Protein AF-A0A7S3AC86-F1 (afdb_monomer_lite)

Radius of gyration: 24.29 Å; chains: 1; bounding box: 64×63×65 Å

Organism: NCBI:txid101924

InterPro domains:
  IPR003696 Carbamoyltransferase [PF02543] (64-129)
  IPR003696 Carbamoyltransferase [PF02543] (169-431)
  IPR031730 Carbamoyltransferase, C-terminal [PF16861] (495-532)
  IPR038152 Carbamoyltransferase, C-terminal domain superfamily [G3DSA:3.90.870.20] (452-557)
  IPR051338 NodU/CmcH Carbamoyltransferase [PTHR34847] (273-531)

Secondary structure (DSSP, 8-state):
----PPPP-HHHHHHHHHHHHHHHHHHTTTT-----EEEEE--------------PPPPPS-EEEEEE-SSSS-EEEEEETTTTEEEEEEEHHHHH--TT--S--HHHHHHHHHHHT--GGGEEEEEEE-SSS-HHHHHHHHHHHHHTTSS-GGGG--SSTTTSEEEEE-HHHHHHHHHTTTSSSSEEEEEEE-S---BHHHHHS-S-SSSEE-GGGS-EEEEEEEESSSPPTT--EEEEEEEEEEETTEEEEEEEEEEE--S-TTSTT-SGGGSSSHHHHHHHHHHHHHS-GGGHHHHHHHGGGGGSTTTTS---S-TT--SEES-TTTT--EE-HHHHHT-S-TT--SSTTHHHHHHHHHHHHHHHHHHHHHHHHHHHHHHH---EEEEESGGGG-HHHHHHHHHHS--SEEE--S--SGGGHHHHHHHHHHHTT--------TT------SB-SPPP-HHHHHHHHT-TTTGGG------SSHHHHHHHHHHHHHTT--EEEEESSPBSSSS--SSEEEE--TT-HHHHHHHHHHHHHTS---TT---PPP--GGGHHHHH-S-------

Foldseek 3Di:
DDPPDPDFDVLLLVVLLVQQVLQPPPPVVPPDRFDEAEDADFDFPDPDPPPPPDVDDQADLAKEKFWAAQFFQTKIWIARLLQLDTQFIATPCSRVVDHRDHHACQVVVVQQCVLSVHALNSYAEYEYEYQVDDDVVVLVCVVVCCVVPVDPPVSVNRRNPPPHHYAYEWQVLLLQLLDQQFPPDQWFKEKAAALWTHKVCVVVPDPPDRRYYYPVPAAADPQAEEPPPDDDPPWIKTWGMWMWTGGHNHTYTRYTYIWTPPADPVDVPPRSLVTLGLLSVLLLLVCQAAVGSVVSLVLLLLQVCCPDPLLPQDAPDDLPDAQWDDAVVVNPIDGPVVVSVPDPRRNPPVDSSCSNNSNSSSNRSVVVSLVRVLVVLLVVCVVVVGQEYEYAYPVLVNVVSVVCCLVRSRHPYYDYDQARYSSSSRSSRRSCVSPPPDPNVPPPPPPDRPNPDQQRARFDHPVSNVVSCPPPSSVVPDDDDDDPRPVVVVVVVVVCQVVFHWYQAADHGAGRHPDGDRHGDTDHHPPDVVVLVVVQVCQCSVVVHHSRRDDDDDDPQVCCCVPPPDRDRPDDD

pLDDT: mean 78.46, std 22.59, range [23.05, 98.81]

Sequence (573 aa):
GVCKHSIPDRTVLVDLYTFVQRIDHEWDMFGFVPSFAFVLGANVRRRKVVCGFSAEEPPGKNIVLGLNEYSHDASVAVADASTGRLLFAASKERITRRKHDAGETGELVAHALESLGLEAEDVKLVVTNNHHFRVLPFEKRLPFAVGIGAYPPSVLQDPIRGKVEKMEISHHLAHAWSVLPLCPFDEGLIVVMDGMGEHIREFTSRKRTGEYVCDYQLPKLDDFMEFPAEKEPFVGYREAESVYLFDKMNLSRVYKRWTAENSPPELYNHGFENMESLGALYSRVSSHIFGDWNTCGKVMGLAPYADGEIADLDSSFDENRELFTGQLITGDIQIDFEALDQLSAVNDWSNEENRGFYIHLAHKVQQEVEDEVLSFLKELRVRTGAKNLCFAGGVALNSTINGAIIREAGFEKVYIPPYPGDDGISVGCAMYGAFRGSEVALSSSSGNSATSSPYLGKLYNELDIQYALEDPEIAPYIVVEEAENEDVILEKAVRALEDGRILGWYQGPSEHGPRALGNRSLLADPRDPANVTRRQRVSIHVAHCQRTRAHARGCPSRNSRGWYGEASDCSES

Structure (mmCIF, N/CA/C/O backbone):
data_AF-A0A7S3AC86-F1
#
_entry.id   AF-A0A7S3AC86-F1
#
loop_
_atom_site.group_PDB
_atom_site.id
_atom_site.type_symbol
_atom_site.label_atom_id
_atom_site.label_alt_id
_atom_site.label_comp_id
_atom_site.label_asym_id
_atom_site.label_entity_id
_atom_site.label_seq_id
_atom_site.pdbx_PDB_ins_code
_atom_site.Cartn_x
_atom_site.Cartn_y
_atom_site.Cartn_z
_atom_site.occupancy
_atom_site.B_iso_or_equiv
_atom_site.auth_seq_id
_atom_site.auth_comp_id
_atom_site.auth_asym_id
_atom_site.auth_atom_id
_atom_site.pdbx_PDB_model_num
ATOM 1 N N . GLY A 1 1 ? -23.937 20.112 -36.343 1.00 31.12 1 GLY A N 1
ATOM 2 C CA . GLY A 1 1 ? -23.385 18.769 -36.120 1.00 31.12 1 GLY A CA 1
ATOM 3 C C . GLY A 1 1 ? -21.954 18.778 -36.582 1.00 31.12 1 GLY A C 1
ATOM 4 O O . GLY A 1 1 ? -21.726 18.733 -37.778 1.00 31.12 1 GLY A O 1
ATOM 5 N N . VAL A 1 2 ? -21.019 18.947 -35.654 1.00 23.05 2 VAL A N 1
ATOM 6 C CA . VAL A 1 2 ? -19.583 18.821 -35.912 1.00 23.05 2 VAL A CA 1
ATOM 7 C C . VAL A 1 2 ? -19.134 17.700 -34.990 1.00 23.05 2 VAL A C 1
ATOM 9 O O . VAL A 1 2 ? -19.202 17.852 -33.772 1.00 23.05 2 VAL A O 1
ATOM 12 N N . CYS A 1 3 ? -18.791 16.551 -35.571 1.00 24.03 3 CYS A N 1
ATOM 13 C CA . CYS A 1 3 ? -18.114 15.474 -34.864 1.00 24.03 3 CYS A CA 1
ATOM 14 C C . CYS A 1 3 ? -16.833 16.052 -34.260 1.00 24.03 3 CYS A C 1
ATOM 16 O O . CYS A 1 3 ? -15.922 16.427 -34.997 1.00 24.03 3 CYS A O 1
ATOM 18 N N . LYS A 1 4 ? -16.770 16.134 -32.928 1.00 24.22 4 LYS A N 1
ATOM 19 C CA . LYS A 1 4 ? -15.496 16.227 -32.219 1.00 24.22 4 LYS A CA 1
ATOM 20 C C . LYS A 1 4 ? -14.737 14.945 -32.556 1.00 24.22 4 LYS A C 1
ATOM 22 O O . LYS A 1 4 ? -15.151 13.869 -32.143 1.00 24.22 4 LYS A O 1
ATOM 27 N N . HIS A 1 5 ? -13.702 15.057 -33.383 1.00 27.59 5 HIS A N 1
ATOM 28 C CA . HIS A 1 5 ? -12.690 14.017 -33.489 1.00 27.59 5 HIS A CA 1
ATOM 29 C C . HIS A 1 5 ? -12.118 13.805 -32.087 1.00 27.59 5 HIS A C 1
ATOM 31 O O . HIS A 1 5 ? -11.696 14.765 -31.439 1.00 27.59 5 HIS A O 1
ATOM 37 N N . SER A 1 6 ? -12.197 12.565 -31.614 1.00 29.48 6 SER A N 1
ATOM 38 C CA . SER A 1 6 ? -11.468 12.077 -30.452 1.00 29.48 6 SER A CA 1
ATOM 39 C C . SER A 1 6 ? -9.999 12.440 -30.635 1.00 29.48 6 SER A C 1
ATOM 41 O O . SER A 1 6 ? -9.376 12.064 -31.627 1.00 29.48 6 SER A O 1
ATOM 43 N N . ILE A 1 7 ? -9.472 13.238 -29.715 1.00 29.20 7 ILE A N 1
ATOM 44 C CA . ILE A 1 7 ? -8.033 13.458 -29.605 1.00 29.20 7 ILE A CA 1
ATOM 45 C C . ILE A 1 7 ? -7.432 12.082 -29.264 1.00 29.20 7 ILE A C 1
ATOM 47 O O . ILE A 1 7 ? -7.975 11.428 -28.372 1.00 29.20 7 ILE A O 1
ATOM 51 N N . PRO A 1 8 ? -6.397 11.604 -29.977 1.00 39.31 8 PRO A N 1
ATOM 52 C CA . PRO A 1 8 ? -5.778 10.316 -29.681 1.00 39.31 8 PRO A CA 1
ATOM 53 C C . PRO A 1 8 ? -5.269 10.293 -28.237 1.00 39.31 8 PRO A C 1
ATOM 55 O O . PRO A 1 8 ? -4.724 11.288 -27.747 1.00 39.31 8 PRO A O 1
ATOM 58 N N . ASP A 1 9 ? -5.482 9.170 -27.553 1.00 47.03 9 ASP A N 1
ATOM 59 C CA . ASP A 1 9 ? -5.087 9.017 -26.158 1.00 47.03 9 ASP A CA 1
ATOM 60 C C . ASP A 1 9 ? -3.558 8.923 -26.054 1.00 47.03 9 ASP A C 1
ATOM 62 O O . ASP A 1 9 ? -2.923 7.994 -26.559 1.00 47.03 9 ASP A O 1
ATOM 66 N N . ARG A 1 10 ? -2.962 9.921 -25.396 1.00 42.62 10 ARG A N 1
ATOM 67 C CA . ARG A 1 10 ? -1.511 10.074 -25.256 1.00 42.62 10 ARG A CA 1
ATOM 68 C C . ARG A 1 10 ? -0.878 8.968 -24.410 1.00 42.62 10 ARG A C 1
ATOM 70 O O . ARG A 1 10 ? 0.331 8.796 -24.492 1.00 42.62 10 ARG A O 1
ATOM 77 N N . THR A 1 11 ? -1.637 8.208 -23.619 1.00 42.12 11 THR A N 1
ATOM 78 C CA . THR A 1 11 ? -1.052 7.222 -22.694 1.00 42.12 11 THR A CA 1
ATOM 79 C C . THR A 1 11 ? -0.482 5.985 -23.403 1.00 42.12 11 THR A C 1
ATOM 81 O O . THR A 1 11 ? 0.620 5.562 -23.060 1.00 42.12 11 THR A O 1
ATOM 84 N N . VAL A 1 12 ? -1.150 5.442 -24.433 1.00 44.25 12 VAL A N 1
ATOM 85 C CA . VAL A 1 12 ? -0.626 4.281 -25.198 1.00 44.25 12 VAL A CA 1
ATOM 86 C C . VAL A 1 12 ? 0.582 4.673 -26.045 1.00 44.25 12 VAL A C 1
ATOM 88 O O . VAL A 1 12 ? 1.583 3.957 -26.073 1.00 44.25 12 VAL A O 1
ATOM 91 N N . LEU A 1 13 ? 0.497 5.849 -26.673 1.00 39.72 13 LEU A N 1
ATOM 92 C CA . LEU A 1 13 ? 1.569 6.473 -27.452 1.00 39.72 13 LEU A CA 1
ATOM 93 C C . LEU A 1 13 ? 2.828 6.657 -26.587 1.00 39.72 13 LEU A C 1
ATOM 95 O O . LEU A 1 13 ? 3.927 6.269 -26.965 1.00 39.72 13 LEU A O 1
ATOM 99 N N . VAL A 1 14 ? 2.677 7.164 -25.363 1.00 40.44 14 VAL A N 1
ATOM 100 C CA . VAL A 1 14 ? 3.813 7.450 -24.476 1.00 40.44 14 VAL A CA 1
ATOM 101 C C . VAL A 1 14 ? 4.417 6.186 -23.841 1.00 40.44 14 VAL A C 1
ATOM 103 O O . VAL A 1 14 ? 5.629 6.164 -23.617 1.00 40.44 14 VAL A O 1
ATOM 106 N N . ASP A 1 15 ? 3.646 5.120 -23.585 1.00 43.88 15 ASP A N 1
ATOM 107 C CA . ASP A 1 15 ? 4.181 3.846 -23.066 1.00 43.88 15 ASP A CA 1
ATOM 108 C C . ASP A 1 15 ? 5.095 3.142 -24.090 1.00 43.88 15 ASP A C 1
ATOM 110 O O . ASP A 1 15 ? 6.181 2.678 -23.731 1.00 43.88 15 ASP A O 1
ATOM 114 N N . LEU A 1 16 ? 4.705 3.122 -25.369 1.00 44.34 16 LEU A N 1
ATOM 115 C CA . LEU A 1 16 ? 5.535 2.616 -26.470 1.00 44.34 16 LEU A CA 1
ATOM 116 C C . LEU A 1 16 ? 6.729 3.549 -26.763 1.00 44.34 16 LEU A C 1
ATOM 118 O O . LEU A 1 16 ? 7.845 3.078 -26.977 1.00 44.34 16 LEU A O 1
ATOM 122 N N . TYR A 1 17 ? 6.539 4.869 -26.690 1.00 37.56 17 TYR A N 1
ATOM 123 C CA . TYR A 1 17 ? 7.576 5.863 -26.983 1.00 37.56 17 TYR A CA 1
ATOM 124 C C . TYR A 1 17 ? 8.661 5.955 -25.908 1.00 37.56 17 TYR A C 1
ATOM 126 O O . TYR A 1 17 ? 9.849 5.938 -26.223 1.00 37.56 17 TYR A O 1
ATOM 134 N N . THR A 1 18 ? 8.283 5.980 -24.624 1.00 44.16 18 THR A N 1
ATOM 135 C CA . THR A 1 18 ? 9.243 5.946 -23.502 1.00 44.16 18 THR A CA 1
ATOM 136 C C . THR A 1 18 ? 10.096 4.684 -23.566 1.00 44.16 18 THR A C 1
ATOM 138 O O . THR A 1 18 ? 11.278 4.701 -23.219 1.00 44.16 18 THR A O 1
ATOM 141 N N . PHE A 1 19 ? 9.490 3.582 -24.003 1.00 46.94 19 PHE A N 1
ATOM 142 C CA . PHE A 1 19 ? 10.175 2.321 -24.190 1.00 46.94 19 PHE A CA 1
ATOM 143 C C . PHE A 1 19 ? 11.209 2.400 -25.332 1.00 46.94 19 PHE A C 1
ATOM 145 O O . PHE A 1 19 ? 12.365 2.032 -25.132 1.00 46.94 19 PHE A O 1
ATOM 152 N N . VAL A 1 20 ? 10.827 2.946 -26.491 1.00 42.12 20 VAL A N 1
ATOM 153 C CA . VAL A 1 20 ? 11.695 3.090 -27.672 1.00 42.12 20 VAL A CA 1
ATOM 154 C C . VAL A 1 20 ? 12.816 4.121 -27.467 1.00 42.12 20 VAL A C 1
ATOM 156 O O . VAL A 1 20 ? 13.979 3.813 -27.722 1.00 42.12 20 VAL A O 1
ATOM 159 N N . GLN A 1 21 ? 12.531 5.314 -26.935 1.00 36.84 21 GLN A N 1
ATOM 160 C CA . GLN A 1 21 ? 13.560 6.345 -26.729 1.00 36.84 21 GLN A CA 1
ATOM 161 C C . GLN A 1 21 ? 14.609 5.973 -25.680 1.00 36.84 21 GLN A C 1
ATOM 163 O O . GLN A 1 21 ? 15.776 6.342 -25.818 1.00 36.84 21 GLN A O 1
ATOM 168 N N . ARG A 1 22 ? 14.231 5.212 -24.642 1.00 39.56 22 ARG A N 1
ATOM 169 C CA . ARG A 1 22 ? 15.204 4.685 -23.670 1.00 39.56 22 ARG A CA 1
ATOM 170 C C . ARG A 1 22 ? 16.156 3.655 -24.283 1.00 39.56 22 ARG A C 1
ATOM 172 O O . ARG A 1 22 ? 17.235 3.448 -23.739 1.00 39.56 22 ARG A O 1
ATOM 179 N N . ILE A 1 23 ? 15.782 3.027 -25.399 1.00 41.69 23 ILE A N 1
ATOM 180 C CA . ILE A 1 23 ? 16.655 2.123 -26.159 1.00 41.69 23 ILE A CA 1
ATOM 181 C C . ILE A 1 23 ? 17.568 2.906 -27.113 1.00 41.69 23 ILE A C 1
ATOM 183 O O . ILE A 1 23 ? 18.721 2.525 -27.283 1.00 41.69 23 ILE A O 1
ATOM 187 N N . ASP A 1 24 ? 17.104 4.004 -27.709 1.00 32.12 24 ASP A N 1
ATOM 188 C CA . ASP A 1 24 ? 17.868 4.704 -28.755 1.00 32.12 24 ASP A CA 1
ATOM 189 C C . ASP A 1 24 ? 18.995 5.592 -28.186 1.00 32.12 24 ASP A C 1
ATOM 191 O O . ASP A 1 24 ? 20.095 5.655 -28.730 1.00 32.12 24 ASP A O 1
ATOM 195 N N . HIS A 1 25 ? 18.783 6.233 -27.029 1.00 32.72 25 HIS A N 1
ATOM 196 C CA . HIS A 1 25 ? 19.718 7.258 -26.543 1.00 32.72 25 HIS A CA 1
ATOM 197 C C . HIS A 1 25 ? 20.982 6.736 -25.822 1.00 32.72 25 HIS A C 1
ATOM 199 O O . HIS A 1 25 ? 21.937 7.500 -25.669 1.00 32.72 25 HIS A O 1
ATOM 205 N N . GLU A 1 26 ? 21.023 5.469 -25.381 1.00 36.03 26 GLU A N 1
ATOM 206 C CA . GLU A 1 26 ? 22.130 4.932 -24.556 1.00 36.03 26 GLU A CA 1
ATOM 207 C C . GLU A 1 26 ? 22.958 3.804 -25.208 1.00 36.03 26 GLU A C 1
ATOM 209 O O . GLU A 1 26 ? 24.057 3.500 -24.738 1.00 36.03 26 GLU A O 1
ATOM 214 N N . TRP A 1 27 ? 22.491 3.194 -26.304 1.00 39.44 27 TRP A N 1
ATOM 215 C CA . TRP A 1 27 ? 23.114 1.981 -26.863 1.00 39.44 27 TRP A CA 1
ATOM 216 C C . TRP A 1 27 ? 24.087 2.245 -28.023 1.00 39.44 27 TRP A C 1
ATOM 218 O O . TRP A 1 27 ? 24.961 1.414 -28.293 1.00 39.44 27 TRP A O 1
ATOM 228 N N . ASP A 1 28 ? 24.025 3.433 -28.630 1.00 31.78 28 ASP A N 1
ATOM 229 C CA . ASP A 1 28 ? 24.924 3.850 -29.716 1.00 31.78 28 ASP A CA 1
ATOM 230 C C . ASP A 1 28 ? 26.379 4.083 -29.235 1.00 31.78 28 ASP A C 1
ATOM 232 O O . ASP A 1 28 ? 27.319 4.120 -30.027 1.00 31.78 28 ASP A O 1
ATOM 236 N N . MET A 1 29 ? 26.613 4.152 -27.915 1.00 30.92 29 MET A N 1
ATOM 237 C CA . MET A 1 29 ? 27.959 4.318 -27.344 1.00 30.92 29 MET A CA 1
ATOM 238 C C . MET A 1 29 ? 28.789 3.025 -27.223 1.00 30.92 29 MET A C 1
ATOM 240 O O . MET A 1 29 ? 29.997 3.122 -27.003 1.00 30.92 29 MET A O 1
ATOM 244 N N . PHE A 1 30 ? 28.207 1.822 -27.365 1.00 32.50 30 PHE A N 1
ATOM 245 C CA . PHE A 1 30 ? 28.919 0.569 -27.027 1.00 32.50 30 PHE A CA 1
ATOM 246 C C . PHE A 1 30 ? 28.795 -0.587 -28.038 1.00 32.50 30 PHE A C 1
ATOM 248 O O . PHE A 1 30 ? 29.264 -1.692 -27.761 1.00 32.50 30 PHE A O 1
ATOM 255 N N . GLY A 1 31 ? 28.236 -0.352 -29.231 1.00 29.42 31 GLY A N 1
ATOM 256 C CA . GLY A 1 31 ? 28.365 -1.275 -30.372 1.00 29.42 31 GLY A CA 1
ATOM 257 C C . GLY A 1 31 ? 27.679 -2.642 -30.222 1.00 29.42 31 GLY A C 1
ATOM 258 O O . GLY A 1 31 ? 28.084 -3.598 -30.883 1.00 29.42 31 GLY A O 1
ATOM 259 N N . PHE A 1 32 ? 26.653 -2.762 -29.372 1.00 35.06 32 PHE A N 1
ATOM 260 C CA . PHE A 1 32 ? 25.870 -3.991 -29.211 1.00 35.06 32 PHE A CA 1
ATOM 261 C C . PHE A 1 32 ? 24.372 -3.672 -29.173 1.00 35.06 32 PHE A C 1
ATOM 263 O O . PHE A 1 32 ? 23.922 -2.973 -28.272 1.00 35.06 32 PHE A O 1
ATOM 270 N N . VAL A 1 33 ? 23.599 -4.212 -30.120 1.00 34.56 33 VAL A N 1
ATOM 271 C CA . VAL A 1 33 ? 22.135 -4.061 -30.189 1.00 34.56 33 VAL A CA 1
ATOM 272 C C . VAL A 1 33 ? 21.493 -5.354 -29.667 1.00 34.56 33 VAL A C 1
ATOM 274 O O . VAL A 1 33 ? 21.560 -6.373 -30.359 1.00 34.56 33 VAL A O 1
ATOM 277 N N . PRO A 1 34 ? 20.892 -5.390 -28.461 1.00 39.44 34 PRO A N 1
ATOM 278 C CA . PRO A 1 34 ? 20.084 -6.533 -28.056 1.00 39.44 34 PRO A CA 1
ATOM 279 C C . PRO A 1 34 ? 18.851 -6.605 -28.960 1.00 39.44 34 PRO A C 1
ATOM 281 O O . PRO A 1 34 ? 18.153 -5.612 -29.149 1.00 39.44 34 PRO A O 1
ATOM 284 N N . SER A 1 35 ? 18.549 -7.779 -29.511 1.00 40.59 35 SER A N 1
ATOM 285 C CA . SER A 1 35 ? 17.294 -7.982 -30.235 1.00 40.59 35 SER A CA 1
ATOM 286 C C . SER A 1 35 ? 16.145 -8.099 -29.232 1.00 40.59 35 SER A C 1
ATOM 288 O O . SER A 1 35 ? 15.962 -9.148 -28.613 1.00 40.59 35 SER A O 1
ATOM 290 N N . PHE A 1 36 ? 15.384 -7.021 -29.060 1.00 39.69 36 PHE A N 1
ATOM 291 C CA . PHE A 1 36 ? 14.133 -7.037 -28.308 1.00 39.69 36 PHE A CA 1
ATOM 292 C C . PHE A 1 36 ? 12.993 -7.552 -29.189 1.00 39.69 36 PHE A C 1
ATOM 294 O O . PHE A 1 36 ? 12.934 -7.256 -30.381 1.00 39.69 36 PHE A O 1
ATOM 301 N N . ALA A 1 37 ? 12.093 -8.331 -28.597 1.00 49.47 37 ALA A N 1
ATOM 302 C CA . ALA A 1 37 ? 10.825 -8.698 -29.214 1.00 49.47 37 ALA A CA 1
ATOM 303 C C . ALA A 1 37 ? 9.686 -8.138 -28.356 1.00 49.47 37 ALA A C 1
ATOM 305 O O . ALA A 1 37 ? 9.739 -8.228 -27.126 1.00 49.47 37 ALA A O 1
ATOM 306 N N . PHE A 1 38 ? 8.672 -7.572 -29.009 1.00 49.50 38 PHE A N 1
ATOM 307 C CA . PHE A 1 38 ? 7.442 -7.110 -28.367 1.00 49.50 38 PHE A CA 1
ATOM 308 C C . PHE A 1 38 ? 6.303 -8.010 -28.777 1.00 49.50 38 PHE A C 1
ATOM 310 O O . PHE A 1 38 ? 6.120 -8.291 -29.959 1.00 49.50 38 PHE A O 1
ATOM 317 N N . VAL A 1 39 ? 5.529 -8.431 -27.787 1.00 56.00 39 VAL A N 1
ATOM 318 C CA . VAL A 1 39 ? 4.227 -9.028 -28.024 1.00 56.00 39 VAL A CA 1
ATOM 319 C C . VAL A 1 39 ? 3.182 -8.077 -27.470 1.00 56.00 39 VAL A C 1
ATOM 321 O O . VAL A 1 39 ? 3.136 -7.809 -26.267 1.00 56.00 39 VAL A O 1
ATOM 324 N N . LEU A 1 40 ? 2.355 -7.570 -28.381 1.00 54.88 40 LEU A N 1
ATOM 325 C CA . LEU A 1 40 ? 1.167 -6.792 -28.070 1.00 54.88 40 LEU A CA 1
ATOM 326 C C . LEU A 1 40 ? -0.037 -7.712 -28.251 1.00 54.88 40 LEU A C 1
ATOM 328 O O . LEU A 1 40 ? -0.422 -8.040 -29.372 1.00 54.88 40 LEU A O 1
ATOM 332 N N . GLY A 1 41 ? -0.597 -8.182 -27.141 1.00 44.00 41 GLY A N 1
ATOM 333 C CA . GLY A 1 41 ? -1.816 -8.977 -27.157 1.00 44.00 41 GLY A CA 1
ATOM 334 C C . GLY A 1 41 ? -3.036 -8.074 -27.308 1.00 44.00 41 GLY A C 1
ATOM 335 O O . GLY A 1 41 ? -3.513 -7.520 -26.318 1.00 44.00 41 GLY A O 1
ATOM 336 N N . ALA A 1 42 ? -3.562 -7.946 -28.526 1.00 39.19 42 ALA A N 1
ATOM 337 C CA . ALA A 1 42 ? -4.950 -7.536 -28.726 1.00 39.19 42 ALA A CA 1
ATOM 338 C C . ALA A 1 42 ? -5.891 -8.714 -28.415 1.00 39.19 42 ALA A C 1
ATOM 340 O O . ALA A 1 42 ? -5.470 -9.868 -28.454 1.00 39.19 42 ALA A O 1
ATOM 341 N N . ASN A 1 43 ? -7.152 -8.423 -28.081 1.00 41.31 43 ASN A N 1
ATOM 342 C CA . ASN A 1 43 ? -8.189 -9.390 -27.698 1.00 41.31 43 ASN A CA 1
ATOM 343 C C . ASN A 1 43 ? -8.352 -10.543 -28.713 1.00 41.31 43 ASN A C 1
ATOM 345 O O . ASN A 1 43 ? -9.264 -10.554 -29.540 1.00 41.31 43 ASN A O 1
ATOM 349 N N . VAL A 1 44 ? -7.541 -11.595 -28.592 1.00 33.34 44 VAL A N 1
ATOM 350 C CA . VAL A 1 44 ? -7.837 -12.871 -29.237 1.00 33.34 44 VAL A CA 1
ATOM 351 C C . VAL A 1 44 ? -9.056 -13.425 -28.515 1.00 33.34 44 VAL A C 1
ATOM 353 O O . VAL A 1 44 ? -9.033 -13.630 -27.301 1.00 33.34 44 VAL A O 1
ATOM 356 N N . ARG A 1 45 ? -10.162 -13.617 -29.247 1.00 31.34 45 ARG A N 1
ATOM 357 C CA . ARG A 1 45 ? -11.393 -14.240 -28.736 1.00 31.34 45 ARG A CA 1
ATOM 358 C C . ARG A 1 45 ? -11.033 -15.526 -27.991 1.00 31.34 45 ARG A C 1
ATOM 360 O O . ARG A 1 45 ? -10.829 -16.566 -28.618 1.00 31.34 45 ARG A O 1
ATOM 367 N N . ARG A 1 46 ? -10.977 -15.446 -26.658 1.00 32.06 46 ARG A N 1
ATOM 368 C CA . ARG A 1 46 ? -10.618 -16.562 -25.783 1.00 32.06 46 ARG A CA 1
ATOM 369 C C . ARG A 1 46 ? -11.497 -17.765 -26.125 1.00 32.06 46 ARG A C 1
ATOM 371 O O . ARG A 1 46 ? -12.711 -17.749 -25.908 1.00 32.06 46 ARG A O 1
ATOM 378 N N . ARG A 1 47 ? -10.892 -18.851 -26.616 1.00 25.36 47 ARG A N 1
ATOM 379 C CA . ARG A 1 47 ? -11.484 -20.182 -26.441 1.00 25.36 47 ARG A CA 1
ATOM 380 C C . ARG A 1 47 ? -11.524 -20.413 -24.939 1.00 25.36 47 ARG A C 1
ATOM 382 O O . ARG A 1 47 ? -10.461 -20.523 -24.354 1.00 25.36 47 ARG A O 1
ATOM 389 N N . LYS A 1 48 ? -12.732 -20.437 -24.357 1.00 24.50 48 LYS A N 1
ATOM 390 C CA . LYS A 1 48 ? -13.087 -20.864 -22.986 1.00 24.50 48 LYS A CA 1
ATOM 391 C C . LYS A 1 48 ? -11.948 -21.586 -22.237 1.00 24.50 48 LYS A C 1
ATOM 393 O O . LYS A 1 48 ? -11.972 -22.801 -22.067 1.00 24.50 48 LYS A O 1
ATOM 398 N N . VAL A 1 49 ? -10.988 -20.818 -21.739 1.00 23.84 49 VAL A N 1
ATOM 399 C CA . VAL A 1 49 ? -10.235 -21.143 -20.538 1.00 23.84 49 VAL A CA 1
ATOM 400 C C . VAL A 1 49 ? -10.972 -20.359 -19.473 1.00 23.84 49 VAL A C 1
ATOM 402 O O . VAL A 1 49 ? -11.141 -19.146 -19.590 1.00 23.84 49 VAL A O 1
ATOM 405 N N . VAL A 1 50 ? -11.556 -21.083 -18.527 1.00 24.84 50 VAL A N 1
ATOM 406 C CA . VAL A 1 50 ? -12.374 -20.531 -17.449 1.00 24.84 50 VAL A CA 1
ATOM 407 C C . VAL A 1 50 ? -11.447 -19.779 -16.489 1.00 24.84 50 VAL A C 1
ATOM 409 O O . VAL A 1 50 ? -11.079 -20.290 -15.445 1.00 24.84 50 VAL A O 1
ATOM 412 N N . CYS A 1 51 ? -11.043 -18.574 -16.880 1.00 26.17 51 CYS A N 1
ATOM 413 C CA . CYS A 1 51 ? -10.722 -17.473 -15.981 1.00 26.17 51 CYS A CA 1
ATOM 414 C C . CYS A 1 51 ? -11.891 -16.506 -16.171 1.00 26.17 51 CYS A C 1
ATOM 416 O O . CYS A 1 51 ? -12.075 -15.991 -17.276 1.00 26.17 51 CYS A O 1
ATOM 418 N N . GLY A 1 52 ? -12.748 -16.395 -15.156 1.00 24.23 52 GLY A N 1
ATOM 419 C CA . GLY A 1 52 ? -14.145 -15.948 -15.217 1.00 24.23 52 GLY A CA 1
ATOM 420 C C . GLY A 1 52 ? -14.425 -14.497 -15.615 1.00 24.23 52 GLY A C 1
ATOM 421 O O . GLY A 1 52 ? -15.278 -13.872 -15.003 1.00 24.23 52 GLY A O 1
ATOM 422 N N . PHE A 1 53 ? -13.804 -13.970 -16.666 1.00 31.88 53 PHE A N 1
ATOM 423 C CA . PHE A 1 53 ? -14.248 -12.737 -17.306 1.00 31.88 53 PHE A CA 1
ATOM 424 C C . PHE A 1 53 ? -15.374 -13.069 -18.291 1.00 31.88 53 PHE A C 1
ATOM 426 O O . PHE A 1 53 ? -15.168 -13.255 -19.492 1.00 31.88 53 PHE A O 1
ATOM 433 N N . SER A 1 54 ? -16.585 -13.212 -17.748 1.00 29.17 54 SER A N 1
ATOM 434 C CA . SER A 1 54 ? -17.806 -12.964 -18.519 1.00 29.17 54 SER A CA 1
ATOM 435 C C . SER A 1 54 ? -17.722 -11.542 -19.078 1.00 29.17 54 SER A C 1
ATOM 437 O O . SER A 1 54 ? -17.173 -10.671 -18.416 1.00 29.17 54 SER A O 1
ATOM 439 N N . ALA A 1 55 ? -18.266 -11.274 -20.266 1.00 33.72 55 ALA A N 1
ATOM 440 C CA . ALA A 1 55 ? -18.607 -9.896 -20.610 1.00 33.72 55 ALA A CA 1
ATOM 441 C C . ALA A 1 55 ? -19.615 -9.437 -19.546 1.00 33.72 55 ALA A C 1
ATOM 443 O O . ALA A 1 55 ? -20.725 -9.968 -19.480 1.00 33.72 55 ALA A O 1
ATOM 444 N N . GLU A 1 56 ? -19.161 -8.617 -18.608 1.00 49.25 56 GLU A N 1
ATOM 445 C CA . GLU A 1 56 ? -19.956 -8.216 -17.456 1.00 49.25 56 GLU A CA 1
ATOM 446 C C . GLU A 1 56 ? -21.053 -7.253 -17.893 1.00 49.25 56 GLU A C 1
ATOM 448 O O . GLU A 1 56 ? -20.901 -6.509 -18.866 1.00 49.25 56 GLU A O 1
ATOM 453 N N . GLU A 1 57 ? -22.187 -7.305 -17.194 1.00 48.06 57 GLU A N 1
ATOM 454 C CA . GLU A 1 57 ? -23.211 -6.276 -17.327 1.00 48.06 57 GLU A CA 1
ATOM 455 C C . GLU A 1 57 ? -22.567 -4.899 -17.095 1.00 48.06 57 GLU A C 1
ATOM 457 O O . GLU A 1 57 ? -21.651 -4.788 -16.273 1.00 48.06 57 GLU A O 1
ATOM 462 N N . PRO A 1 58 ? -22.996 -3.856 -17.828 1.00 54.28 58 PRO A N 1
ATOM 463 C CA . PRO A 1 58 ? -22.470 -2.514 -17.623 1.00 54.28 58 PRO A CA 1
ATOM 464 C C . PRO A 1 58 ? -22.579 -2.134 -16.138 1.00 54.28 58 PRO A C 1
ATOM 466 O O . PRO A 1 58 ? -23.555 -2.540 -15.497 1.00 54.28 58 PRO A O 1
ATOM 469 N N . PRO A 1 59 ? -21.614 -1.365 -15.598 1.00 59.22 59 PRO A N 1
ATOM 470 C CA . PRO A 1 59 ? -21.597 -0.997 -14.188 1.00 59.22 59 PRO A CA 1
ATOM 471 C C . PRO A 1 59 ? -22.968 -0.508 -13.718 1.00 59.22 59 PRO A C 1
ATOM 473 O O . PRO A 1 59 ? -23.624 0.284 -14.408 1.00 59.22 59 PRO A O 1
ATOM 476 N N . GLY A 1 60 ? -23.411 -0.953 -12.540 1.00 60.97 60 GLY A N 1
ATOM 477 C CA . GLY A 1 60 ? -24.580 -0.359 -11.906 1.00 60.97 60 GLY A CA 1
ATOM 478 C C . GLY A 1 60 ? -24.371 1.148 -11.715 1.00 60.97 60 GLY A C 1
ATOM 479 O O . GLY A 1 60 ? -23.262 1.607 -11.460 1.00 60.97 60 GLY A O 1
ATOM 480 N N . LYS A 1 61 ? -25.436 1.956 -11.791 1.00 67.19 61 LYS A N 1
ATOM 481 C CA . LYS A 1 61 ? -25.359 3.426 -11.601 1.00 67.19 61 LYS A CA 1
ATOM 482 C C . LYS A 1 61 ? -25.174 3.864 -10.136 1.00 67.19 61 LYS A C 1
ATOM 484 O O . LYS A 1 61 ? -25.608 4.952 -9.749 1.00 67.19 61 LYS A O 1
ATOM 489 N N . ASN A 1 62 ? -24.618 2.994 -9.297 1.00 84.25 62 ASN A N 1
ATOM 490 C CA . ASN A 1 62 ? -24.401 3.229 -7.873 1.00 84.25 62 ASN A CA 1
ATOM 491 C C . ASN A 1 62 ? -22.898 3.238 -7.573 1.00 84.25 62 ASN A C 1
ATOM 493 O O . ASN A 1 62 ? -22.385 2.396 -6.839 1.00 84.25 62 ASN A O 1
ATOM 497 N N . ILE A 1 63 ? -22.190 4.164 -8.218 1.00 93.44 63 ILE A N 1
ATOM 498 C CA . ILE A 1 63 ? -20.731 4.192 -8.223 1.00 93.44 63 ILE A CA 1
ATOM 499 C C . ILE A 1 63 ? -20.194 4.928 -6.997 1.00 93.44 63 ILE A C 1
ATOM 501 O O . ILE A 1 63 ? -20.646 6.026 -6.657 1.00 93.44 63 ILE A O 1
ATOM 505 N N . VAL A 1 64 ? -19.183 4.330 -6.374 1.00 95.75 64 VAL A N 1
ATOM 506 C CA . VAL A 1 64 ? -18.375 4.930 -5.315 1.00 95.75 64 VAL A CA 1
ATOM 507 C C . VAL A 1 64 ? -16.961 5.128 -5.836 1.00 95.75 64 VAL A C 1
ATOM 509 O O . VAL A 1 64 ? -16.331 4.187 -6.317 1.00 95.75 64 VAL A O 1
ATOM 512 N N . LEU A 1 65 ? -16.455 6.352 -5.710 1.00 97.00 65 LEU A N 1
ATOM 513 C CA . LEU A 1 65 ? -15.055 6.670 -5.963 1.00 97.00 65 LEU A CA 1
ATOM 514 C C . LEU A 1 65 ? -14.278 6.678 -4.652 1.00 97.00 65 LEU A C 1
ATOM 516 O O . LEU A 1 65 ? -14.671 7.347 -3.701 1.00 97.00 65 LEU A O 1
ATOM 520 N N . GLY A 1 66 ? -13.167 5.956 -4.620 1.00 97.44 66 GLY A N 1
ATOM 521 C CA . GLY A 1 66 ? -12.185 6.004 -3.550 1.00 97.44 66 GLY A CA 1
ATOM 522 C C . GLY A 1 66 ? -10.935 6.738 -4.007 1.00 97.44 66 GLY A C 1
ATOM 523 O O . GLY A 1 66 ? -10.454 6.486 -5.111 1.00 97.44 66 GLY A O 1
ATOM 524 N N . LEU A 1 67 ? -10.412 7.646 -3.185 1.00 96.38 67 LEU A N 1
ATOM 525 C CA . LEU A 1 67 ? -9.272 8.490 -3.545 1.00 96.38 67 LEU A CA 1
ATOM 526 C C . LEU A 1 67 ? -8.239 8.541 -2.414 1.00 96.38 67 LEU A C 1
ATOM 528 O O . LEU A 1 67 ? -8.595 8.770 -1.259 1.00 96.38 67 LEU A O 1
ATOM 532 N N . ASN A 1 68 ? -6.965 8.360 -2.763 1.00 94.94 68 ASN A N 1
ATOM 533 C CA . ASN A 1 68 ? -5.834 8.822 -1.957 1.00 94.94 68 ASN A CA 1
ATOM 534 C C . ASN A 1 68 ? -5.384 10.158 -2.563 1.00 94.94 68 ASN A C 1
ATOM 536 O O . ASN A 1 68 ? -4.809 10.175 -3.655 1.00 94.94 68 ASN A O 1
ATOM 540 N N . GLU A 1 69 ? -5.741 11.280 -1.936 1.00 87.94 69 GLU A N 1
ATOM 541 C CA . GLU A 1 69 ? -5.566 12.612 -2.530 1.00 87.94 69 GLU A CA 1
ATOM 542 C C . GLU A 1 69 ? -4.406 13.367 -1.891 1.00 87.94 69 GLU A C 1
ATOM 544 O O . GLU A 1 69 ? -4.224 13.316 -0.683 1.00 87.94 69 GLU A O 1
ATOM 549 N N . TYR A 1 70 ? -3.671 14.155 -2.680 1.00 80.94 70 TYR A N 1
ATOM 550 C CA . TYR A 1 70 ? -2.660 15.127 -2.234 1.00 80.94 70 TYR A CA 1
ATOM 551 C C . TYR A 1 70 ? -1.457 14.601 -1.430 1.00 80.94 70 TYR A C 1
ATOM 553 O O . TYR A 1 70 ? -0.517 15.367 -1.222 1.00 80.94 70 TYR A O 1
ATOM 561 N N . SER A 1 71 ? -1.455 13.336 -1.012 1.00 78.50 71 SER A N 1
ATOM 562 C CA . SER A 1 71 ? -0.290 12.631 -0.472 1.00 78.50 71 SER A CA 1
ATOM 563 C C . SER A 1 71 ? 0.581 12.076 -1.605 1.00 78.50 71 SER A C 1
ATOM 565 O O . SER A 1 71 ? 0.209 12.163 -2.779 1.00 78.50 71 SER A O 1
ATOM 567 N N . HIS A 1 72 ? 1.738 11.517 -1.251 1.00 83.69 72 HIS A N 1
ATOM 568 C CA . HIS A 1 72 ? 2.471 10.617 -2.136 1.00 83.69 72 HIS A CA 1
ATOM 569 C C . HIS A 1 72 ? 1.606 9.401 -2.506 1.00 83.69 72 HIS A C 1
ATOM 571 O O . HIS A 1 72 ? 0.619 9.100 -1.834 1.00 83.69 72 HIS A O 1
ATOM 577 N N . ASP A 1 73 ? 1.948 8.748 -3.617 1.00 89.12 73 ASP A N 1
ATOM 578 C CA . ASP A 1 73 ? 1.209 7.591 -4.140 1.00 89.12 73 ASP A CA 1
ATOM 579 C C . ASP A 1 73 ? -0.293 7.867 -4.349 1.00 89.12 73 ASP A C 1
ATOM 581 O O . ASP A 1 73 ? -1.163 7.037 -4.058 1.00 89.12 73 ASP A O 1
ATOM 585 N N . ALA A 1 74 ? -0.604 9.048 -4.901 1.00 93.56 74 ALA A N 1
ATOM 586 C CA . ALA A 1 74 ? -1.974 9.423 -5.223 1.00 93.56 74 ALA A CA 1
ATOM 587 C C . ALA A 1 74 ? -2.618 8.353 -6.119 1.00 93.56 74 ALA A C 1
ATOM 589 O O . ALA A 1 74 ? -2.028 7.908 -7.108 1.00 93.56 74 ALA A O 1
ATOM 590 N N . SER A 1 75 ? -3.831 7.925 -5.781 1.00 95.88 75 SER A N 1
ATOM 591 C CA . SER A 1 75 ? -4.487 6.783 -6.426 1.00 95.88 75 SER A CA 1
ATOM 592 C C . SER A 1 75 ? -6.009 6.944 -6.463 1.00 95.88 75 SER A C 1
ATOM 594 O O . SER A 1 75 ? -6.591 7.710 -5.690 1.00 95.88 75 SER A O 1
ATOM 596 N N . VAL A 1 76 ? -6.652 6.238 -7.397 1.00 96.75 76 VAL A N 1
ATOM 597 C CA . VAL A 1 76 ? -8.112 6.178 -7.553 1.00 96.75 76 VAL A CA 1
ATOM 598 C C . VAL A 1 76 ? -8.569 4.736 -7.623 1.00 96.75 76 VAL A C 1
ATOM 600 O O . VAL A 1 76 ? -7.913 3.902 -8.246 1.00 96.75 76 VAL A O 1
ATOM 603 N N . ALA A 1 77 ? -9.734 4.475 -7.046 1.00 97.12 77 ALA A N 1
ATOM 604 C CA . ALA A 1 77 ? -10.466 3.238 -7.214 1.00 97.12 77 ALA A CA 1
ATOM 605 C C . ALA A 1 77 ? -11.950 3.518 -7.456 1.00 97.12 77 ALA A C 1
ATOM 607 O O . ALA A 1 77 ? -12.499 4.514 -6.980 1.00 97.12 77 ALA A O 1
ATOM 608 N N . VAL A 1 78 ? -12.603 2.624 -8.189 1.00 96.44 78 VAL A N 1
ATOM 609 C CA . VAL A 1 78 ? -14.025 2.707 -8.526 1.00 96.44 78 VAL A CA 1
ATOM 610 C C . VAL A 1 78 ? -14.693 1.410 -8.104 1.00 96.44 78 VAL A C 1
ATOM 612 O O . VAL A 1 78 ? -14.276 0.339 -8.542 1.00 96.44 78 VAL A O 1
ATOM 615 N N . ALA A 1 79 ? -15.730 1.500 -7.278 1.00 94.12 79 ALA A N 1
ATOM 616 C CA . ALA A 1 79 ? -16.520 0.354 -6.845 1.00 94.12 79 ALA A CA 1
ATOM 617 C C . ALA A 1 79 ? -18.002 0.535 -7.192 1.00 94.12 79 ALA A C 1
ATOM 619 O O . ALA A 1 79 ? -18.535 1.646 -7.164 1.00 94.12 79 ALA A O 1
ATOM 620 N N . ASP A 1 80 ? -18.675 -0.573 -7.488 1.00 90.94 80 ASP A N 1
ATOM 621 C CA . ASP A 1 80 ? -20.128 -0.630 -7.625 1.00 90.94 80 ASP A CA 1
ATOM 622 C C . ASP A 1 80 ? -20.751 -1.005 -6.277 1.00 90.94 80 ASP A C 1
ATOM 624 O O . ASP A 1 80 ? -20.648 -2.146 -5.825 1.00 90.94 80 ASP A O 1
ATOM 628 N N . ALA A 1 81 ? -21.425 -0.054 -5.630 1.00 87.56 81 ALA A N 1
ATOM 629 C CA . ALA A 1 81 ? -22.058 -0.268 -4.332 1.00 87.56 81 ALA A CA 1
ATOM 630 C C . ALA A 1 81 ? -23.276 -1.205 -4.385 1.00 87.56 81 ALA A C 1
ATOM 632 O O . ALA A 1 81 ? -23.708 -1.704 -3.348 1.00 87.56 81 ALA A O 1
ATOM 633 N N . SER A 1 82 ? -23.853 -1.461 -5.564 1.00 84.12 82 SER A N 1
ATOM 634 C CA . SER A 1 82 ? -24.944 -2.431 -5.708 1.00 84.12 82 SER A CA 1
ATOM 635 C C . SER A 1 82 ? -24.450 -3.875 -5.658 1.00 84.12 82 SER A C 1
ATOM 637 O O . SER A 1 82 ? -25.187 -4.753 -5.213 1.00 84.12 82 SER A O 1
ATOM 639 N N . THR A 1 83 ? -23.218 -4.121 -6.104 1.00 83.81 83 THR A N 1
ATOM 640 C CA . THR A 1 83 ? -22.634 -5.468 -6.189 1.00 83.81 83 THR A CA 1
ATOM 641 C C . THR A 1 83 ? -21.479 -5.689 -5.213 1.00 83.81 83 THR A C 1
ATOM 643 O O . THR A 1 83 ? -21.078 -6.829 -4.995 1.00 83.81 83 THR A O 1
ATOM 646 N N . GLY A 1 84 ? -20.938 -4.619 -4.623 1.00 85.12 84 GLY A N 1
ATOM 647 C CA . GLY A 1 84 ? -19.733 -4.657 -3.796 1.00 85.12 84 GLY A CA 1
ATOM 648 C C . GLY A 1 84 ? -18.460 -4.937 -4.599 1.00 85.12 84 GLY A C 1
ATOM 649 O O . GLY A 1 84 ? -17.461 -5.351 -4.020 1.00 85.12 84 GLY A O 1
ATOM 650 N N . ARG A 1 85 ? -18.487 -4.771 -5.927 1.00 88.25 85 ARG A N 1
ATOM 651 C CA . ARG A 1 85 ? -17.374 -5.141 -6.810 1.00 88.25 85 ARG A CA 1
ATOM 652 C C . ARG A 1 85 ? -16.450 -3.960 -7.070 1.00 88.25 85 ARG A C 1
ATOM 654 O O . ARG A 1 85 ? -16.910 -2.864 -7.382 1.00 88.25 85 ARG A O 1
ATOM 661 N N . LEU A 1 86 ? -15.146 -4.217 -7.007 1.00 91.94 86 LEU A N 1
ATOM 662 C CA . LEU A 1 86 ? -14.108 -3.293 -7.452 1.00 91.94 86 LEU A CA 1
ATOM 663 C C . LEU A 1 86 ? -14.008 -3.352 -8.984 1.00 91.94 86 LEU A C 1
ATOM 665 O O . LEU A 1 86 ? -13.780 -4.421 -9.545 1.00 91.94 86 LEU A O 1
ATOM 669 N N . LEU A 1 87 ? -14.220 -2.217 -9.647 1.00 92.81 87 LEU A N 1
ATOM 670 C CA . LEU A 1 87 ? -14.290 -2.107 -11.108 1.00 92.81 87 LEU A CA 1
ATOM 671 C C . LEU A 1 87 ? -12.994 -1.585 -11.727 1.00 92.81 87 LEU A C 1
ATOM 673 O O . LEU A 1 87 ? -12.640 -1.970 -12.837 1.00 92.81 87 LEU A O 1
ATOM 677 N N . PHE A 1 88 ? -12.315 -0.678 -11.027 1.00 95.00 88 PHE A N 1
ATOM 678 C CA . PHE A 1 88 ? -11.102 -0.029 -11.509 1.00 95.00 88 PHE A CA 1
ATOM 679 C C . PHE A 1 88 ? -10.228 0.395 -10.335 1.00 95.00 88 PHE A C 1
ATOM 681 O O . PHE A 1 88 ? -10.751 0.793 -9.293 1.00 95.00 88 PHE A O 1
ATOM 688 N N . ALA A 1 89 ? -8.912 0.351 -10.514 1.00 95.75 89 ALA A N 1
ATOM 689 C CA . ALA A 1 89 ? -7.942 0.928 -9.595 1.00 95.75 89 ALA A CA 1
ATOM 690 C C . ALA A 1 89 ? -6.658 1.293 -10.346 1.00 95.75 89 ALA A C 1
ATOM 692 O O . ALA A 1 89 ? -6.182 0.519 -11.180 1.00 95.75 89 ALA A O 1
ATOM 693 N N . ALA A 1 90 ? -6.102 2.469 -10.058 1.00 93.81 90 ALA A N 1
ATOM 694 C CA . ALA A 1 90 ? -4.831 2.899 -10.626 1.00 93.81 90 ALA A CA 1
ATOM 695 C C . ALA A 1 90 ? -4.124 3.942 -9.753 1.00 93.81 90 ALA A C 1
ATOM 697 O O . ALA A 1 90 ? -4.745 4.863 -9.216 1.00 93.81 90 ALA A O 1
ATOM 698 N N . SER A 1 91 ? -2.796 3.848 -9.696 1.00 93.88 91 SER A N 1
ATOM 699 C CA . SER A 1 91 ? -1.926 4.893 -9.147 1.00 93.88 91 SER A CA 1
ATOM 700 C C . SER A 1 91 ? -1.639 5.976 -10.188 1.00 93.88 91 SER A C 1
ATOM 702 O O . SER A 1 91 ? -1.376 5.680 -11.358 1.00 93.88 91 SER A O 1
ATOM 704 N N . LYS A 1 92 ? -1.596 7.237 -9.754 1.00 93.00 92 LYS A N 1
ATOM 705 C CA . LYS A 1 92 ? -1.317 8.411 -10.592 1.00 93.00 92 LYS A CA 1
ATOM 706 C C . LYS A 1 92 ? 0.002 8.291 -11.346 1.00 93.00 92 LYS A C 1
ATOM 708 O O . LYS A 1 92 ? 0.057 8.634 -12.524 1.00 93.00 92 LYS A O 1
ATOM 713 N N . GLU A 1 93 ? 1.027 7.714 -10.719 1.00 91.81 93 GLU A N 1
ATOM 714 C CA . GLU A 1 93 ? 2.334 7.500 -11.350 1.00 91.81 93 GLU A CA 1
ATOM 715 C C . GLU A 1 93 ? 2.273 6.683 -12.649 1.00 91.81 93 GLU A C 1
ATOM 717 O O . GLU A 1 93 ? 3.100 6.870 -13.544 1.00 91.81 93 GLU A O 1
ATOM 722 N N . ARG A 1 94 ? 1.283 5.790 -12.794 1.00 89.25 94 ARG A N 1
ATOM 723 C CA . ARG A 1 94 ? 1.102 4.992 -14.013 1.00 89.25 94 ARG A CA 1
ATOM 724 C C . ARG A 1 94 ? 0.616 5.854 -15.175 1.00 89.25 94 ARG A C 1
ATOM 726 O O . ARG A 1 94 ? 0.949 5.548 -16.315 1.00 89.25 94 ARG A O 1
ATOM 733 N N . ILE A 1 95 ? -0.084 6.945 -14.881 1.00 88.19 95 ILE A N 1
ATOM 734 C CA . ILE A 1 95 ? -0.658 7.869 -15.861 1.00 88.19 95 ILE A CA 1
ATOM 735 C C . ILE A 1 95 ? 0.318 9.010 -16.151 1.00 88.19 95 ILE A C 1
ATOM 737 O O . ILE A 1 95 ? 0.649 9.268 -17.304 1.00 88.19 95 ILE A O 1
ATOM 741 N N . THR A 1 96 ? 0.835 9.665 -15.110 1.00 88.94 96 THR A N 1
ATOM 742 C CA . THR A 1 96 ? 1.700 10.848 -15.251 1.00 88.94 96 THR A CA 1
ATOM 743 C C . THR A 1 96 ? 3.164 10.505 -15.489 1.00 88.94 96 THR A C 1
ATOM 745 O O . THR A 1 96 ? 3.951 11.377 -15.861 1.00 88.94 96 THR A O 1
ATOM 748 N N . ARG A 1 97 ? 3.543 9.237 -15.271 1.00 86.19 97 ARG A N 1
ATOM 749 C CA . ARG A 1 97 ? 4.907 8.699 -15.425 1.00 86.19 97 ARG A CA 1
ATOM 750 C C . ARG A 1 97 ? 5.923 9.291 -14.447 1.00 86.19 97 ARG A C 1
ATOM 752 O O . ARG A 1 97 ? 7.129 9.086 -14.596 1.00 86.19 97 ARG A O 1
ATOM 759 N N . ARG A 1 98 ? 5.444 9.999 -13.426 1.00 88.44 98 ARG A N 1
ATOM 760 C CA . ARG A 1 98 ? 6.238 10.497 -12.304 1.00 88.44 98 ARG A CA 1
ATOM 761 C C . ARG A 1 98 ? 6.115 9.486 -11.177 1.00 88.44 98 ARG A C 1
ATOM 763 O O . ARG A 1 98 ? 5.011 9.234 -10.716 1.00 88.44 98 ARG A O 1
ATOM 770 N N . LYS A 1 99 ? 7.225 8.867 -10.775 1.00 86.69 99 LYS A N 1
ATOM 771 C CA . LYS A 1 99 ? 7.214 7.910 -9.661 1.00 86.69 99 LYS A CA 1
ATOM 772 C C . LYS A 1 99 ? 6.692 8.590 -8.401 1.00 86.69 99 LYS A C 1
ATOM 774 O O . LYS A 1 99 ? 7.107 9.715 -8.128 1.00 86.69 99 LYS A O 1
ATOM 779 N N . HIS A 1 100 ? 5.823 7.899 -7.671 1.00 85.50 100 HIS A N 1
ATOM 780 C CA . HIS A 1 100 ? 5.230 8.392 -6.427 1.00 85.50 100 HIS A CA 1
ATOM 781 C C . HIS A 1 100 ? 4.500 9.735 -6.577 1.00 85.50 100 HIS A C 1
ATOM 783 O O . HIS A 1 100 ? 4.513 10.563 -5.664 1.00 85.50 100 HIS A O 1
ATOM 789 N N . ASP A 1 101 ? 3.896 9.983 -7.750 1.00 89.31 101 ASP A N 1
ATOM 790 C CA . ASP A 1 101 ? 3.241 11.262 -8.026 1.00 89.31 101 ASP A CA 1
ATOM 791 C C . ASP A 1 101 ? 2.151 11.575 -6.997 1.00 89.31 101 ASP A C 1
ATOM 793 O O . ASP A 1 101 ? 1.341 10.723 -6.626 1.00 89.31 101 ASP A O 1
ATOM 797 N N . ALA A 1 102 ? 2.131 12.836 -6.584 1.00 85.69 102 ALA A N 1
ATOM 798 C CA . ALA A 1 102 ? 1.303 13.358 -5.513 1.00 85.69 102 ALA A CA 1
ATOM 799 C C . ALA A 1 102 ? 0.374 14.467 -6.030 1.00 85.69 102 ALA A C 1
ATOM 801 O O . ALA A 1 102 ? 0.289 14.757 -7.230 1.00 85.69 102 ALA A O 1
ATOM 802 N N . GLY A 1 103 ? -0.312 15.151 -5.117 1.00 82.38 103 GLY A N 1
ATOM 803 C CA . GLY A 1 103 ? -1.030 16.386 -5.432 1.00 82.38 103 GLY A CA 1
ATOM 804 C C . GLY A 1 103 ? -2.408 16.160 -6.061 1.00 82.38 103 GLY A C 1
ATOM 805 O O . GLY A 1 103 ? -3.205 15.377 -5.554 1.00 82.38 103 GLY A O 1
ATOM 806 N N . GLU A 1 104 ? -2.729 16.916 -7.119 1.00 83.38 104 GLU A N 1
ATOM 807 C CA . GLU A 1 104 ? -4.082 16.953 -7.698 1.00 83.38 104 GLU A CA 1
ATOM 808 C C . GLU A 1 104 ? -4.502 15.627 -8.350 1.00 83.38 104 GLU A C 1
ATOM 810 O O . GLU A 1 104 ? -3.708 14.980 -9.030 1.00 83.38 104 GLU A O 1
ATOM 815 N N . THR A 1 105 ? -5.766 15.245 -8.174 1.00 87.19 105 THR A N 1
ATOM 816 C CA . THR A 1 105 ? -6.325 13.963 -8.636 1.00 87.19 105 THR A CA 1
ATOM 817 C C . THR A 1 105 ? -7.315 14.114 -9.794 1.00 87.19 105 THR A C 1
ATOM 819 O O . THR A 1 105 ? -7.829 13.114 -10.276 1.00 87.19 105 THR A O 1
ATOM 822 N N . GLY A 1 106 ? -7.558 15.328 -10.302 1.00 89.56 106 GLY A N 1
ATOM 823 C CA . GLY A 1 106 ? -8.563 15.574 -11.348 1.00 89.56 106 GLY A CA 1
ATOM 824 C C . GLY A 1 106 ? -8.354 14.749 -12.625 1.00 89.56 106 GLY A C 1
ATOM 825 O O . GLY A 1 106 ? -9.287 14.096 -13.085 1.00 89.56 106 GLY A O 1
ATOM 826 N N . GLU A 1 107 ? -7.124 14.709 -13.153 1.00 88.38 107 GLU A N 1
ATOM 827 C CA . GLU A 1 107 ? -6.768 13.881 -14.322 1.00 88.38 107 GLU A CA 1
ATOM 828 C C . GLU A 1 107 ? -6.937 12.383 -14.044 1.00 88.38 107 GLU A C 1
ATOM 830 O O . GLU A 1 107 ? -7.372 11.625 -14.907 1.00 88.38 107 GLU A O 1
ATOM 835 N N . LEU A 1 108 ? -6.628 11.961 -12.817 1.00 91.56 108 LEU A N 1
ATOM 836 C CA . LEU A 1 108 ? -6.743 10.577 -12.379 1.00 91.56 108 LEU A CA 1
ATOM 837 C C . LEU A 1 108 ? -8.215 10.139 -12.300 1.00 91.56 108 LEU A C 1
ATOM 839 O O . LEU A 1 108 ? -8.561 9.059 -12.775 1.00 91.56 108 LEU A O 1
ATOM 843 N N . VAL A 1 109 ? -9.092 10.994 -11.760 1.00 94.19 109 VAL A N 1
ATOM 844 C CA . VAL A 1 109 ? -10.541 10.747 -11.735 1.00 94.19 109 VAL A CA 1
ATOM 845 C C . VAL A 1 109 ? -11.116 10.720 -13.147 1.00 94.19 109 VAL A C 1
ATOM 847 O O . VAL A 1 109 ? -11.866 9.802 -13.472 1.00 94.19 109 VAL A O 1
ATOM 850 N N . ALA A 1 110 ? -10.749 11.686 -13.995 1.00 93.19 110 ALA A N 1
ATOM 851 C CA . ALA A 1 110 ? -11.188 11.715 -15.389 1.00 93.19 110 ALA A CA 1
ATOM 852 C C . ALA A 1 110 ? -10.795 10.421 -16.118 1.00 93.19 110 ALA A C 1
ATOM 854 O O . ALA A 1 110 ? -11.649 9.770 -16.713 1.00 93.19 110 ALA A O 1
ATOM 855 N N . HIS A 1 111 ? -9.541 9.984 -15.969 1.00 92.81 111 HIS A N 1
ATOM 856 C CA . HIS A 1 111 ? -9.054 8.747 -16.571 1.00 92.81 111 HIS A CA 1
ATOM 857 C C . HIS A 1 111 ? -9.827 7.505 -16.100 1.00 92.81 111 HIS A C 1
ATOM 859 O O . HIS A 1 111 ? -10.135 6.633 -16.914 1.00 92.81 111 HIS A O 1
ATOM 865 N N . ALA A 1 112 ? -10.161 7.407 -14.809 1.00 94.50 112 ALA A N 1
ATOM 866 C CA . ALA A 1 112 ? -10.926 6.279 -14.274 1.00 94.50 112 ALA A CA 1
ATOM 867 C C . ALA A 1 112 ? -12.363 6.237 -14.820 1.00 94.50 112 ALA A C 1
ATOM 869 O O . ALA A 1 112 ? -12.834 5.179 -15.237 1.00 94.50 112 ALA A O 1
ATOM 870 N N . LEU A 1 113 ? -13.045 7.387 -14.853 1.00 93.44 113 LEU A N 1
ATOM 871 C CA . LEU A 1 113 ? -14.406 7.495 -15.383 1.00 93.44 113 LEU A CA 1
ATOM 872 C C . LEU A 1 113 ? -14.445 7.189 -16.887 1.00 93.44 113 LEU A C 1
ATOM 874 O O . LEU A 1 113 ? -15.231 6.347 -17.318 1.00 93.44 113 LEU A O 1
ATOM 878 N N . GLU A 1 114 ? -13.534 7.776 -17.668 1.00 92.50 114 GLU A N 1
ATOM 879 C CA . GLU A 1 114 ? -13.407 7.516 -19.107 1.00 92.50 114 GLU A CA 1
ATOM 880 C C . GLU A 1 114 ? -13.108 6.039 -19.402 1.00 92.50 114 GLU A C 1
ATOM 882 O O . GLU A 1 114 ? -13.698 5.462 -20.315 1.00 92.50 114 GLU A O 1
ATOM 887 N N . SER A 1 115 ? -12.244 5.399 -18.602 1.00 91.06 115 SER A N 1
ATOM 888 C CA . SER A 1 115 ? -11.895 3.976 -18.757 1.00 91.06 115 SER A CA 1
ATOM 889 C C . SER A 1 115 ? -13.084 3.036 -18.555 1.00 91.06 115 SER A C 1
ATOM 891 O O . SER A 1 115 ? -13.098 1.941 -19.114 1.00 91.06 115 SER A O 1
ATOM 893 N N . LEU A 1 116 ? -14.076 3.456 -17.768 1.00 91.69 116 LEU A N 1
ATOM 894 C CA . LEU A 1 116 ? -15.293 2.693 -17.493 1.00 91.69 116 LEU A CA 1
ATOM 895 C C . LEU A 1 116 ? -16.501 3.165 -18.318 1.00 91.69 116 LEU A C 1
ATOM 897 O O . LEU A 1 116 ? -17.575 2.576 -18.207 1.00 91.69 116 LEU A O 1
ATOM 901 N N . GLY A 1 117 ? -16.347 4.211 -19.139 1.00 91.06 117 GLY A N 1
ATOM 902 C CA . GLY A 1 117 ? -17.458 4.839 -19.857 1.00 91.06 117 GLY A CA 1
ATOM 903 C C . GLY A 1 117 ? -18.507 5.458 -18.925 1.00 91.06 117 GLY A C 1
ATOM 904 O O . GLY A 1 117 ? -19.696 5.423 -19.240 1.00 91.06 117 GLY A O 1
ATOM 905 N N . LEU A 1 118 ? -18.071 5.962 -17.768 1.00 91.62 118 LEU A N 1
ATOM 906 C CA . LEU A 1 118 ? -18.904 6.598 -16.749 1.00 91.62 118 LEU A CA 1
ATOM 907 C C . LEU A 1 118 ? -18.801 8.120 -16.833 1.00 91.62 118 LEU A C 1
ATOM 909 O O . LEU A 1 118 ? -17.769 8.667 -17.215 1.00 91.62 118 LEU A O 1
ATOM 913 N N . GLU A 1 119 ? -19.855 8.801 -16.396 1.00 91.06 119 GLU A N 1
ATOM 914 C CA . GLU A 1 119 ? -19.869 10.255 -16.238 1.00 91.06 119 GLU A CA 1
ATOM 915 C C . GLU A 1 119 ? -19.867 10.635 -14.748 1.00 91.06 119 GLU A C 1
ATOM 917 O O . GLU A 1 119 ? -20.137 9.817 -13.863 1.00 91.06 119 GLU A O 1
ATOM 922 N N . ALA A 1 120 ? -19.586 11.904 -14.441 1.00 90.31 120 ALA A N 1
ATOM 923 C CA . ALA A 1 120 ? -19.561 12.384 -13.055 1.00 90.31 120 ALA A CA 1
ATOM 924 C C . ALA A 1 120 ? -20.914 12.187 -12.336 1.00 90.31 120 ALA A C 1
ATOM 926 O O . ALA A 1 120 ? -20.945 11.990 -11.123 1.00 90.31 120 ALA A O 1
ATOM 927 N N . GLU A 1 121 ? -22.029 12.216 -13.071 1.00 89.94 121 GLU A N 1
ATOM 928 C CA . GLU A 1 121 ? -23.387 12.026 -12.549 1.00 89.94 121 GLU A CA 1
ATOM 929 C C . GLU A 1 121 ? -23.696 10.579 -12.120 1.00 89.94 121 GLU A C 1
ATOM 931 O O . GLU A 1 121 ? -24.651 10.355 -11.362 1.00 89.94 121 GLU A O 1
ATOM 936 N N . ASP A 1 122 ? -22.913 9.599 -12.583 1.00 90.88 122 ASP A N 1
ATOM 937 C CA . ASP A 1 122 ? -23.045 8.198 -12.167 1.00 90.88 122 ASP A CA 1
ATOM 938 C C . ASP A 1 122 ? -22.431 7.956 -10.775 1.00 90.88 122 ASP A C 1
ATOM 940 O O . ASP A 1 122 ? -22.796 6.996 -10.088 1.00 90.88 122 ASP A O 1
ATOM 944 N N . VAL A 1 123 ? -21.552 8.857 -10.318 1.00 94.00 123 VAL A N 1
ATOM 945 C CA . VAL A 1 123 ? -20.914 8.797 -8.999 1.00 94.00 123 VAL A CA 1
ATOM 946 C C . VAL A 1 123 ? -21.878 9.277 -7.914 1.00 94.00 123 VAL A C 1
ATOM 948 O O . VAL A 1 123 ? -22.367 10.407 -7.932 1.00 94.00 123 VAL A O 1
ATOM 951 N N . LYS A 1 124 ? -22.139 8.419 -6.925 1.00 92.19 124 LYS A N 1
ATOM 952 C CA . LYS A 1 124 ? -22.997 8.725 -5.768 1.00 92.19 124 LYS A CA 1
ATOM 953 C C . LYS A 1 124 ? -22.229 9.242 -4.574 1.00 92.19 124 LYS A C 1
ATOM 955 O O . LYS A 1 124 ? -22.744 10.076 -3.833 1.00 92.19 124 LYS A O 1
ATOM 960 N N . LEU A 1 125 ? -21.020 8.734 -4.393 1.00 94.06 125 LEU A N 1
ATOM 961 C CA . LEU A 1 125 ? -20.206 9.034 -3.237 1.00 94.06 125 LEU A CA 1
ATOM 962 C C . LEU A 1 125 ? -18.736 9.045 -3.617 1.00 94.06 125 LEU A C 1
ATOM 964 O O . LEU A 1 125 ? -18.262 8.185 -4.357 1.00 94.06 125 LEU A O 1
ATOM 968 N N . VAL A 1 126 ? -18.018 9.989 -3.029 1.00 95.62 126 VAL A N 1
ATOM 969 C CA . VAL A 1 126 ? -16.565 10.037 -3.038 1.00 95.62 126 VAL A CA 1
ATOM 970 C C . VAL A 1 126 ? -16.077 9.815 -1.609 1.00 95.62 126 VAL A C 1
ATOM 972 O O . VAL A 1 126 ? -16.439 10.555 -0.696 1.00 95.62 126 VAL A O 1
ATOM 975 N N . VAL A 1 127 ? -15.260 8.794 -1.399 1.00 96.38 127 VAL A N 1
ATOM 976 C CA . VAL A 1 127 ? -14.549 8.556 -0.144 1.00 96.38 127 VAL A CA 1
ATOM 977 C C . VAL A 1 127 ? -13.086 8.883 -0.384 1.00 96.38 127 VAL A C 1
ATOM 979 O O . VAL A 1 127 ? -12.489 8.418 -1.350 1.00 96.38 127 VAL A O 1
ATOM 982 N N . THR A 1 128 ? -12.506 9.713 0.464 1.00 95.25 128 THR A N 1
ATOM 983 C CA . THR A 1 128 ? -11.136 10.198 0.296 1.00 95.25 128 THR A CA 1
ATOM 984 C C . THR A 1 128 ? -10.320 9.980 1.566 1.00 95.25 128 THR A C 1
ATOM 986 O O . THR A 1 128 ? -10.861 9.885 2.671 1.00 95.25 128 THR A O 1
ATOM 989 N N . ASN A 1 129 ? -9.011 9.885 1.405 1.00 94.50 129 ASN A N 1
ATOM 990 C CA . ASN A 1 129 ? -8.052 9.892 2.491 1.00 94.50 129 ASN A CA 1
ATOM 991 C C . ASN A 1 129 ? -6.869 10.797 2.128 1.00 94.50 129 ASN A C 1
ATOM 993 O O . ASN A 1 129 ? -6.472 10.899 0.966 1.00 94.50 129 ASN A O 1
ATOM 997 N N . ASN A 1 130 ? -6.325 11.443 3.155 1.00 90.00 130 ASN A N 1
ATOM 998 C CA . ASN A 1 130 ? -5.007 12.055 3.166 1.00 90.00 130 ASN A CA 1
ATOM 999 C C . ASN A 1 130 ? -4.545 12.079 4.625 1.00 90.00 130 ASN A C 1
ATOM 1001 O O . ASN A 1 130 ? -5.209 12.680 5.465 1.00 90.00 130 ASN A O 1
ATOM 1005 N N . HIS A 1 131 ? -3.422 11.434 4.927 1.00 84.81 131 HIS A N 1
ATOM 1006 C CA . HIS A 1 131 ? -2.936 11.321 6.303 1.00 84.81 131 HIS A CA 1
ATOM 1007 C C . HIS A 1 131 ? -2.129 12.539 6.784 1.00 84.81 131 HIS A C 1
ATOM 1009 O O . HIS A 1 131 ? -1.810 12.651 7.968 1.00 84.81 131 HIS A O 1
ATOM 1015 N N . HIS A 1 132 ? -1.778 13.476 5.901 1.00 82.50 132 HIS A N 1
ATOM 1016 C CA . HIS A 1 132 ? -1.100 14.719 6.270 1.00 82.50 132 HIS A CA 1
ATOM 1017 C C . HIS A 1 132 ? -2.080 15.790 6.752 1.00 82.50 132 HIS A C 1
ATOM 1019 O O . HIS A 1 132 ? -1.755 16.546 7.671 1.00 82.50 132 HIS A O 1
ATOM 1025 N N . PHE A 1 133 ? -3.259 15.882 6.135 1.00 82.50 133 PHE A N 1
ATOM 1026 C CA . PHE A 1 133 ? -4.282 16.863 6.473 1.00 82.50 133 PHE A CA 1
ATOM 1027 C C . PHE A 1 133 ? -5.668 16.454 5.972 1.00 82.50 133 PHE A C 1
ATOM 1029 O O . PHE A 1 133 ? -5.831 15.745 4.986 1.00 82.50 133 PHE A O 1
ATOM 1036 N N . ARG A 1 134 ? -6.696 17.043 6.585 1.00 87.25 134 ARG A N 1
ATOM 1037 C CA . ARG A 1 134 ? -8.090 16.868 6.167 1.00 87.25 134 ARG A CA 1
ATOM 1038 C C . ARG A 1 134 ? -8.357 17.430 4.774 1.00 87.25 134 ARG A C 1
ATOM 1040 O O . ARG A 1 134 ? -8.193 18.632 4.534 1.00 87.25 134 ARG A O 1
ATOM 1047 N N . VAL A 1 135 ? -8.890 16.585 3.903 1.00 87.50 135 VAL A N 1
ATOM 1048 C CA . VAL A 1 135 ? -9.196 16.887 2.506 1.00 87.50 135 VAL A CA 1
ATOM 1049 C C . VAL A 1 135 ? -10.340 17.887 2.386 1.00 87.50 135 VAL A C 1
ATOM 1051 O O . VAL A 1 135 ? -10.183 18.925 1.746 1.00 87.50 135 VAL A O 1
ATOM 1054 N N . LEU A 1 136 ? -11.488 17.649 3.031 1.00 88.12 136 LEU A N 1
ATOM 1055 C CA . LEU A 1 136 ? -12.665 18.507 2.840 1.00 88.12 136 LEU A CA 1
ATOM 1056 C C . LEU A 1 136 ? -12.437 19.960 3.304 1.00 88.12 136 LEU A C 1
ATOM 1058 O O . LEU A 1 136 ? -12.834 20.892 2.595 1.00 88.12 136 LEU A O 1
ATOM 1062 N N . PRO A 1 137 ? -11.808 20.227 4.468 1.00 88.31 137 PRO A N 1
ATOM 1063 C CA . PRO A 1 137 ? -11.428 21.582 4.860 1.00 88.31 137 PRO A CA 1
ATOM 1064 C C . PRO A 1 137 ? -10.402 22.220 3.920 1.00 88.31 137 PRO A C 1
ATOM 1066 O O . PRO A 1 137 ? -10.462 23.434 3.709 1.00 88.31 137 PRO A O 1
ATOM 1069 N N . PHE A 1 138 ? -9.475 21.429 3.375 1.00 87.12 138 PHE A N 1
ATOM 1070 C CA . PHE A 1 138 ? -8.485 21.896 2.411 1.00 87.12 138 PHE A CA 1
ATOM 1071 C C . PHE A 1 138 ? -9.149 22.314 1.093 1.00 87.12 138 PHE A C 1
ATOM 1073 O O . PHE A 1 138 ? -8.981 23.456 0.660 1.00 87.12 138 PHE A O 1
ATOM 1080 N N . GLU A 1 139 ? -10.011 21.472 0.520 1.00 88.50 139 GLU A N 1
ATOM 1081 C CA . GLU A 1 139 ? -10.724 21.765 -0.727 1.00 88.50 139 GLU A CA 1
ATOM 1082 C C . GLU A 1 139 ? -11.609 23.014 -0.630 1.00 88.50 139 GLU A C 1
ATOM 1084 O O . GLU A 1 139 ? -11.652 23.819 -1.561 1.00 88.50 139 GLU A O 1
ATOM 1089 N N . LYS A 1 140 ? -12.249 23.254 0.524 1.00 89.06 140 LYS A N 1
ATOM 1090 C CA . LYS A 1 140 ? -13.023 24.488 0.775 1.00 89.06 140 LYS A CA 1
ATOM 1091 C C . LYS A 1 140 ? -12.167 25.758 0.671 1.00 89.06 140 LYS A C 1
ATOM 1093 O O . LYS A 1 140 ? -12.696 26.826 0.366 1.00 89.06 140 LYS A O 1
ATOM 1098 N N . ARG A 1 141 ? -10.859 25.664 0.934 1.00 90.06 141 ARG A N 1
ATOM 1099 C CA . ARG A 1 141 ? -9.905 26.785 0.872 1.00 90.06 141 ARG A CA 1
ATOM 1100 C C . ARG A 1 141 ? -9.208 26.900 -0.482 1.00 90.06 141 ARG A C 1
ATOM 1102 O O . ARG A 1 141 ? -8.674 27.972 -0.765 1.00 90.06 141 ARG A O 1
ATOM 1109 N N . LEU A 1 142 ? -9.240 25.861 -1.322 1.00 89.19 142 LEU A N 1
ATOM 1110 C CA . LEU A 1 142 ? -8.561 25.852 -2.622 1.00 89.19 142 LEU A CA 1
ATOM 1111 C C . LEU A 1 142 ? -8.924 27.046 -3.518 1.00 89.19 142 LEU A C 1
ATOM 1113 O O . LEU A 1 142 ? -7.994 27.651 -4.036 1.00 89.19 142 LEU A O 1
ATOM 1117 N N . PRO A 1 143 ? -10.195 27.479 -3.676 1.00 91.19 143 PRO A N 1
ATOM 1118 C CA . PRO A 1 143 ? -10.500 28.644 -4.512 1.00 91.19 143 PRO A CA 1
ATOM 1119 C C . PRO A 1 143 ? -9.802 29.925 -4.043 1.00 91.19 143 PRO A C 1
ATOM 1121 O O . PRO A 1 143 ? -9.305 30.699 -4.858 1.00 91.19 143 PRO A O 1
ATOM 1124 N N . PHE A 1 144 ? -9.720 30.132 -2.725 1.00 92.12 144 PHE A N 1
ATOM 1125 C CA . PHE A 1 144 ? -8.982 31.254 -2.151 1.00 92.12 144 PHE A CA 1
ATOM 1126 C C . PHE A 1 144 ? -7.474 31.087 -2.362 1.00 92.12 144 PHE A C 1
ATOM 1128 O O . PHE A 1 144 ? -6.818 32.021 -2.812 1.00 92.12 144 PHE A O 1
ATOM 1135 N N . ALA A 1 145 ? -6.939 29.895 -2.084 1.00 89.25 145 ALA A N 1
ATOM 1136 C CA . ALA A 1 145 ? -5.518 29.594 -2.222 1.00 89.25 145 ALA A CA 1
ATOM 1137 C C . ALA A 1 145 ? -5.035 29.736 -3.681 1.00 89.25 145 ALA A C 1
ATOM 1139 O O . ALA A 1 145 ? -3.976 30.305 -3.929 1.00 89.25 145 ALA A O 1
ATOM 1140 N N . VAL A 1 146 ? -5.846 29.317 -4.654 1.00 90.44 146 VAL A N 1
ATOM 1141 C CA . VAL A 1 146 ? -5.623 29.552 -6.089 1.00 90.44 146 VAL A CA 1
ATOM 1142 C C . VAL A 1 146 ? -5.729 31.040 -6.423 1.00 90.44 146 VAL A C 1
ATOM 1144 O O . VAL A 1 146 ? -4.885 31.566 -7.143 1.00 90.44 146 VAL A O 1
ATOM 1147 N N . GLY A 1 147 ? -6.716 31.750 -5.865 1.00 92.00 147 GLY A N 1
ATOM 1148 C CA . GLY A 1 147 ? -6.900 33.189 -6.082 1.00 92.00 147 GLY A CA 1
ATOM 1149 C C . GLY A 1 147 ? -5.717 34.054 -5.628 1.00 92.00 147 GLY A C 1
ATOM 1150 O O . GLY A 1 147 ? -5.477 35.103 -6.220 1.00 92.00 147 GLY A O 1
ATOM 1151 N N . ILE A 1 148 ? -4.956 33.605 -4.623 1.00 94.00 148 ILE A N 1
ATOM 1152 C CA . ILE A 1 148 ? -3.718 34.261 -4.158 1.00 94.00 148 ILE A CA 1
ATOM 1153 C C . ILE A 1 148 ? -2.437 33.665 -4.769 1.00 94.00 148 ILE A C 1
ATOM 1155 O O . ILE A 1 148 ? -1.342 34.073 -4.393 1.00 94.00 148 ILE A O 1
ATOM 1159 N N . GLY A 1 149 ? -2.557 32.703 -5.690 1.00 88.00 149 GLY A N 1
ATOM 1160 C CA . GLY A 1 149 ? -1.426 32.081 -6.385 1.00 88.00 149 GLY A CA 1
ATOM 1161 C C . GLY A 1 149 ? -0.658 31.018 -5.590 1.00 88.00 149 GLY A C 1
ATOM 1162 O O . GLY A 1 149 ? 0.440 30.653 -5.997 1.00 88.00 149 GLY A O 1
ATOM 1163 N N . ALA A 1 150 ? -1.204 30.510 -4.479 1.00 85.25 150 ALA A N 1
ATOM 1164 C CA . ALA A 1 1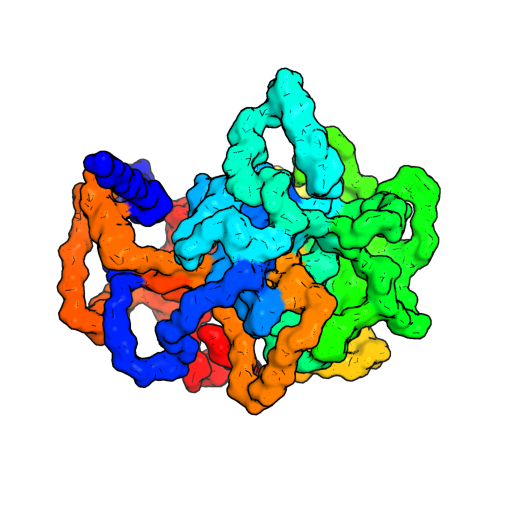50 ? -0.571 29.452 -3.684 1.00 85.25 150 ALA A CA 1
ATOM 1165 C C . ALA A 1 150 ? -0.681 28.058 -4.331 1.00 85.25 150 ALA A C 1
ATOM 1167 O O . ALA A 1 150 ? 0.158 27.201 -4.077 1.00 85.25 150 ALA A O 1
ATOM 1168 N N . TYR A 1 151 ? -1.700 27.836 -5.168 1.00 85.00 151 TYR A N 1
ATOM 1169 C CA . TYR A 1 151 ? -1.897 26.597 -5.929 1.00 85.00 151 TYR A CA 1
ATOM 1170 C C . TYR A 1 151 ? -2.233 26.905 -7.393 1.00 85.00 151 TYR A C 1
ATOM 1172 O O . TYR A 1 151 ? -2.839 27.948 -7.670 1.00 85.00 151 TYR A O 1
ATOM 1180 N N . PRO A 1 152 ? -1.875 26.016 -8.339 1.00 86.19 152 PRO A N 1
ATOM 1181 C CA . PRO A 1 152 ? -2.19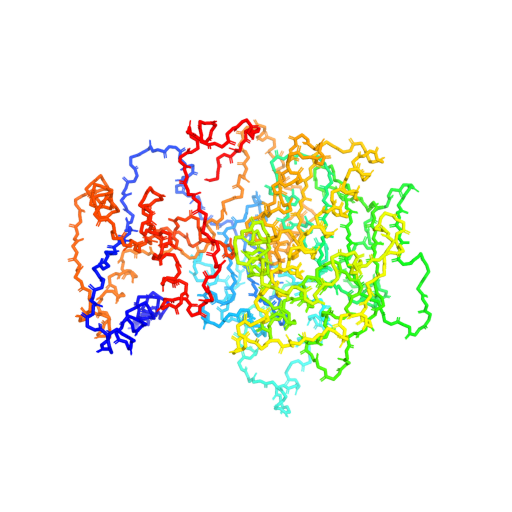7 26.221 -9.743 1.00 86.19 152 PRO A CA 1
ATOM 1182 C C . PRO A 1 152 ? -3.714 26.128 -9.983 1.00 86.19 152 PRO A C 1
ATOM 1184 O O . PRO A 1 152 ? -4.390 25.351 -9.312 1.00 86.19 152 PRO A O 1
ATOM 1187 N N . PRO A 1 153 ? -4.280 26.855 -10.966 1.00 87.00 153 PRO A N 1
ATOM 1188 C CA . PRO A 1 153 ? -5.707 26.761 -11.285 1.00 87.00 153 PRO A CA 1
ATOM 1189 C C . PRO A 1 153 ? -6.179 25.366 -11.725 1.00 87.00 153 PRO A C 1
ATOM 1191 O O . PRO A 1 153 ? -7.373 25.083 -11.627 1.00 87.00 153 PRO A O 1
ATOM 1194 N N . SER A 1 154 ? -5.267 24.503 -12.194 1.00 84.56 154 SER A N 1
ATOM 1195 C CA . SER A 1 154 ? -5.551 23.109 -12.570 1.00 84.56 154 SER A CA 1
ATOM 1196 C C . SER A 1 154 ? -6.171 22.312 -11.426 1.00 84.56 154 SER A C 1
ATOM 1198 O O . SER A 1 154 ? -7.067 21.512 -11.680 1.00 84.56 154 SER A O 1
ATOM 1200 N N . VAL A 1 155 ? -5.822 22.620 -10.165 1.00 83.19 155 VAL A N 1
ATOM 1201 C CA . VAL A 1 155 ? -6.355 21.873 -9.017 1.00 83.19 155 VAL A CA 1
ATOM 1202 C C . VAL A 1 155 ? -7.870 21.975 -8.944 1.00 83.19 155 VAL A C 1
ATOM 1204 O O . VAL A 1 155 ? -8.491 21.100 -8.354 1.00 83.19 155 VAL A O 1
ATOM 1207 N N . LEU A 1 156 ? -8.469 23.033 -9.512 1.00 84.38 156 LEU A N 1
ATOM 1208 C CA . LEU A 1 156 ? -9.914 23.280 -9.576 1.00 84.38 156 LEU A CA 1
ATOM 1209 C C . LEU A 1 156 ? -10.629 22.520 -10.702 1.00 84.38 156 LEU A C 1
ATOM 1211 O O . LEU A 1 156 ? -11.856 22.536 -10.727 1.00 84.38 156 LEU A O 1
ATOM 1215 N N . GLN A 1 157 ? -9.899 21.865 -11.606 1.00 82.81 157 GLN A N 1
ATOM 1216 C CA . GLN A 1 157 ? -10.442 21.156 -12.774 1.00 82.81 157 GLN A CA 1
ATOM 1217 C C . GLN A 1 157 ? -10.846 19.704 -12.475 1.00 82.81 157 GLN A C 1
ATOM 1219 O O . GLN A 1 157 ? -10.985 18.889 -13.381 1.00 82.81 157 GLN A O 1
ATOM 1224 N N . ASP A 1 158 ? -11.060 19.380 -11.205 1.00 87.00 158 ASP A N 1
ATOM 1225 C CA . ASP A 1 158 ? -11.577 18.086 -10.781 1.00 87.00 158 ASP A CA 1
ATOM 1226 C C .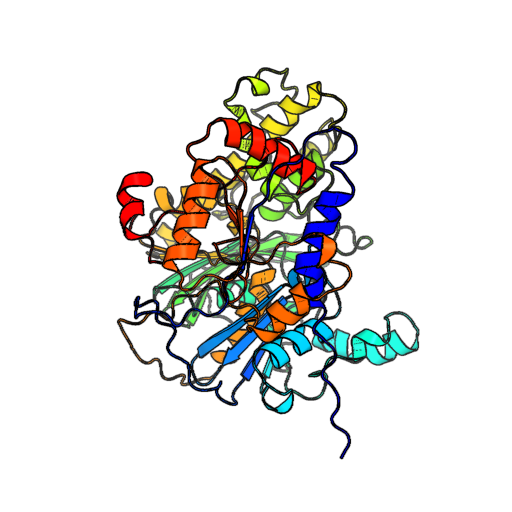 ASP A 1 158 ? -13.039 17.901 -11.267 1.00 87.00 158 ASP A C 1
ATOM 1228 O O . ASP A 1 158 ? -13.905 18.723 -10.932 1.00 87.00 158 ASP A O 1
ATOM 1232 N N . PRO A 1 159 ? -13.343 16.839 -12.046 1.00 87.31 159 PRO A N 1
ATOM 1233 C CA . PRO A 1 159 ? -14.663 16.632 -12.636 1.00 87.31 159 PRO A CA 1
ATOM 1234 C C . PRO A 1 159 ? -15.783 16.413 -11.608 1.00 87.31 159 PRO A C 1
ATOM 1236 O O . PRO A 1 159 ? -16.934 16.740 -11.918 1.00 87.31 159 PRO A O 1
ATOM 1239 N N . ILE A 1 160 ? -15.475 15.919 -10.405 1.00 89.19 160 ILE A N 1
ATOM 1240 C CA . ILE A 1 160 ? -16.455 15.573 -9.356 1.00 89.19 160 ILE A CA 1
ATOM 1241 C C . ILE A 1 160 ? -16.547 16.626 -8.244 1.00 89.19 160 ILE A C 1
ATOM 1243 O O . ILE A 1 160 ? -17.511 16.627 -7.466 1.00 89.19 160 ILE A O 1
ATOM 1247 N N . ARG A 1 161 ? -15.587 17.557 -8.158 1.00 86.62 161 ARG A N 1
ATOM 1248 C CA . ARG A 1 161 ? -15.520 18.508 -7.042 1.00 86.62 161 ARG A CA 1
ATOM 1249 C C . ARG A 1 161 ? -16.784 19.356 -6.918 1.00 86.62 161 ARG A C 1
ATOM 1251 O O . ARG A 1 161 ? -17.203 20.043 -7.847 1.00 86.62 161 ARG A O 1
ATOM 1258 N N . GLY A 1 162 ? -17.352 19.359 -5.711 1.00 81.75 162 GLY A N 1
ATOM 1259 C CA . GLY A 1 162 ? -18.531 20.156 -5.362 1.00 81.75 162 GLY A CA 1
ATOM 1260 C C . GLY A 1 162 ? -19.829 19.697 -6.032 1.00 81.75 162 GLY A C 1
ATOM 1261 O O . GLY A 1 162 ? -20.847 20.367 -5.869 1.00 81.75 162 GLY A O 1
ATOM 1262 N N . LYS A 1 163 ? -19.804 18.580 -6.772 1.00 85.62 163 LYS A N 1
ATOM 1263 C CA . LYS A 1 163 ? -20.968 18.014 -7.469 1.00 85.62 163 LYS A CA 1
ATOM 1264 C C . LYS A 1 163 ? -21.529 16.767 -6.786 1.00 85.62 163 LYS A C 1
ATOM 1266 O O . LYS A 1 163 ? -22.708 16.474 -6.955 1.00 85.62 163 LYS A O 1
ATOM 1271 N N . VAL A 1 164 ? -20.701 16.056 -6.021 1.00 90.00 164 VAL A N 1
ATOM 1272 C CA . VAL A 1 164 ? -21.017 14.754 -5.413 1.00 90.00 164 VAL A CA 1
ATOM 1273 C C . VAL A 1 164 ? -20.809 14.813 -3.895 1.00 90.00 164 VAL A C 1
ATOM 1275 O O . VAL A 1 164 ? -19.986 15.593 -3.410 1.00 90.00 164 VAL A O 1
ATOM 1278 N N . GLU A 1 165 ? -21.561 14.007 -3.133 1.00 90.56 165 GLU A N 1
ATOM 1279 C CA . GLU A 1 165 ? -21.299 13.801 -1.702 1.00 90.56 165 GLU A CA 1
ATOM 1280 C C . GLU A 1 165 ? -19.870 13.280 -1.512 1.00 90.56 165 GLU A C 1
ATOM 1282 O O . GLU A 1 165 ? -19.441 12.357 -2.207 1.00 90.56 165 GLU A O 1
ATOM 1287 N N . LYS A 1 166 ? -19.133 13.863 -0.564 1.00 91.56 166 LYS A N 1
ATOM 1288 C CA . LYS A 1 166 ? -17.759 13.468 -0.257 1.00 91.56 166 LYS A CA 1
ATOM 1289 C C . LYS A 1 166 ? -17.600 13.252 1.243 1.00 91.56 166 LYS A C 1
ATOM 1291 O O . LYS A 1 166 ? -18.117 14.033 2.042 1.00 91.56 166 LYS A O 1
ATOM 1296 N N . MET A 1 167 ? -16.894 12.193 1.613 1.00 92.62 167 MET A N 1
ATOM 1297 C CA . MET A 1 167 ? -16.532 11.875 2.991 1.00 92.62 167 MET A CA 1
ATOM 1298 C C . MET A 1 167 ? -15.067 11.457 3.078 1.00 92.62 167 MET A C 1
ATOM 1300 O O . MET A 1 167 ? -14.447 11.117 2.074 1.00 92.62 167 MET A O 1
ATOM 1304 N N . GLU A 1 168 ? -14.543 11.429 4.291 1.00 93.31 168 GLU A N 1
ATOM 1305 C CA . GLU A 1 168 ? -13.174 11.045 4.596 1.00 93.31 168 GLU A CA 1
ATOM 1306 C C . GLU A 1 168 ? -13.147 9.856 5.563 1.00 93.31 168 GLU A C 1
ATOM 1308 O O . GLU A 1 168 ? -13.982 9.769 6.470 1.00 93.31 168 GLU A O 1
ATOM 1313 N N . ILE A 1 169 ? -12.169 8.965 5.402 1.00 94.38 169 ILE A N 1
ATOM 1314 C CA . ILE A 1 169 ? -11.862 7.924 6.392 1.00 94.38 169 ILE A CA 1
ATOM 1315 C C . ILE A 1 169 ? -10.408 8.032 6.859 1.00 94.38 169 ILE A C 1
ATOM 1317 O O . ILE A 1 169 ? -9.572 8.531 6.109 1.00 94.38 169 ILE A O 1
ATOM 1321 N N . SER A 1 170 ? -10.100 7.601 8.087 1.00 94.56 170 SER A N 1
ATOM 1322 C CA . SER A 1 170 ? -8.722 7.612 8.602 1.00 94.56 170 SER A CA 1
ATOM 1323 C C . SER A 1 170 ? -7.818 6.641 7.845 1.00 94.56 170 SER A C 1
ATOM 1325 O O . SER A 1 170 ? -8.277 5.653 7.275 1.00 94.56 170 SER A O 1
ATOM 1327 N N . HIS A 1 171 ? -6.517 6.915 7.868 1.00 96.12 171 HIS A N 1
ATOM 1328 C CA . HIS A 1 171 ? -5.533 6.245 7.022 1.00 96.12 171 HIS A CA 1
ATOM 1329 C C . HIS A 1 171 ? -5.457 4.727 7.247 1.00 96.12 171 HIS A C 1
ATOM 1331 O O . HIS A 1 171 ? -5.695 3.951 6.323 1.00 96.12 171 HIS A O 1
ATOM 1337 N N . HIS A 1 172 ? -5.257 4.276 8.489 1.00 97.56 172 HIS A N 1
ATOM 1338 C CA . HIS A 1 172 ? -5.225 2.833 8.769 1.00 97.56 172 HIS A CA 1
ATOM 1339 C C . HIS A 1 172 ? -6.589 2.150 8.594 1.00 97.56 172 HIS A C 1
ATOM 1341 O O . HIS A 1 172 ? -6.642 0.958 8.285 1.00 97.56 172 HIS A O 1
ATOM 1347 N N . LEU A 1 173 ? -7.694 2.901 8.705 1.00 97.25 173 LEU A N 1
ATOM 1348 C CA . LEU A 1 173 ? -9.020 2.379 8.373 1.00 97.25 173 LEU A CA 1
ATOM 1349 C C . LEU A 1 173 ? -9.112 2.081 6.880 1.00 97.25 173 LEU A C 1
ATOM 1351 O O . LEU A 1 173 ? -9.609 1.026 6.501 1.00 97.25 173 LEU A O 1
ATOM 1355 N N . ALA A 1 174 ? -8.622 2.986 6.031 1.00 97.75 174 ALA A N 1
ATOM 1356 C CA . ALA A 1 174 ? -8.573 2.757 4.594 1.00 97.75 174 ALA A CA 1
ATOM 1357 C C . ALA A 1 174 ? -7.714 1.528 4.259 1.00 97.75 174 ALA A C 1
ATOM 1359 O O . ALA A 1 174 ? -8.182 0.662 3.524 1.00 97.75 174 ALA A O 1
ATOM 1360 N N . HIS A 1 175 ? -6.537 1.363 4.874 1.00 98.25 175 HIS A N 1
ATOM 1361 C CA . HIS A 1 175 ? -5.753 0.125 4.733 1.00 98.25 175 HIS A CA 1
ATOM 1362 C C . HIS A 1 175 ? -6.543 -1.120 5.141 1.00 98.25 175 HIS A C 1
ATOM 1364 O O . HIS A 1 175 ? -6.548 -2.116 4.423 1.00 98.25 175 HIS A O 1
ATOM 1370 N N . ALA A 1 176 ? -7.277 -1.077 6.254 1.00 98.19 176 ALA A N 1
ATOM 1371 C CA . ALA A 1 176 ? -8.081 -2.220 6.675 1.00 98.19 176 ALA A CA 1
ATOM 1372 C C . ALA A 1 176 ? -9.211 -2.551 5.685 1.00 98.19 176 ALA A C 1
ATOM 1374 O O . ALA A 1 176 ? -9.469 -3.718 5.382 1.00 98.19 176 ALA A O 1
ATOM 1375 N N . TRP A 1 177 ? -9.862 -1.531 5.129 1.00 97.50 177 TRP A N 1
ATOM 1376 C CA . TRP A 1 177 ? -10.920 -1.701 4.133 1.00 97.50 177 TRP A CA 1
ATOM 1377 C C . TRP A 1 177 ? -10.407 -2.074 2.739 1.00 97.50 177 TRP A C 1
ATOM 1379 O O . TRP A 1 177 ? -11.192 -2.572 1.933 1.00 97.50 177 TRP A O 1
ATOM 1389 N N . SER A 1 178 ? -9.114 -1.896 2.448 1.00 96.62 178 SER A N 1
ATOM 1390 C CA . SER A 1 178 ? -8.515 -2.341 1.181 1.00 96.62 178 SER A CA 1
ATOM 1391 C C . SER A 1 178 ? -8.350 -3.865 1.119 1.00 96.62 178 SER A C 1
ATOM 1393 O O . SER A 1 178 ? -8.222 -4.428 0.031 1.00 96.62 178 SER A O 1
ATOM 1395 N N . VAL A 1 179 ? -8.405 -4.541 2.274 1.00 95.94 179 VAL A N 1
ATOM 1396 C CA . VAL A 1 179 ? -8.284 -6.001 2.390 1.00 95.94 179 VAL A CA 1
ATOM 1397 C C . VAL A 1 179 ? -9.570 -6.686 2.838 1.00 95.94 179 VAL A C 1
ATOM 1399 O O . VAL A 1 179 ? -9.871 -7.765 2.334 1.00 95.94 179 VAL A O 1
ATOM 1402 N N . LEU A 1 180 ? -10.346 -6.071 3.736 1.00 95.12 180 LEU A N 1
ATOM 1403 C CA . LEU A 1 180 ? -11.498 -6.697 4.395 1.00 95.12 180 LEU A CA 1
ATOM 1404 C C . LEU A 1 180 ? -12.522 -7.319 3.417 1.00 95.12 180 LEU A C 1
ATOM 1406 O O . LEU A 1 180 ? -12.753 -8.522 3.514 1.00 95.12 180 LEU A O 1
ATOM 1410 N N . PRO A 1 181 ? -13.092 -6.587 2.439 1.00 92.06 181 PRO A N 1
ATOM 1411 C CA . PRO A 1 181 ? -14.086 -7.157 1.526 1.00 92.06 181 PRO A CA 1
ATOM 1412 C C . PRO A 1 181 ? -13.494 -8.019 0.401 1.00 92.06 181 PRO A C 1
ATOM 1414 O O . PRO A 1 181 ? -14.247 -8.578 -0.393 1.00 92.06 181 PRO A O 1
ATOM 1417 N N . LEU A 1 182 ? -12.165 -8.089 0.287 1.00 90.62 182 LEU A N 1
ATOM 1418 C CA . LEU A 1 182 ? -11.466 -8.743 -0.824 1.00 90.62 182 LEU A CA 1
ATOM 1419 C C . LEU A 1 182 ? -10.711 -10.007 -0.398 1.00 90.62 182 LEU A C 1
ATOM 1421 O O . LEU A 1 182 ? -10.297 -10.795 -1.250 1.00 90.62 182 LEU A O 1
ATOM 1425 N N . CYS A 1 183 ? -10.512 -10.206 0.906 1.00 91.69 183 CYS A N 1
ATOM 1426 C CA . CYS A 1 183 ? -9.844 -11.386 1.426 1.00 91.69 183 CYS A CA 1
ATOM 1427 C C . CYS A 1 183 ? -10.713 -12.653 1.246 1.00 91.69 183 CYS A C 1
ATOM 1429 O O . CYS A 1 183 ? -11.942 -12.590 1.285 1.00 91.69 183 CYS A O 1
ATOM 1431 N N . PRO A 1 184 ? -10.104 -13.837 1.039 1.00 89.75 184 PRO A N 1
ATOM 1432 C CA . PRO A 1 184 ? -10.831 -15.070 0.721 1.00 89.75 184 PRO A CA 1
ATOM 1433 C C . PRO A 1 184 ? -11.354 -15.820 1.967 1.00 89.75 184 PRO A C 1
ATOM 1435 O O . PRO A 1 184 ? -11.474 -17.052 1.957 1.00 89.75 184 PRO A O 1
ATOM 1438 N N . PHE A 1 185 ? -11.608 -15.115 3.069 1.00 93.19 185 PHE A N 1
ATOM 1439 C CA . PHE A 1 185 ? -12.088 -15.687 4.328 1.00 93.19 185 PHE A CA 1
ATOM 1440 C C . PHE A 1 185 ? -12.922 -14.677 5.121 1.00 93.19 185 PHE A C 1
ATOM 1442 O O . PHE A 1 185 ? -12.708 -13.477 5.023 1.00 93.19 185 PHE A O 1
ATOM 1449 N N . ASP A 1 186 ? -13.866 -15.180 5.921 1.00 92.56 186 ASP A N 1
ATOM 1450 C CA . ASP A 1 186 ? -14.849 -14.340 6.616 1.00 92.56 186 ASP A CA 1
ATOM 1451 C C . ASP A 1 186 ? -14.374 -13.838 7.986 1.00 92.56 186 ASP A C 1
ATOM 1453 O O . ASP A 1 186 ? -14.969 -12.921 8.528 1.00 92.56 186 ASP A O 1
ATOM 1457 N N . GLU A 1 187 ? -13.334 -14.420 8.578 1.00 96.75 187 GLU A N 1
ATOM 1458 C CA . GLU A 1 187 ? -12.867 -14.042 9.917 1.00 96.75 187 GLU A CA 1
ATOM 1459 C C . GLU A 1 187 ? -11.343 -14.070 10.007 1.00 96.75 187 GLU A C 1
ATOM 1461 O O . GLU A 1 187 ? -10.688 -14.897 9.362 1.00 96.75 187 GLU A O 1
ATOM 1466 N N . GLY A 1 188 ? -10.766 -13.202 10.835 1.00 98.00 188 GLY A N 1
ATOM 1467 C CA . GLY A 1 188 ? -9.322 -13.150 11.040 1.00 98.00 188 GLY A CA 1
ATOM 1468 C C . GLY A 1 188 ? -8.840 -11.857 11.682 1.00 98.00 188 GLY A C 1
ATOM 1469 O O . GLY A 1 188 ? -9.619 -11.075 12.228 1.00 98.00 188 GLY A O 1
ATOM 1470 N N . LEU A 1 189 ? -7.531 -11.634 11.606 1.00 98.44 189 LEU A N 1
ATOM 1471 C CA . LEU A 1 189 ? -6.909 -10.357 11.938 1.00 98.44 189 LEU A CA 1
ATOM 1472 C C . LEU A 1 189 ? -6.604 -9.570 10.679 1.00 98.44 189 LEU A C 1
ATOM 1474 O O . LEU A 1 189 ? -6.170 -10.135 9.685 1.00 98.44 189 LEU A O 1
ATOM 1478 N N . ILE A 1 190 ? -6.752 -8.258 10.760 1.00 98.81 190 ILE A N 1
ATOM 1479 C CA . ILE A 1 190 ? -6.127 -7.309 9.851 1.00 98.81 190 ILE A CA 1
ATOM 1480 C C . ILE A 1 190 ? -5.047 -6.592 10.642 1.00 98.81 190 ILE A C 1
ATOM 1482 O O . ILE A 1 190 ? -5.344 -5.970 11.661 1.00 98.81 190 ILE A O 1
ATOM 1486 N N . VAL A 1 191 ? -3.810 -6.673 10.168 1.00 98.75 191 VAL A N 1
ATOM 1487 C CA . VAL A 1 191 ? -2.671 -5.956 10.736 1.00 98.75 191 VAL A CA 1
ATOM 1488 C C . VAL A 1 191 ? -2.199 -4.937 9.707 1.00 98.75 191 VAL A C 1
ATOM 1490 O O . VAL A 1 191 ? -1.815 -5.301 8.597 1.00 98.75 191 VAL A O 1
ATOM 1493 N N . VAL A 1 192 ? -2.260 -3.663 10.084 1.00 98.62 192 VAL A N 1
ATOM 1494 C CA . VAL A 1 192 ? -1.753 -2.532 9.308 1.00 98.62 192 VAL A CA 1
ATOM 1495 C C . VAL A 1 192 ? -0.447 -2.079 9.947 1.00 98.62 192 VAL A C 1
ATOM 1497 O O . VAL A 1 192 ? -0.446 -1.670 11.112 1.00 98.62 192 VAL A O 1
ATOM 1500 N N . MET A 1 193 ? 0.649 -2.179 9.198 1.00 97.44 193 MET A N 1
ATOM 1501 C CA . MET A 1 193 ? 1.975 -1.702 9.594 1.00 97.44 193 MET A CA 1
ATOM 1502 C C . MET A 1 193 ? 2.504 -0.741 8.542 1.00 97.44 193 MET A C 1
ATOM 1504 O O . MET A 1 193 ? 2.829 -1.152 7.424 1.00 97.44 193 MET A O 1
ATOM 1508 N N . ASP A 1 194 ? 2.607 0.529 8.916 1.00 92.94 194 ASP A N 1
ATOM 1509 C CA . ASP A 1 194 ? 2.997 1.587 7.997 1.00 92.94 194 ASP A CA 1
ATOM 1510 C C . ASP A 1 194 ? 4.129 2.463 8.539 1.00 92.94 194 ASP A C 1
ATOM 1512 O O . ASP A 1 194 ? 4.509 2.375 9.707 1.00 92.94 194 ASP A O 1
ATOM 1516 N N . GLY A 1 195 ? 4.691 3.308 7.674 1.00 89.19 195 GLY A N 1
ATOM 1517 C CA . GLY A 1 195 ? 5.667 4.318 8.080 1.00 89.19 195 GLY A CA 1
ATOM 1518 C C . GLY A 1 195 ? 5.045 5.332 9.039 1.00 89.19 195 GLY A C 1
ATOM 1519 O O . GLY A 1 195 ? 5.560 5.566 10.133 1.00 89.19 195 GLY A O 1
ATOM 1520 N N . MET A 1 196 ? 3.911 5.907 8.650 1.00 89.81 196 MET A N 1
ATOM 1521 C CA . MET A 1 196 ? 3.108 6.787 9.492 1.00 89.81 196 MET A CA 1
ATOM 1522 C C . MET A 1 196 ? 1.686 6.886 8.943 1.00 89.81 196 MET A C 1
ATOM 1524 O O . MET A 1 196 ? 1.492 6.846 7.735 1.00 89.81 196 MET A O 1
ATOM 1528 N N . GLY A 1 197 ? 0.707 7.097 9.817 1.00 91.12 197 GLY A N 1
ATOM 1529 C CA . GLY A 1 197 ? -0.661 7.409 9.413 1.00 91.12 197 GLY A CA 1
ATOM 1530 C C . GLY A 1 197 ? -1.140 8.776 9.888 1.00 91.12 197 GLY A C 1
ATOM 1531 O O . GLY A 1 197 ? -0.400 9.765 9.941 1.00 91.12 197 GLY A O 1
ATOM 1532 N N . GLU A 1 198 ? -2.424 8.849 10.214 1.00 90.12 198 GLU A N 1
ATOM 1533 C CA . GLU A 1 198 ? -3.108 10.097 10.532 1.00 90.12 198 GLU A CA 1
ATOM 1534 C C . GLU A 1 198 ? -2.561 10.753 11.809 1.00 90.12 198 GLU A C 1
ATOM 1536 O O . GLU A 1 198 ? -2.113 10.092 12.751 1.00 90.12 198 GLU A O 1
ATOM 1541 N N . HIS A 1 199 ? -2.665 12.078 11.890 1.00 89.69 199 HIS A N 1
ATOM 1542 C CA . HIS A 1 199 ? -2.410 12.788 13.138 1.00 89.69 199 HIS A CA 1
ATOM 1543 C C . HIS A 1 199 ? -3.555 12.597 14.157 1.00 89.69 199 HIS A C 1
ATOM 1545 O O . HIS A 1 199 ? -4.732 12.785 13.847 1.00 89.69 199 HIS A O 1
ATOM 1551 N N . ILE A 1 200 ? -3.228 12.362 15.434 1.00 88.69 200 ILE A N 1
ATOM 1552 C CA . ILE A 1 200 ? -4.184 12.171 16.554 1.00 88.69 200 ILE A CA 1
ATOM 1553 C C . ILE A 1 200 ? -5.220 13.305 16.690 1.00 88.69 200 ILE A C 1
ATOM 1555 O O . ILE A 1 200 ? -6.334 13.131 17.195 1.00 88.69 200 ILE A O 1
ATOM 1559 N N . ARG A 1 201 ? -4.868 14.507 16.227 1.00 85.94 201 ARG A N 1
ATOM 1560 C CA . ARG A 1 201 ? -5.772 15.671 16.215 1.00 85.94 201 ARG A CA 1
ATOM 1561 C C . ARG A 1 201 ? -6.987 15.437 15.332 1.00 85.94 201 ARG A C 1
ATOM 1563 O O . ARG A 1 201 ? -8.054 15.934 15.674 1.00 85.94 201 ARG A O 1
ATOM 1570 N N . GLU A 1 202 ? -6.863 14.655 14.268 1.00 85.62 202 GLU A N 1
ATOM 1571 C CA . GLU A 1 202 ? -7.987 14.351 13.384 1.00 85.62 202 GLU A CA 1
ATOM 1572 C C . GLU A 1 202 ? -8.942 13.327 13.992 1.00 85.62 202 GLU A C 1
ATOM 1574 O O . GLU A 1 202 ? -10.151 13.402 13.796 1.00 85.62 202 GLU A O 1
ATOM 1579 N N . PHE A 1 203 ? -8.432 12.459 14.864 1.00 84.75 203 PHE A N 1
ATOM 1580 C CA . PHE A 1 203 ? -9.244 11.533 15.651 1.00 84.75 203 PHE A CA 1
ATOM 1581 C C . PHE A 1 203 ? -10.035 12.234 16.765 1.00 84.75 203 PHE A C 1
ATOM 1583 O O . PHE A 1 203 ? -11.074 11.745 17.217 1.00 84.75 203 PHE A O 1
ATOM 1590 N N . THR A 1 204 ? -9.545 13.387 17.224 1.00 73.44 204 THR A N 1
ATOM 1591 C CA . THR A 1 204 ? -10.118 14.146 18.345 1.00 73.44 204 THR A CA 1
ATOM 1592 C C . THR A 1 204 ? -10.884 15.398 17.899 1.00 73.44 204 THR A C 1
ATOM 1594 O O . THR A 1 204 ? -11.685 15.942 18.672 1.00 73.44 204 THR A O 1
ATOM 1597 N N . SER A 1 205 ? -10.719 15.844 16.648 1.00 59.78 205 SER A N 1
ATOM 1598 C CA . SER A 1 205 ? -11.423 16.994 16.083 1.00 59.78 205 SER A CA 1
ATOM 1599 C C . SER A 1 205 ? -12.898 16.646 15.786 1.00 59.78 205 SER A C 1
ATOM 1601 O O . SER A 1 205 ? -13.241 15.799 14.977 1.00 59.78 205 SER A O 1
ATOM 1603 N N . ARG A 1 206 ? -13.805 17.285 16.544 1.00 54.31 206 ARG A N 1
ATOM 1604 C CA . ARG A 1 206 ? -15.286 17.313 16.427 1.00 54.31 206 ARG A CA 1
ATOM 1605 C C . ARG A 1 206 ? -15.961 16.115 15.713 1.00 54.31 206 ARG A C 1
ATOM 1607 O O . ARG A 1 206 ? -16.221 16.156 14.517 1.00 54.31 206 ARG A O 1
ATOM 1614 N N . LYS A 1 207 ? -16.491 15.191 16.530 1.00 49.16 207 LYS A N 1
ATOM 1615 C CA . LYS A 1 207 ? -17.429 14.075 16.232 1.00 49.16 207 LYS A CA 1
ATOM 1616 C C . LYS A 1 207 ? -18.738 14.407 15.457 1.00 49.16 207 LYS A C 1
ATOM 1618 O O . LYS A 1 207 ? -19.693 13.643 15.551 1.00 49.16 207 LYS A O 1
ATOM 1623 N N . ARG A 1 208 ? -18.895 15.567 14.805 1.00 46.88 208 ARG A N 1
ATOM 1624 C CA . ARG A 1 208 ? -20.228 16.186 14.614 1.00 46.88 208 ARG A CA 1
ATOM 1625 C C . ARG A 1 208 ? -20.805 16.303 13.201 1.00 46.88 208 ARG A C 1
ATOM 1627 O O . ARG A 1 208 ? -21.947 16.742 13.127 1.00 46.88 208 ARG A O 1
ATOM 1634 N N . THR A 1 209 ? -20.119 15.919 12.122 1.00 57.31 209 THR A N 1
ATOM 1635 C CA . THR A 1 209 ? -20.703 16.057 10.765 1.00 57.31 209 THR A CA 1
ATOM 1636 C C . THR A 1 209 ? -20.953 14.746 10.021 1.00 57.31 209 THR A C 1
ATOM 1638 O O . THR A 1 209 ? -21.663 14.771 9.027 1.00 57.31 209 THR A O 1
ATOM 1641 N N . GLY A 1 210 ? -20.433 13.601 10.488 1.00 66.62 210 GLY A N 1
ATOM 1642 C CA . GLY A 1 210 ? -20.535 12.326 9.753 1.00 66.62 210 GLY A CA 1
ATOM 1643 C C . GLY A 1 210 ? -19.690 12.272 8.469 1.00 66.62 210 GLY A C 1
ATOM 1644 O O . GLY A 1 210 ? -19.616 11.230 7.834 1.00 66.62 210 GLY A O 1
ATOM 1645 N N . GLU A 1 211 ? -19.013 13.371 8.124 1.00 81.88 211 GLU A N 1
ATOM 1646 C CA . GLU A 1 211 ? -18.125 13.507 6.963 1.00 81.88 211 GLU A CA 1
ATOM 1647 C C . GLU A 1 211 ? -16.742 12.874 7.200 1.00 81.88 211 GLU A C 1
ATOM 1649 O O . GLU A 1 211 ? -15.954 12.793 6.268 1.00 81.88 211 GLU A O 1
ATOM 1654 N N . TYR A 1 212 ? -16.425 12.464 8.434 1.00 89.31 212 TYR A N 1
ATOM 1655 C CA . TYR A 1 212 ? -15.183 11.772 8.789 1.00 89.31 212 TYR A CA 1
ATOM 1656 C C . TYR A 1 212 ? -15.470 10.522 9.598 1.00 89.31 212 TYR A C 1
ATOM 1658 O O . TYR A 1 212 ? -16.224 10.590 10.578 1.00 89.31 212 TYR A O 1
ATOM 1666 N N . VAL A 1 213 ? -14.825 9.422 9.224 1.00 91.38 213 VAL A N 1
ATOM 1667 C CA . VAL A 1 213 ? -14.864 8.174 9.978 1.00 91.38 213 VAL A CA 1
ATOM 1668 C C . VAL A 1 213 ? -13.453 7.733 10.328 1.00 91.38 213 VAL A C 1
ATOM 1670 O O . VAL A 1 213 ? -12.595 7.633 9.462 1.00 91.38 213 VAL A O 1
ATOM 1673 N N . CYS A 1 214 ? -13.209 7.440 11.596 1.00 92.25 214 CYS A N 1
ATOM 1674 C CA . CYS A 1 214 ? -11.937 6.926 12.069 1.00 92.25 214 CYS A CA 1
ATOM 1675 C C . CYS A 1 214 ? -12.109 5.723 12.992 1.00 92.25 214 CYS A C 1
ATOM 1677 O O . CYS A 1 214 ? -13.192 5.461 13.528 1.00 92.25 214 CYS A O 1
ATOM 1679 N N . ASP A 1 215 ? -11.009 5.016 13.241 1.00 90.62 215 ASP A N 1
ATOM 1680 C CA . ASP A 1 215 ? -11.021 3.788 14.041 1.00 90.62 215 ASP A CA 1
ATOM 1681 C C . ASP A 1 215 ? -11.558 3.985 15.457 1.00 90.62 215 ASP A C 1
ATOM 1683 O O . ASP A 1 215 ? -12.074 3.048 16.059 1.00 90.62 215 ASP A O 1
ATOM 1687 N N . TYR A 1 216 ? -11.470 5.193 16.023 1.00 91.69 216 TYR A N 1
ATOM 1688 C CA . TYR A 1 216 ? -11.996 5.470 17.365 1.00 91.69 216 TYR A CA 1
ATOM 1689 C C . TYR A 1 216 ? -13.514 5.291 17.473 1.00 91.69 216 TYR A C 1
ATOM 1691 O O . TYR A 1 216 ? -14.034 5.195 18.588 1.00 91.69 216 TYR A O 1
ATOM 1699 N N . GLN A 1 217 ? -14.215 5.216 16.341 1.00 91.38 217 GLN A N 1
ATOM 1700 C CA . GLN A 1 217 ? -15.643 4.914 16.268 1.00 91.38 217 GLN A CA 1
ATOM 1701 C C . GLN A 1 217 ? -15.941 3.408 16.217 1.00 91.38 217 GLN A C 1
ATOM 1703 O O . GLN A 1 217 ? -17.092 3.027 16.420 1.00 91.38 217 GLN A O 1
ATOM 1708 N N . LEU A 1 218 ? -14.936 2.557 15.992 1.00 93.12 218 LEU A N 1
ATOM 1709 C CA . LEU A 1 218 ? -15.080 1.103 16.023 1.00 93.12 218 LEU A CA 1
ATOM 1710 C C . LEU A 1 218 ? -15.138 0.575 17.468 1.00 93.12 218 LEU A C 1
ATOM 1712 O O . LEU A 1 218 ? -14.516 1.167 18.368 1.00 93.12 218 LEU A O 1
ATOM 1716 N N . PRO A 1 219 ? -15.829 -0.557 17.712 1.00 96.19 219 PRO A N 1
ATOM 1717 C CA . PRO A 1 219 ? -15.735 -1.260 18.986 1.00 96.19 219 PRO A CA 1
ATOM 1718 C C . PRO A 1 219 ? -14.283 -1.657 19.281 1.00 96.19 219 PRO A C 1
ATOM 1720 O O . PRO A 1 219 ? -13.435 -1.723 18.389 1.00 96.19 219 PRO A O 1
ATOM 1723 N N . LYS A 1 220 ? -13.987 -1.888 20.557 1.00 96.12 220 LYS A N 1
ATOM 1724 C CA . LYS A 1 220 ? -12.690 -2.374 21.031 1.00 96.12 220 LYS A CA 1
ATOM 1725 C C . LYS A 1 220 ? -12.898 -3.691 21.769 1.00 96.12 220 LYS A C 1
ATOM 1727 O O . LYS A 1 220 ? -13.946 -3.851 22.396 1.00 96.12 220 LYS A O 1
ATOM 1732 N N . LEU A 1 221 ? -11.928 -4.596 21.692 1.00 95.56 221 LEU A N 1
ATOM 1733 C CA . LEU A 1 221 ? -11.920 -5.781 22.546 1.00 95.56 221 LEU A CA 1
ATOM 1734 C C . LEU A 1 221 ? -11.702 -5.393 24.016 1.00 95.56 221 LEU A C 1
ATOM 1736 O O . LEU A 1 221 ? -11.223 -4.295 24.319 1.00 95.56 221 LEU A O 1
ATOM 1740 N N . ASP A 1 222 ? -12.063 -6.296 24.927 1.00 93.00 222 ASP A N 1
ATOM 1741 C CA . ASP A 1 222 ? -11.893 -6.084 26.369 1.00 93.00 222 ASP A CA 1
ATOM 1742 C C . ASP A 1 222 ? -10.414 -5.916 26.750 1.00 93.00 222 ASP A C 1
ATOM 1744 O O . ASP A 1 222 ? -10.080 -5.110 27.618 1.00 93.00 222 ASP A O 1
ATOM 1748 N N . ASP A 1 223 ? -9.527 -6.622 26.054 1.00 91.50 223 ASP A N 1
ATOM 1749 C CA . ASP A 1 223 ? -8.072 -6.570 26.179 1.00 91.50 223 ASP A CA 1
ATOM 1750 C C . ASP A 1 223 ? -7.409 -5.653 25.136 1.00 91.50 223 ASP A C 1
ATOM 1752 O O . ASP A 1 223 ? -6.218 -5.787 24.866 1.00 91.50 223 ASP A O 1
ATOM 1756 N N . PHE A 1 224 ? -8.160 -4.703 24.560 1.00 96.94 224 PHE A N 1
ATOM 1757 C CA . PHE A 1 224 ? -7.632 -3.741 23.591 1.00 96.94 224 PHE A CA 1
ATOM 1758 C C . PHE A 1 224 ? -6.408 -2.992 24.130 1.00 96.94 224 PHE A C 1
ATOM 1760 O O . PHE A 1 224 ? -6.460 -2.352 25.185 1.00 96.94 224 PHE A O 1
ATOM 1767 N N . MET A 1 225 ? -5.331 -3.019 23.348 1.00 97.06 225 MET A N 1
ATOM 1768 C CA . MET A 1 225 ? -4.053 -2.401 23.681 1.00 97.06 225 MET A CA 1
ATOM 1769 C C . MET A 1 225 ? -3.862 -1.101 22.905 1.00 97.06 225 MET A C 1
ATOM 1771 O O . MET A 1 225 ? -3.934 -1.082 21.678 1.00 97.06 225 MET A O 1
ATOM 1775 N N . GLU A 1 226 ? -3.583 -0.009 23.612 1.00 96.75 226 GLU A N 1
ATOM 1776 C CA . GLU A 1 226 ? -3.276 1.278 22.993 1.00 96.75 226 GLU A CA 1
ATOM 1777 C C . GLU A 1 226 ? -2.020 1.896 23.597 1.00 96.75 226 GLU A C 1
ATOM 1779 O O . GLU A 1 226 ? -1.921 2.042 24.816 1.00 96.75 226 GLU A O 1
ATOM 1784 N N . PHE A 1 227 ? -1.078 2.284 22.735 1.00 96.12 227 PHE A N 1
ATOM 1785 C CA . PHE A 1 227 ? 0.227 2.793 23.146 1.00 96.12 227 PHE A CA 1
ATOM 1786 C C . PHE A 1 227 ? 0.540 4.166 22.530 1.00 96.12 227 PHE A C 1
ATOM 1788 O O . PHE A 1 227 ? 0.291 4.377 21.343 1.00 96.12 227 PHE A O 1
ATOM 1795 N N . PRO A 1 228 ? 1.049 5.127 23.323 1.00 94.38 228 PRO A N 1
ATOM 1796 C CA . PRO A 1 228 ? 0.849 5.185 24.774 1.00 94.38 228 PRO A CA 1
ATOM 1797 C C . PRO A 1 228 ? -0.655 5.256 25.108 1.00 94.38 228 PRO A C 1
ATOM 1799 O O . PRO A 1 228 ? -1.435 5.799 24.324 1.00 94.38 228 PRO A O 1
ATOM 1802 N N . ALA A 1 229 ? -1.085 4.729 26.253 1.00 91.12 229 ALA A N 1
ATOM 1803 C CA . ALA A 1 229 ? -2.507 4.748 26.624 1.00 91.12 229 ALA A CA 1
ATOM 1804 C C . ALA A 1 229 ? -3.032 6.180 26.846 1.00 91.12 229 ALA A C 1
ATOM 1806 O O . ALA A 1 229 ? -4.162 6.506 26.485 1.00 91.12 229 ALA A O 1
ATOM 1807 N N . GLU A 1 230 ? -2.184 7.053 27.392 1.00 89.69 230 GLU A N 1
ATOM 1808 C CA . GLU A 1 230 ? -2.447 8.480 27.556 1.00 89.69 230 GLU A CA 1
ATOM 1809 C C . GLU A 1 230 ? -1.495 9.279 26.664 1.00 89.69 230 GLU A C 1
ATOM 1811 O O . GLU A 1 230 ? -0.305 8.980 26.586 1.00 89.69 230 GLU A O 1
ATOM 1816 N N . LYS A 1 231 ? -2.022 10.282 25.953 1.00 89.31 231 LYS A N 1
ATOM 1817 C CA . LYS A 1 231 ? -1.212 11.158 25.098 1.00 89.31 231 LYS A CA 1
ATOM 1818 C C . LYS A 1 231 ? -0.705 12.341 25.900 1.00 89.31 231 LYS A C 1
ATOM 1820 O O . LYS A 1 231 ? -1.492 13.004 26.580 1.00 89.31 231 LYS A O 1
ATOM 1825 N N . GLU A 1 232 ? 0.583 12.634 25.775 1.00 89.88 232 GLU A N 1
ATOM 1826 C CA . GLU A 1 232 ? 1.165 13.800 26.421 1.00 89.88 232 GLU A CA 1
ATOM 1827 C C . GLU A 1 232 ? 0.564 15.092 25.848 1.00 89.88 232 GLU A C 1
ATOM 1829 O O . GLU A 1 232 ? 0.418 15.238 24.628 1.00 89.88 232 GLU A O 1
ATOM 1834 N N . PRO A 1 233 ? 0.194 16.060 26.705 1.00 85.44 233 PRO A N 1
ATOM 1835 C CA . PRO A 1 233 ? -0.271 17.355 26.239 1.00 85.44 233 PRO A CA 1
ATOM 1836 C C . PRO A 1 233 ? 0.774 18.035 25.348 1.00 85.44 233 PRO A C 1
ATOM 1838 O O . PRO A 1 233 ? 1.957 18.041 25.665 1.00 85.44 233 PRO A O 1
ATOM 1841 N N . PHE A 1 234 ? 0.314 18.680 24.274 1.00 82.50 234 PHE A N 1
ATOM 1842 C CA . PHE A 1 234 ? 1.142 19.443 23.322 1.00 82.50 234 PHE A CA 1
ATOM 1843 C C . PHE A 1 234 ? 2.114 18.629 22.456 1.00 82.50 234 PHE A C 1
ATOM 1845 O O . PHE A 1 234 ? 2.750 19.221 21.587 1.00 82.50 234 PHE A O 1
ATOM 1852 N N . VAL A 1 235 ? 2.171 17.306 22.615 1.00 86.00 235 VAL A N 1
ATOM 1853 C CA . VAL A 1 235 ? 2.905 16.409 21.715 1.00 86.00 235 VAL A CA 1
ATOM 1854 C C . VAL A 1 235 ? 1.988 15.990 20.561 1.00 86.00 235 VAL A C 1
ATOM 1856 O O . VAL A 1 235 ? 0.823 15.631 20.765 1.00 86.00 235 VAL A O 1
ATOM 1859 N N . GLY A 1 236 ? 2.492 16.099 19.331 1.00 87.69 236 GLY A N 1
ATOM 1860 C CA . GLY A 1 236 ? 1.841 15.537 18.149 1.00 87.69 236 GLY A CA 1
ATOM 1861 C C . GLY A 1 236 ? 2.022 14.025 18.129 1.00 87.69 236 GLY A C 1
ATOM 1862 O O . GLY A 1 236 ? 3.084 13.535 18.496 1.00 87.69 236 GLY A O 1
ATOM 1863 N N . TYR A 1 237 ? 0.993 13.282 17.724 1.00 91.88 237 TYR A N 1
ATOM 1864 C CA . TYR A 1 237 ? 1.091 11.831 17.583 1.00 91.88 237 TYR A CA 1
ATOM 1865 C C . TYR A 1 237 ? 0.565 11.393 16.227 1.00 91.88 237 TYR A C 1
ATOM 1867 O O . TYR A 1 237 ? -0.458 11.907 15.766 1.00 91.88 237 TYR A O 1
ATOM 1875 N N . ARG A 1 238 ? 1.232 10.405 15.637 1.00 92.81 238 ARG A N 1
ATOM 1876 C CA . ARG A 1 238 ? 0.872 9.781 14.363 1.00 92.81 238 ARG A CA 1
ATOM 1877 C C . ARG A 1 238 ? 0.589 8.300 14.568 1.00 92.81 238 ARG A C 1
ATOM 1879 O O . ARG A 1 238 ? 1.137 7.688 15.484 1.00 92.81 238 ARG A O 1
ATOM 1886 N N . GLU A 1 239 ? -0.298 7.733 13.760 1.00 93.62 239 GLU A N 1
ATOM 1887 C CA . GLU A 1 239 ? -0.498 6.279 13.742 1.00 93.62 239 GLU A CA 1
ATOM 1888 C C . GLU A 1 239 ? 0.785 5.576 13.260 1.00 93.62 239 GLU A C 1
ATOM 1890 O O . GLU A 1 239 ? 1.462 6.101 12.379 1.00 93.62 239 GLU A O 1
ATOM 1895 N N . ALA A 1 240 ? 1.109 4.404 13.816 1.00 93.81 240 ALA A N 1
ATOM 1896 C CA . ALA A 1 240 ? 2.220 3.565 13.343 1.00 93.81 240 ALA A CA 1
ATOM 1897 C C . ALA A 1 240 ? 1.753 2.143 12.999 1.00 93.81 240 ALA A C 1
ATOM 1899 O O . ALA A 1 240 ? 1.796 1.732 11.843 1.00 93.81 240 ALA A O 1
ATOM 1900 N N . GLU A 1 241 ? 1.170 1.425 13.963 1.00 97.12 241 GLU A N 1
ATOM 1901 C CA . GLU A 1 241 ? 0.562 0.113 13.724 1.00 97.12 241 GLU A CA 1
ATOM 1902 C C . GLU A 1 241 ? -0.870 0.069 14.258 1.00 97.12 241 GLU A C 1
ATOM 1904 O O . GLU A 1 241 ? -1.231 0.684 15.271 1.00 97.12 241 GLU A O 1
ATOM 1909 N N . SER A 1 242 ? -1.743 -0.648 13.560 1.00 98.31 242 SER A N 1
ATOM 1910 C CA . SER A 1 242 ? -3.132 -0.853 13.972 1.00 98.31 242 SER A CA 1
ATOM 1911 C C . SER A 1 242 ? -3.585 -2.264 13.642 1.00 98.31 242 SER A C 1
ATOM 1913 O O . SER A 1 242 ? -3.263 -2.801 12.588 1.00 98.31 242 SER A O 1
ATOM 1915 N N . VAL A 1 243 ? -4.323 -2.873 14.567 1.00 98.69 243 VAL A N 1
ATOM 1916 C CA . VAL A 1 243 ? -4.799 -4.249 14.431 1.00 98.69 243 VAL A CA 1
ATOM 1917 C C . VAL A 1 243 ? -6.285 -4.306 14.707 1.00 98.69 243 VAL A C 1
ATOM 1919 O O . VAL A 1 243 ? -6.772 -3.799 15.726 1.00 98.69 243 VAL A O 1
ATOM 1922 N N . TYR A 1 244 ? -6.989 -4.985 13.812 1.00 98.62 244 TYR A N 1
ATOM 1923 C CA . TYR A 1 244 ? -8.422 -5.193 13.881 1.00 98.62 244 TYR A CA 1
ATOM 1924 C C . TYR A 1 244 ? -8.714 -6.688 13.836 1.00 98.62 244 TYR A C 1
ATOM 1926 O O . TYR A 1 244 ? -8.166 -7.410 13.010 1.00 98.62 244 TYR A O 1
ATOM 1934 N N . LEU A 1 245 ? -9.599 -7.148 14.709 1.00 98.44 245 LEU A N 1
ATOM 1935 C CA . LEU A 1 245 ? -10.255 -8.437 14.575 1.00 98.44 245 LEU A CA 1
ATOM 1936 C C . LEU A 1 245 ? -11.484 -8.226 13.703 1.00 98.44 245 LEU A C 1
ATOM 1938 O O . LEU A 1 245 ? -12.235 -7.271 13.936 1.00 98.44 245 LEU A O 1
ATOM 1942 N N . PHE A 1 246 ? -11.694 -9.103 12.730 1.00 97.31 246 PHE A N 1
ATOM 1943 C CA . PHE A 1 246 ? -12.859 -9.025 11.868 1.00 97.31 246 PHE A CA 1
ATOM 1944 C C . PHE A 1 246 ? -13.671 -10.315 11.840 1.00 97.31 246 PHE A C 1
ATOM 1946 O O . PHE A 1 246 ? -13.123 -11.415 11.904 1.00 97.31 246 PHE A O 1
ATOM 1953 N N . ASP A 1 247 ? -14.987 -10.131 11.736 1.00 94.75 247 ASP A N 1
ATOM 1954 C CA . ASP A 1 247 ? -15.985 -11.156 11.421 1.00 94.75 247 ASP A CA 1
ATOM 1955 C C . ASP A 1 247 ? -16.938 -10.565 10.374 1.00 94.75 247 ASP A C 1
ATOM 1957 O O . ASP A 1 247 ? -17.679 -9.597 10.617 1.00 94.75 247 ASP A O 1
ATOM 1961 N N . LYS A 1 248 ? -16.865 -11.132 9.174 1.00 91.75 248 LYS A N 1
ATOM 1962 C CA . LYS A 1 248 ? -17.416 -10.629 7.919 1.00 91.75 248 LYS A CA 1
ATOM 1963 C C . LYS A 1 248 ? -16.944 -9.201 7.683 1.00 91.75 248 LYS A C 1
ATOM 1965 O O . LYS A 1 248 ? -15.759 -8.968 7.526 1.00 91.75 248 LYS A O 1
ATOM 1970 N N . MET A 1 249 ? -17.862 -8.237 7.700 1.00 91.31 249 MET A N 1
ATOM 1971 C CA . MET A 1 249 ? -17.569 -6.817 7.480 1.00 91.31 249 MET A CA 1
ATOM 1972 C C . MET A 1 249 ? -17.443 -6.017 8.785 1.00 91.31 249 MET A C 1
ATOM 1974 O O . MET A 1 249 ? -17.329 -4.792 8.749 1.00 91.31 249 MET A O 1
ATOM 1978 N N . ASN A 1 250 ? -17.506 -6.674 9.947 1.00 92.88 250 ASN A N 1
ATOM 1979 C CA . ASN A 1 250 ? -17.404 -6.000 11.238 1.00 92.88 250 ASN A CA 1
ATOM 1980 C C . ASN A 1 250 ? -15.950 -5.953 11.690 1.00 92.88 250 ASN A C 1
ATOM 1982 O O . ASN A 1 250 ? -15.284 -6.981 11.700 1.00 92.88 250 ASN A O 1
ATOM 1986 N N . LEU A 1 251 ? -15.494 -4.780 12.132 1.00 96.31 251 LEU A N 1
ATOM 1987 C CA . LEU A 1 251 ? -14.155 -4.572 12.679 1.00 96.31 251 LEU A CA 1
ATOM 1988 C C . LEU A 1 251 ? -14.228 -4.240 14.168 1.00 96.31 251 LEU A C 1
ATOM 1990 O O . LEU A 1 251 ? -14.995 -3.367 14.577 1.00 96.31 251 LEU A O 1
ATOM 1994 N N . SER A 1 252 ? -13.378 -4.884 14.962 1.00 97.69 252 SER A N 1
ATOM 1995 C CA . SER A 1 252 ? -13.117 -4.545 16.363 1.00 97.69 252 SER A CA 1
ATOM 1996 C C . SER A 1 252 ? -11.638 -4.262 16.560 1.00 97.69 252 SER A C 1
ATOM 1998 O O . SER A 1 252 ? -10.789 -5.014 16.096 1.00 97.69 252 SER A O 1
ATOM 2000 N N . ARG A 1 253 ? -11.308 -3.182 17.263 1.00 97.94 253 ARG A N 1
ATOM 2001 C CA . ARG A 1 253 ? -9.919 -2.814 17.540 1.00 97.94 253 ARG A CA 1
ATOM 2002 C C . ARG A 1 253 ? -9.299 -3.760 18.565 1.00 97.94 253 ARG A C 1
ATOM 2004 O O . ARG A 1 253 ? -9.871 -3.963 19.637 1.00 97.94 253 ARG A O 1
ATOM 2011 N N . VAL A 1 254 ? -8.110 -4.260 18.238 1.00 98.12 254 VAL A N 1
ATOM 2012 C CA . VAL A 1 254 ? -7.285 -5.150 19.076 1.00 98.12 254 VAL A CA 1
ATOM 2013 C C . VAL A 1 254 ? -6.066 -4.407 19.604 1.00 98.12 254 VAL A C 1
ATOM 2015 O O . VAL A 1 254 ? -5.763 -4.464 20.791 1.00 98.12 254 VAL A O 1
ATOM 2018 N N . TYR A 1 255 ? -5.397 -3.664 18.727 1.00 98.38 255 TYR A N 1
ATOM 2019 C CA . TYR A 1 255 ? -4.156 -2.974 19.042 1.00 98.38 255 TYR A CA 1
ATOM 2020 C C . TYR A 1 255 ? -4.083 -1.654 18.281 1.00 98.38 255 TYR A C 1
ATOM 2022 O O . TYR A 1 255 ? -4.483 -1.585 17.115 1.00 98.38 255 TYR A O 1
ATOM 2030 N N . LYS A 1 256 ? -3.552 -0.610 18.914 1.00 97.12 256 LYS A N 1
ATOM 2031 C CA . LYS A 1 256 ? -3.207 0.639 18.238 1.00 97.12 256 LYS A CA 1
ATOM 2032 C C . LYS A 1 256 ? -1.966 1.269 18.853 1.00 97.12 256 LYS A C 1
ATOM 2034 O O . LYS A 1 256 ? -1.971 1.605 20.036 1.00 97.12 256 LYS A O 1
ATOM 2039 N N . ARG A 1 257 ? -0.933 1.504 18.049 1.00 96.56 257 ARG A N 1
ATOM 2040 C CA . ARG A 1 257 ? 0.241 2.262 18.484 1.00 96.56 257 ARG A CA 1
ATOM 2041 C C . ARG A 1 257 ? 0.314 3.605 17.787 1.00 96.56 257 ARG A C 1
ATOM 2043 O O . ARG A 1 257 ? 0.065 3.737 16.589 1.00 96.56 257 ARG A O 1
ATOM 2050 N N . TRP A 1 258 ? 0.655 4.594 18.596 1.00 94.69 258 TRP A N 1
ATOM 2051 C CA . TRP A 1 258 ? 0.901 5.963 18.209 1.00 94.69 258 TRP A CA 1
ATOM 2052 C C . TRP A 1 258 ? 2.337 6.325 18.546 1.00 94.69 258 TRP A C 1
ATOM 2054 O O . TRP A 1 258 ? 2.816 6.014 19.637 1.00 94.69 258 TRP A O 1
ATOM 2064 N N . THR A 1 259 ? 2.981 7.048 17.648 1.00 92.38 259 THR A N 1
ATOM 2065 C CA . THR A 1 259 ? 4.352 7.532 17.803 1.00 92.38 259 THR A CA 1
ATOM 2066 C C . THR A 1 259 ? 4.340 9.042 17.935 1.00 92.38 259 THR A C 1
ATOM 2068 O O . THR A 1 259 ? 3.473 9.706 17.361 1.00 92.38 259 THR A O 1
ATOM 2071 N N . ALA A 1 260 ? 5.256 9.593 18.733 1.00 90.25 260 ALA A N 1
ATOM 2072 C CA . ALA A 1 260 ? 5.440 11.037 18.778 1.00 90.25 260 ALA A CA 1
ATOM 2073 C C . ALA A 1 260 ? 5.877 11.534 17.392 1.00 90.25 260 ALA A C 1
ATOM 2075 O O . ALA A 1 260 ? 6.685 10.897 16.716 1.00 90.25 260 ALA A O 1
ATOM 2076 N N . GLU A 1 261 ? 5.307 12.652 16.955 1.00 85.44 261 GLU A N 1
ATOM 2077 C CA . GLU A 1 261 ? 5.660 13.277 15.687 1.00 85.44 261 GLU A CA 1
ATOM 2078 C C . GLU A 1 261 ? 7.045 13.924 15.798 1.00 85.44 261 GLU A C 1
ATOM 2080 O O . GLU A 1 261 ? 7.194 15.002 16.369 1.00 85.44 261 GLU A O 1
ATOM 2085 N N . ASN A 1 262 ? 8.047 13.242 15.240 1.00 76.12 262 ASN A N 1
ATOM 2086 C CA . ASN A 1 262 ? 9.448 13.675 15.208 1.00 76.12 262 ASN A CA 1
ATOM 2087 C C . ASN A 1 262 ? 9.885 14.165 13.813 1.00 76.12 262 ASN A C 1
ATOM 2089 O O . ASN A 1 262 ? 11.070 14.394 13.563 1.00 76.12 262 ASN A O 1
ATOM 2093 N N . SER A 1 263 ? 8.939 14.348 12.889 1.00 66.31 263 SER A N 1
ATOM 2094 C CA . SER A 1 263 ? 9.201 14.922 11.569 1.00 66.31 263 SER A CA 1
ATOM 2095 C C . SER A 1 263 ? 9.418 16.443 11.666 1.00 66.31 263 SER A C 1
ATOM 2097 O O . SER A 1 263 ? 8.569 17.123 12.256 1.00 66.31 263 SER A O 1
ATOM 2099 N N . PRO A 1 264 ? 10.485 17.017 11.073 1.00 59.12 264 PRO A N 1
ATOM 2100 C CA . PRO A 1 264 ? 10.686 18.463 11.044 1.00 59.12 264 PRO A CA 1
ATOM 2101 C C . PRO A 1 264 ? 9.507 19.154 10.334 1.00 59.12 264 PRO A C 1
ATOM 2103 O O . PRO A 1 264 ? 9.218 18.823 9.181 1.00 59.12 264 PRO A O 1
ATOM 2106 N N . PRO A 1 265 ? 8.819 20.120 10.967 1.00 50.78 265 PRO A N 1
ATOM 2107 C CA . PRO A 1 265 ? 7.642 20.764 10.381 1.00 50.78 265 PRO A CA 1
ATOM 2108 C C . PRO A 1 265 ? 7.950 21.575 9.108 1.00 50.78 265 PRO A C 1
ATOM 2110 O O . PRO A 1 265 ? 7.034 21.927 8.364 1.00 50.78 265 PRO A O 1
ATOM 2113 N N . GLU A 1 266 ? 9.222 21.880 8.841 1.00 43.91 266 GLU A N 1
ATOM 2114 C CA . GLU A 1 266 ? 9.678 22.655 7.686 1.00 43.91 266 GLU A CA 1
ATOM 2115 C C . GLU A 1 266 ? 9.799 21.839 6.389 1.00 43.91 266 GLU A C 1
ATOM 2117 O O . GLU A 1 266 ? 9.912 22.435 5.315 1.00 43.91 266 GLU A O 1
ATOM 2122 N N . LEU A 1 267 ? 9.768 20.503 6.454 1.00 51.09 267 LEU A N 1
ATOM 2123 C CA . LEU A 1 267 ? 9.978 19.635 5.297 1.00 51.09 267 LEU A CA 1
ATOM 2124 C C . LEU A 1 267 ? 8.766 18.716 5.072 1.00 51.09 267 LEU A C 1
ATOM 2126 O O . LEU A 1 267 ? 8.748 17.558 5.475 1.00 51.09 267 LEU A O 1
ATOM 2130 N N . TYR A 1 268 ? 7.733 19.230 4.399 1.00 48.19 268 TYR A N 1
ATOM 2131 C CA . TYR A 1 268 ? 6.597 18.410 3.956 1.00 48.19 268 TYR A CA 1
ATOM 2132 C C . TYR A 1 268 ? 7.102 17.171 3.185 1.00 48.19 268 TYR A C 1
ATOM 2134 O O . TYR A 1 268 ? 7.882 17.311 2.243 1.00 48.19 268 TYR A O 1
ATOM 2142 N N . ASN A 1 269 ? 6.650 15.979 3.590 1.00 50.22 269 ASN A N 1
ATOM 2143 C CA . ASN A 1 269 ? 7.029 14.656 3.059 1.00 50.22 269 ASN A CA 1
ATOM 2144 C C . ASN A 1 269 ? 8.484 14.199 3.309 1.00 50.22 269 ASN A C 1
ATOM 2146 O O . ASN A 1 269 ? 8.896 13.186 2.747 1.00 50.22 269 ASN A O 1
ATOM 2150 N N . HIS A 1 270 ? 9.258 14.891 4.150 1.00 54.50 270 HIS A N 1
ATOM 2151 C CA . HIS A 1 270 ? 10.608 14.470 4.540 1.00 54.50 270 HIS A CA 1
ATOM 2152 C C . HIS A 1 270 ? 10.754 14.454 6.066 1.00 54.50 270 HIS A C 1
ATOM 2154 O O . HIS A 1 270 ? 10.237 15.321 6.765 1.00 54.50 270 HIS A O 1
ATOM 2160 N N . GLY A 1 271 ? 11.473 13.463 6.592 1.00 67.06 271 GLY A N 1
ATOM 2161 C CA . GLY A 1 271 ? 11.659 13.266 8.028 1.00 67.06 271 GLY A CA 1
ATOM 2162 C C . GLY A 1 271 ? 10.661 12.302 8.665 1.00 67.06 271 GLY A C 1
ATOM 2163 O O . GLY A 1 271 ? 10.727 12.108 9.878 1.00 67.06 271 GLY A O 1
ATOM 2164 N N . PHE A 1 272 ? 9.774 11.663 7.890 1.00 78.62 272 PHE A N 1
ATOM 2165 C CA . PHE A 1 272 ? 8.992 10.539 8.419 1.00 78.62 272 PHE A CA 1
ATOM 2166 C C . PHE A 1 272 ? 9.896 9.333 8.720 1.00 78.62 272 PHE A C 1
ATOM 2168 O O . PHE A 1 272 ? 9.569 8.524 9.576 1.00 78.62 272 PHE A O 1
ATOM 2175 N N . GLU A 1 273 ? 11.062 9.238 8.077 1.00 82.50 273 GLU A N 1
ATOM 2176 C CA . GLU A 1 273 ? 12.101 8.260 8.395 1.00 82.50 273 GLU A CA 1
ATOM 2177 C C . GLU A 1 273 ? 12.686 8.433 9.811 1.00 82.50 273 GLU A C 1
ATOM 2179 O O . GLU A 1 273 ? 13.462 7.594 10.248 1.00 82.50 273 GLU A O 1
ATOM 2184 N N . ASN A 1 274 ? 12.301 9.491 10.536 1.00 84.62 274 ASN A N 1
ATOM 2185 C CA . ASN A 1 274 ? 12.625 9.705 11.950 1.00 84.62 274 ASN A CA 1
ATOM 2186 C C . ASN A 1 274 ? 11.453 9.358 12.890 1.00 84.62 274 ASN A C 1
ATOM 2188 O O . ASN A 1 274 ? 11.485 9.672 14.081 1.00 84.62 274 ASN A O 1
ATOM 2192 N N . MET A 1 275 ? 10.373 8.779 12.362 1.00 88.56 275 MET A N 1
ATOM 2193 C CA . MET A 1 275 ? 9.240 8.325 13.163 1.00 88.56 275 MET A CA 1
ATOM 2194 C C . MET A 1 275 ? 9.565 6.980 13.810 1.00 88.56 275 MET A C 1
ATOM 2196 O O . MET A 1 275 ? 10.193 6.123 13.203 1.00 88.56 275 MET A O 1
ATOM 2200 N N . GLU A 1 276 ? 9.075 6.766 15.027 1.00 90.94 276 GLU A N 1
ATOM 2201 C CA . GLU A 1 276 ? 9.302 5.541 15.806 1.00 90.94 276 GLU A CA 1
ATOM 2202 C C . GLU A 1 276 ? 8.510 4.328 15.272 1.00 90.94 276 GLU A C 1
ATOM 2204 O O . GLU A 1 276 ? 7.764 3.718 16.028 1.00 90.94 276 GLU A O 1
ATOM 2209 N N . SER A 1 277 ? 8.571 3.992 13.980 1.00 93.12 277 SER A N 1
ATOM 2210 C CA . SER A 1 277 ? 7.867 2.850 13.362 1.00 93.12 277 SER A CA 1
ATOM 2211 C C . SER A 1 277 ? 8.809 1.956 12.559 1.00 93.12 277 SER A C 1
ATOM 2213 O O . SER A 1 277 ? 9.829 2.407 12.038 1.00 93.12 277 SER A O 1
ATOM 2215 N N . LEU A 1 278 ? 8.448 0.678 12.403 1.00 94.94 278 LEU A N 1
ATOM 2216 C CA . LEU A 1 278 ? 9.268 -0.259 11.626 1.00 94.94 278 LEU A CA 1
ATOM 2217 C C . LEU A 1 278 ? 9.367 0.147 10.145 1.00 94.94 278 LEU A C 1
ATOM 2219 O O . LEU A 1 278 ? 10.417 -0.017 9.523 1.00 94.94 278 LEU A O 1
ATOM 2223 N N . GLY A 1 279 ? 8.299 0.727 9.582 1.00 93.94 279 GLY A N 1
ATOM 2224 C CA . GLY A 1 279 ? 8.313 1.267 8.220 1.00 93.94 279 GLY A CA 1
ATOM 2225 C C . GLY A 1 279 ? 9.254 2.468 8.073 1.00 93.94 279 GLY A C 1
ATOM 2226 O O . GLY A 1 279 ? 9.990 2.566 7.086 1.00 93.94 279 GLY A O 1
ATOM 2227 N N . ALA A 1 280 ? 9.284 3.353 9.072 1.00 92.44 280 ALA A N 1
ATOM 2228 C CA . ALA A 1 280 ? 10.198 4.489 9.110 1.00 92.44 280 ALA A CA 1
ATOM 2229 C C . ALA A 1 280 ? 11.657 4.054 9.300 1.00 92.44 280 ALA A C 1
ATOM 2231 O O . ALA A 1 280 ? 12.511 4.549 8.571 1.00 92.44 280 ALA A O 1
ATOM 2232 N N . LEU A 1 281 ? 11.941 3.072 10.167 1.00 95.00 281 LEU A N 1
ATOM 2233 C CA . LEU A 1 281 ? 13.281 2.487 10.327 1.00 95.00 281 LEU A CA 1
ATOM 2234 C C . LEU A 1 281 ? 13.828 1.959 8.997 1.00 95.00 281 LEU A C 1
ATOM 2236 O O . LEU A 1 281 ? 14.946 2.274 8.584 1.00 95.00 281 LEU A O 1
ATOM 2240 N N . TYR A 1 282 ? 13.018 1.171 8.294 1.00 95.88 282 TYR A N 1
ATOM 2241 C CA . TYR A 1 282 ? 13.410 0.599 7.011 1.00 95.88 282 TYR A CA 1
ATOM 2242 C C . TYR A 1 282 ? 13.669 1.696 5.962 1.00 95.88 282 TYR A C 1
ATOM 2244 O O . TYR A 1 282 ? 14.635 1.632 5.195 1.00 95.88 282 TYR A O 1
ATOM 2252 N N . SER A 1 283 ? 12.847 2.749 5.981 1.00 93.31 283 SER A N 1
ATOM 2253 C CA . SER A 1 283 ? 13.009 3.937 5.135 1.00 93.31 283 SER A CA 1
ATOM 2254 C C . SER A 1 283 ? 14.251 4.752 5.504 1.00 93.31 283 SER A C 1
ATOM 2256 O O . SER A 1 283 ? 14.945 5.237 4.614 1.00 93.31 283 SER A O 1
ATOM 2258 N N . ARG A 1 284 ? 14.602 4.842 6.793 1.00 93.00 284 ARG A N 1
ATOM 2259 C CA . ARG A 1 284 ? 15.822 5.498 7.288 1.00 93.00 284 ARG A CA 1
ATOM 2260 C C . ARG A 1 284 ? 17.068 4.808 6.762 1.00 93.00 284 ARG A C 1
ATOM 2262 O O . ARG A 1 284 ? 17.964 5.476 6.249 1.00 93.00 284 ARG A O 1
ATOM 2269 N N . VAL A 1 285 ? 17.091 3.477 6.803 1.00 94.56 285 VAL A N 1
ATOM 2270 C CA . VAL A 1 285 ? 18.173 2.685 6.207 1.00 94.56 285 VAL A CA 1
ATOM 2271 C C . VAL A 1 285 ? 18.209 2.853 4.686 1.00 94.56 285 VAL A C 1
ATOM 2273 O O . VAL A 1 285 ? 19.288 2.998 4.112 1.00 94.56 285 VAL A O 1
ATOM 2276 N N . SER A 1 286 ? 17.053 2.922 4.018 1.00 93.81 286 SER A N 1
ATOM 2277 C CA . SER A 1 286 ? 16.990 3.228 2.582 1.00 93.81 286 SER A CA 1
ATOM 2278 C C . SER A 1 286 ? 17.590 4.599 2.251 1.00 93.81 286 SER A C 1
ATOM 2280 O O . SER A 1 286 ? 18.391 4.709 1.319 1.00 93.81 286 SER A O 1
ATOM 2282 N N . SER A 1 287 ? 17.271 5.633 3.032 1.00 91.62 287 SER A N 1
ATOM 2283 C CA . SER A 1 287 ? 17.878 6.963 2.909 1.00 91.62 287 SER A CA 1
ATOM 2284 C C . SER A 1 287 ? 19.386 6.927 3.133 1.00 91.62 287 SER A C 1
ATOM 2286 O O . SER A 1 287 ? 20.123 7.537 2.362 1.00 91.62 287 SER A O 1
ATOM 2288 N N . HIS A 1 288 ? 19.857 6.186 4.141 1.00 92.31 288 HIS A N 1
ATOM 2289 C CA . HIS A 1 288 ? 21.288 6.052 4.427 1.00 92.31 288 HIS A CA 1
ATOM 2290 C C . HIS A 1 288 ? 22.043 5.411 3.264 1.00 92.31 288 HIS A C 1
ATOM 2292 O O . HIS A 1 288 ? 23.070 5.920 2.824 1.00 92.31 288 HIS A O 1
ATOM 2298 N N . ILE A 1 289 ? 21.516 4.303 2.745 1.00 92.25 289 ILE A N 1
ATOM 2299 C CA . ILE A 1 289 ? 22.192 3.506 1.724 1.00 92.25 289 ILE A CA 1
ATOM 2300 C C . ILE A 1 289 ? 22.061 4.151 0.339 1.00 92.25 289 ILE A C 1
ATOM 2302 O O . ILE A 1 289 ? 23.036 4.199 -0.400 1.00 92.25 289 ILE A O 1
ATOM 2306 N N . PHE A 1 290 ? 20.877 4.626 -0.052 1.00 91.25 290 PHE A N 1
ATOM 2307 C CA . PHE A 1 290 ? 20.586 5.041 -1.434 1.00 91.25 290 PHE A CA 1
ATOM 2308 C C . PHE A 1 290 ? 20.313 6.539 -1.605 1.00 91.25 290 PHE A C 1
ATOM 2310 O O . PHE A 1 290 ? 20.109 6.984 -2.736 1.00 91.25 290 PHE A O 1
ATOM 2317 N N . GLY A 1 291 ? 20.271 7.313 -0.515 1.00 88.94 291 GLY A N 1
ATOM 2318 C CA . GLY A 1 291 ? 19.870 8.722 -0.547 1.00 88.94 291 GLY A CA 1
ATOM 2319 C C . GLY A 1 291 ? 18.395 8.934 -0.894 1.00 88.94 291 GLY A C 1
ATOM 2320 O O . GLY A 1 291 ? 18.022 10.031 -1.300 1.00 88.94 291 GLY A O 1
ATOM 2321 N N . ASP A 1 292 ? 17.573 7.887 -0.787 1.00 87.38 292 ASP A N 1
ATOM 2322 C CA . ASP A 1 292 ? 16.160 7.897 -1.161 1.00 87.38 292 ASP A CA 1
ATOM 2323 C C . ASP A 1 292 ? 15.365 6.970 -0.233 1.00 87.38 292 ASP A C 1
ATOM 2325 O O . ASP A 1 292 ? 15.523 5.741 -0.274 1.00 87.38 292 ASP A O 1
ATOM 2329 N N . TRP A 1 293 ? 14.499 7.562 0.593 1.00 86.88 293 TRP A N 1
ATOM 2330 C CA . TRP A 1 293 ? 13.651 6.853 1.551 1.00 86.88 293 TRP A CA 1
ATOM 2331 C C . TRP A 1 293 ? 12.674 5.893 0.869 1.00 86.88 293 TRP A C 1
ATOM 2333 O O . TRP A 1 293 ? 12.324 4.870 1.446 1.00 86.88 293 TRP A O 1
ATOM 2343 N N . ASN A 1 294 ? 12.271 6.166 -0.377 1.00 84.75 294 ASN A N 1
ATOM 2344 C CA . ASN A 1 294 ? 11.239 5.397 -1.075 1.00 84.75 294 ASN A CA 1
ATOM 2345 C C . ASN A 1 294 ? 11.818 4.206 -1.863 1.00 84.75 294 ASN A C 1
ATOM 2347 O O . ASN A 1 294 ? 11.177 3.598 -2.723 1.00 84.75 294 ASN A O 1
ATOM 2351 N N . THR A 1 295 ? 13.076 3.844 -1.590 1.00 88.25 295 THR A N 1
ATOM 2352 C CA . THR A 1 295 ? 13.761 2.723 -2.246 1.00 88.25 295 THR A CA 1
ATOM 2353 C C . THR A 1 295 ? 13.982 1.521 -1.335 1.00 88.25 295 THR A C 1
ATOM 2355 O O . THR A 1 295 ? 14.827 0.676 -1.632 1.00 88.25 295 THR A O 1
ATOM 2358 N N . CYS A 1 296 ? 13.135 1.351 -0.315 1.00 91.81 296 CYS A N 1
ATOM 2359 C CA . CYS A 1 296 ? 13.108 0.201 0.596 1.00 91.81 296 CYS A CA 1
ATOM 2360 C C . CYS A 1 296 ? 13.186 -1.152 -0.135 1.00 91.81 296 CYS A C 1
ATOM 2362 O O . CYS A 1 296 ? 13.927 -2.047 0.257 1.00 91.81 296 CYS A O 1
ATOM 2364 N N . GLY A 1 297 ? 12.524 -1.302 -1.288 1.00 90.88 297 GLY A N 1
ATOM 2365 C CA . GLY A 1 297 ? 12.628 -2.530 -2.088 1.00 90.88 297 GLY A CA 1
ATOM 2366 C C . GLY A 1 297 ? 14.054 -2.876 -2.561 1.00 90.88 297 GLY A C 1
ATOM 2367 O O . GLY A 1 297 ? 14.333 -4.043 -2.841 1.00 90.88 297 GLY A O 1
ATOM 2368 N N . LYS A 1 298 ? 14.963 -1.895 -2.656 1.00 90.00 298 LYS A N 1
ATOM 2369 C CA . LYS A 1 298 ? 16.394 -2.112 -2.924 1.00 90.00 298 LYS A CA 1
ATOM 2370 C C . LYS A 1 298 ? 17.146 -2.566 -1.675 1.00 90.00 298 LYS A C 1
ATOM 2372 O O . LYS A 1 298 ? 18.014 -3.415 -1.825 1.00 90.00 298 LYS A O 1
ATOM 2377 N N . VAL A 1 299 ? 16.800 -2.066 -0.483 1.00 94.44 299 VAL A N 1
ATOM 2378 C CA . VAL A 1 299 ? 17.351 -2.561 0.798 1.00 94.44 299 VAL A CA 1
ATOM 2379 C C . VAL A 1 299 ? 17.004 -4.044 0.942 1.00 94.44 299 VAL A C 1
ATOM 2381 O O . VAL A 1 299 ? 17.899 -4.871 1.091 1.00 94.44 299 VAL A O 1
ATOM 2384 N N . MET A 1 300 ? 15.735 -4.399 0.717 1.00 94.38 300 MET A N 1
ATOM 2385 C CA . MET A 1 300 ? 15.263 -5.791 0.712 1.00 94.38 300 MET A CA 1
ATOM 2386 C C . MET A 1 300 ? 16.018 -6.660 -0.301 1.00 94.38 300 MET A C 1
ATOM 2388 O O . MET A 1 300 ? 16.318 -7.818 -0.034 1.00 94.38 300 MET A O 1
ATOM 2392 N N . GLY A 1 301 ? 16.329 -6.117 -1.483 1.00 89.62 301 GLY A N 1
ATOM 2393 C CA . GLY A 1 301 ? 17.113 -6.820 -2.501 1.00 89.62 301 GLY A CA 1
ATOM 2394 C C . GLY A 1 301 ? 18.606 -6.927 -2.179 1.00 89.62 301 GLY A C 1
ATOM 2395 O O . GLY A 1 301 ? 19.264 -7.822 -2.702 1.00 89.62 301 GLY A O 1
ATOM 2396 N N . LEU A 1 302 ? 19.136 -6.031 -1.342 1.00 89.81 302 LEU A N 1
ATOM 2397 C CA . LEU A 1 302 ? 20.539 -5.991 -0.938 1.00 89.81 302 LEU A CA 1
ATOM 2398 C C . LEU A 1 302 ? 20.825 -6.926 0.250 1.00 89.81 302 LEU A C 1
ATOM 2400 O O . LEU A 1 302 ? 21.886 -7.540 0.280 1.00 89.81 302 LEU A O 1
ATOM 2404 N N . ALA A 1 303 ? 19.870 -7.083 1.169 1.00 91.56 303 ALA A N 1
ATOM 2405 C CA . ALA A 1 303 ? 19.995 -7.893 2.385 1.00 91.56 303 ALA A CA 1
ATOM 2406 C C . ALA A 1 303 ? 20.499 -9.345 2.178 1.00 91.56 303 ALA A C 1
ATOM 2408 O O . ALA A 1 303 ? 21.340 -9.789 2.959 1.00 91.56 303 ALA A O 1
ATOM 2409 N N . PRO A 1 304 ? 20.085 -10.100 1.134 1.00 88.12 304 PRO A N 1
ATOM 2410 C CA . PRO A 1 304 ? 20.541 -11.481 0.937 1.00 88.12 304 PRO A CA 1
ATOM 2411 C C . PRO A 1 304 ? 22.007 -11.618 0.505 1.00 88.12 304 PRO A C 1
ATOM 2413 O O . PRO A 1 304 ? 22.505 -12.732 0.386 1.00 88.12 304 PRO A O 1
ATOM 2416 N N . TYR A 1 305 ? 22.699 -10.514 0.201 1.00 85.38 305 TYR A N 1
ATOM 2417 C CA . TYR A 1 305 ? 24.104 -10.560 -0.211 1.00 85.38 305 TYR A CA 1
ATOM 2418 C C . TYR A 1 305 ? 25.081 -10.699 0.968 1.00 85.38 305 TYR A C 1
ATOM 2420 O O . TYR A 1 305 ? 26.272 -10.866 0.707 1.00 85.38 305 TYR A O 1
ATOM 2428 N N . ALA A 1 306 ? 24.604 -10.654 2.219 1.00 83.56 306 ALA A N 1
ATOM 2429 C CA . ALA A 1 306 ? 25.436 -10.821 3.416 1.00 83.56 306 ALA A CA 1
ATOM 2430 C C . ALA A 1 306 ? 26.058 -12.225 3.531 1.00 83.56 306 ALA A C 1
ATOM 2432 O O . ALA A 1 306 ? 27.154 -12.364 4.052 1.00 83.56 306 ALA A O 1
ATOM 2433 N N . ASP A 1 307 ? 25.424 -13.247 2.948 1.00 71.81 307 ASP A N 1
ATOM 2434 C CA . ASP A 1 307 ? 25.940 -14.626 2.937 1.00 71.81 307 ASP A CA 1
ATOM 2435 C C . ASP A 1 307 ? 26.892 -14.925 1.751 1.00 71.81 307 ASP A C 1
ATOM 2437 O O . ASP A 1 307 ? 27.256 -16.078 1.510 1.00 71.81 307 ASP A O 1
ATOM 2441 N N . GLY A 1 308 ? 27.243 -13.923 0.933 1.00 65.31 308 GLY A N 1
ATOM 2442 C CA . GLY A 1 308 ? 28.052 -14.097 -0.284 1.00 65.31 308 GLY A CA 1
ATOM 2443 C C . GLY A 1 308 ? 29.488 -13.574 -0.167 1.00 65.31 308 GLY A C 1
ATOM 2444 O O . GLY A 1 308 ? 29.778 -12.738 0.675 1.00 65.31 308 GLY A O 1
ATOM 2445 N N . GLU A 1 309 ? 30.366 -13.956 -1.106 1.00 57.41 309 GLU A N 1
ATOM 2446 C CA . GLU A 1 309 ? 31.793 -13.539 -1.160 1.00 57.41 309 GLU A CA 1
ATOM 2447 C C . GLU A 1 309 ? 32.022 -12.006 -1.171 1.00 57.41 309 GLU A C 1
ATOM 2449 O O . GLU A 1 309 ? 33.134 -11.534 -0.965 1.00 57.41 309 GLU A O 1
ATOM 2454 N N . ILE A 1 310 ? 30.983 -11.202 -1.440 1.00 57.88 310 ILE A N 1
ATOM 2455 C CA . ILE A 1 310 ? 31.046 -9.728 -1.424 1.00 57.88 310 ILE A CA 1
ATOM 2456 C C . ILE A 1 310 ? 30.947 -9.171 0.013 1.00 57.88 310 ILE A C 1
ATOM 2458 O O . ILE A 1 310 ? 31.338 -8.027 0.242 1.00 57.88 310 ILE A O 1
ATOM 2462 N N . ALA A 1 311 ? 30.447 -9.956 0.971 1.00 58.00 311 ALA A N 1
ATOM 2463 C CA . ALA A 1 311 ? 30.308 -9.574 2.376 1.00 58.00 311 ALA A CA 1
ATOM 2464 C C . ALA A 1 311 ? 31.623 -9.657 3.175 1.00 58.00 311 ALA A C 1
ATOM 2466 O O . ALA A 1 311 ? 31.718 -9.040 4.233 1.00 58.00 311 ALA A O 1
ATOM 2467 N N . ASP A 1 312 ? 32.649 -10.335 2.638 1.00 55.78 312 ASP A N 1
ATOM 2468 C CA . ASP A 1 312 ? 33.992 -10.471 3.235 1.00 55.78 312 ASP A CA 1
ATOM 2469 C C . ASP A 1 312 ? 34.834 -9.171 3.174 1.00 55.78 312 ASP A C 1
ATOM 2471 O O . ASP A 1 312 ? 35.994 -9.141 3.592 1.00 55.78 312 ASP A O 1
ATOM 2475 N N . LEU A 1 313 ? 34.276 -8.083 2.631 1.00 54.34 313 LEU A N 1
ATOM 2476 C CA . LEU A 1 313 ? 34.920 -6.771 2.563 1.00 54.34 313 LEU A CA 1
ATOM 2477 C C . LEU A 1 313 ? 34.641 -5.984 3.855 1.00 54.34 313 LEU A C 1
ATOM 2479 O O . LEU A 1 313 ? 33.560 -5.424 4.012 1.00 54.34 313 LEU A O 1
ATOM 2483 N N . ASP A 1 314 ? 35.635 -5.998 4.752 1.00 53.50 314 ASP A N 1
ATOM 2484 C CA . ASP A 1 314 ? 35.830 -5.182 5.969 1.00 53.50 314 ASP A CA 1
ATOM 2485 C C . ASP A 1 314 ? 34.590 -4.390 6.437 1.00 53.50 314 ASP A C 1
ATOM 2487 O O . ASP A 1 314 ? 34.382 -3.212 6.127 1.00 53.50 314 ASP A O 1
ATOM 2491 N N . SER A 1 315 ? 33.720 -5.078 7.178 1.00 56.06 315 SER A N 1
ATOM 2492 C CA . SER A 1 315 ? 32.467 -4.543 7.690 1.00 56.06 315 SER A CA 1
ATOM 2493 C C . SER A 1 315 ? 32.724 -3.711 8.942 1.00 56.06 315 SER A C 1
ATOM 2495 O O . SER A 1 315 ? 32.485 -4.153 10.061 1.00 56.06 315 SER A O 1
ATOM 2497 N N . SER A 1 316 ? 33.128 -2.452 8.782 1.00 65.56 316 SER A N 1
ATOM 2498 C CA . SER A 1 316 ? 33.104 -1.468 9.887 1.00 65.56 316 SER A CA 1
ATOM 2499 C C . SER A 1 316 ? 31.742 -1.359 10.619 1.00 65.56 316 SER A C 1
ATOM 2501 O O . SER A 1 316 ? 31.632 -0.658 11.624 1.00 65.56 316 SER A O 1
ATOM 2503 N N . PHE A 1 317 ? 30.711 -2.056 10.130 1.00 74.69 317 PHE A N 1
ATOM 2504 C CA . PHE A 1 317 ? 29.446 -2.317 10.796 1.00 74.69 317 PHE A CA 1
ATOM 2505 C C . PHE A 1 317 ? 29.585 -3.354 11.927 1.00 74.69 317 PHE A C 1
ATOM 2507 O O . PHE A 1 317 ? 29.970 -4.497 11.695 1.00 74.69 317 PHE A O 1
ATOM 2514 N N . ASP A 1 318 ? 29.216 -2.967 13.148 1.00 78.25 318 ASP A N 1
ATOM 2515 C CA . ASP A 1 318 ? 29.084 -3.898 14.271 1.00 78.25 318 ASP A CA 1
ATOM 2516 C C . ASP A 1 318 ? 27.772 -4.686 14.151 1.00 78.25 318 ASP A C 1
ATOM 2518 O O . ASP A 1 318 ? 26.697 -4.154 14.412 1.00 78.25 318 ASP A O 1
ATOM 2522 N N . GLU A 1 319 ? 27.852 -5.962 13.773 1.00 75.75 319 GLU A N 1
ATOM 2523 C CA . GLU A 1 319 ? 26.685 -6.849 13.642 1.00 75.75 319 GLU A CA 1
ATOM 2524 C C . GLU A 1 319 ? 25.931 -7.073 14.965 1.00 75.75 319 GLU A C 1
ATOM 2526 O O . GLU A 1 319 ? 24.740 -7.398 14.955 1.00 75.75 319 GLU A O 1
ATOM 2531 N N . ASN A 1 320 ? 26.588 -6.866 16.113 1.00 80.75 320 ASN A N 1
ATOM 2532 C CA . ASN A 1 320 ? 25.939 -6.976 17.422 1.00 80.75 320 ASN A CA 1
ATOM 2533 C C . ASN A 1 320 ? 25.124 -5.729 17.777 1.00 80.75 320 ASN A C 1
ATOM 2535 O O . ASN A 1 320 ? 24.415 -5.734 18.782 1.00 80.75 320 ASN A O 1
ATOM 2539 N N . ARG A 1 321 ? 25.224 -4.659 16.981 1.00 83.19 321 ARG A N 1
ATOM 2540 C CA . ARG A 1 321 ? 24.479 -3.425 17.201 1.00 83.19 321 ARG A CA 1
ATOM 2541 C C . ARG A 1 321 ? 23.012 -3.625 16.851 1.00 83.19 321 ARG A C 1
ATOM 2543 O O . ARG A 1 321 ? 22.685 -3.807 15.683 1.00 83.19 321 ARG A O 1
ATOM 2550 N N . GLU A 1 322 ? 22.141 -3.540 17.844 1.00 90.88 322 GLU A N 1
ATOM 2551 C CA . GLU A 1 322 ? 20.691 -3.506 17.636 1.00 90.88 322 GLU A CA 1
ATOM 2552 C C . GLU A 1 322 ? 20.267 -2.155 17.034 1.00 90.88 322 GLU A C 1
ATOM 2554 O O . GLU A 1 322 ? 20.810 -1.112 17.407 1.00 90.88 322 GLU A O 1
ATOM 2559 N N . LEU A 1 323 ? 19.329 -2.156 16.079 1.00 93.69 323 LEU A N 1
ATOM 2560 C CA . LEU A 1 323 ? 18.793 -0.920 15.484 1.00 93.69 323 LEU A CA 1
ATOM 2561 C C . LEU A 1 323 ? 17.620 -0.354 16.289 1.00 93.69 323 LEU A C 1
ATOM 2563 O O . LEU A 1 323 ? 17.306 0.834 16.189 1.00 93.69 323 LEU A O 1
ATOM 2567 N N . PHE A 1 324 ? 16.966 -1.201 17.075 1.00 95.25 324 PHE A N 1
ATOM 2568 C CA . PHE A 1 324 ? 15.934 -0.818 18.022 1.00 95.25 324 PHE A CA 1
ATOM 2569 C C . PHE A 1 324 ? 15.934 -1.761 19.224 1.00 95.25 324 PHE A C 1
ATOM 2571 O O . PHE A 1 324 ? 16.434 -2.880 19.166 1.00 95.25 324 PHE A O 1
ATOM 2578 N N . THR A 1 325 ? 15.327 -1.302 20.311 1.00 95.62 325 THR A N 1
ATOM 2579 C CA . THR A 1 325 ? 15.074 -2.104 21.515 1.00 95.62 325 THR A CA 1
ATOM 2580 C C . THR A 1 325 ? 13.577 -2.147 21.808 1.00 95.62 325 THR A C 1
ATOM 2582 O O . THR A 1 325 ? 12.807 -1.411 21.191 1.00 95.62 325 THR A O 1
ATOM 2585 N N . GLY A 1 326 ? 13.155 -2.992 22.751 1.00 95.44 326 GLY A N 1
ATOM 2586 C CA . GLY A 1 326 ? 11.743 -3.147 23.117 1.00 95.44 326 GLY A CA 1
ATOM 2587 C C . GLY A 1 326 ? 10.963 -4.013 22.127 1.00 95.44 326 GLY A C 1
ATOM 2588 O O . GLY A 1 326 ? 11.544 -4.656 21.255 1.00 95.44 326 GLY A O 1
ATOM 2589 N N . GLN A 1 327 ? 9.642 -4.077 22.297 1.00 96.25 327 GLN A N 1
ATOM 2590 C CA . GLN A 1 327 ? 8.759 -4.891 21.456 1.00 96.25 327 GLN A CA 1
ATOM 2591 C C . GLN A 1 327 ? 7.475 -4.132 21.112 1.00 96.25 327 GLN A C 1
ATOM 2593 O O . GLN A 1 327 ? 6.935 -3.350 21.901 1.00 96.25 327 GLN A O 1
ATOM 2598 N N . LEU A 1 328 ? 6.909 -4.410 19.939 1.00 96.75 328 LEU A N 1
ATOM 2599 C CA . LEU A 1 328 ? 5.621 -3.865 19.523 1.00 96.75 328 LEU A CA 1
ATOM 2600 C C . LEU A 1 328 ? 4.512 -4.296 20.478 1.00 96.75 328 LEU A C 1
ATOM 2602 O O . LEU A 1 328 ? 3.653 -3.484 20.822 1.00 96.75 328 LEU A O 1
ATOM 2606 N N . ILE A 1 329 ? 4.516 -5.550 20.943 1.00 96.38 329 ILE A N 1
ATOM 2607 C CA . ILE A 1 329 ? 3.438 -6.043 21.807 1.00 96.38 329 ILE A CA 1
ATOM 2608 C C . ILE A 1 329 ? 3.388 -5.305 23.153 1.00 96.38 329 ILE A C 1
ATOM 2610 O O . ILE A 1 329 ? 2.309 -5.086 23.695 1.00 96.38 329 ILE A O 1
ATOM 2614 N N . THR A 1 330 ? 4.527 -4.881 23.689 1.00 94.62 330 THR A N 1
ATOM 2615 C CA . THR A 1 330 ? 4.612 -4.079 24.919 1.00 94.62 330 THR A CA 1
ATOM 2616 C C . THR A 1 330 ? 4.494 -2.581 24.653 1.00 94.62 330 THR A C 1
ATOM 2618 O O . THR A 1 330 ? 4.237 -1.821 25.586 1.00 94.62 330 THR A O 1
ATOM 2621 N N . GLY A 1 331 ? 4.620 -2.163 23.390 1.00 92.44 331 GLY A N 1
ATOM 2622 C CA . GLY A 1 331 ? 4.507 -0.773 22.961 1.00 92.44 331 GLY A CA 1
ATOM 2623 C C . GLY A 1 331 ? 5.697 0.096 23.365 1.00 92.44 331 GLY A C 1
ATOM 2624 O O . GLY A 1 331 ? 5.584 1.319 23.310 1.00 92.44 331 GLY A O 1
ATOM 2625 N N . ASP A 1 332 ? 6.805 -0.520 23.775 1.00 92.50 332 ASP A N 1
ATOM 2626 C CA . ASP A 1 332 ? 8.036 0.122 24.247 1.00 92.50 332 ASP A CA 1
ATOM 2627 C C . ASP A 1 332 ? 9.171 0.051 23.219 1.00 92.50 332 ASP A C 1
ATOM 2629 O O . ASP A 1 332 ? 10.326 0.277 23.570 1.00 92.50 332 ASP A O 1
ATOM 2633 N N . ILE A 1 333 ? 8.843 -0.243 21.955 1.00 93.75 333 ILE A N 1
ATOM 2634 C CA . ILE A 1 333 ? 9.815 -0.192 20.868 1.00 93.75 333 ILE A CA 1
ATOM 2635 C C . ILE A 1 333 ? 10.437 1.209 20.765 1.00 93.75 333 ILE A C 1
ATOM 2637 O O . ILE A 1 333 ? 9.715 2.213 20.752 1.00 93.75 333 ILE A O 1
ATOM 2641 N N . GLN A 1 334 ? 11.765 1.263 20.706 1.00 93.50 334 GLN A N 1
ATOM 2642 C CA . GLN A 1 334 ? 12.548 2.491 20.568 1.00 93.50 334 GLN A CA 1
ATOM 2643 C C . GLN A 1 334 ? 13.657 2.279 19.548 1.00 93.50 334 GLN A C 1
ATOM 2645 O O . GLN A 1 334 ? 14.542 1.446 19.758 1.00 93.50 334 GLN A O 1
ATOM 2650 N N . ILE A 1 335 ? 13.602 3.032 18.454 1.00 94.12 335 ILE A N 1
ATOM 2651 C CA . ILE A 1 335 ? 14.628 3.053 17.417 1.00 94.12 335 ILE A CA 1
ATOM 2652 C C . ILE A 1 335 ? 15.817 3.876 17.908 1.00 94.12 335 ILE A C 1
ATOM 2654 O O . ILE A 1 335 ? 15.666 4.993 18.405 1.00 94.12 335 ILE A O 1
ATOM 2658 N N . ASP A 1 336 ? 17.025 3.352 17.721 1.00 91.56 336 ASP A N 1
ATOM 2659 C CA . ASP A 1 336 ? 18.247 4.076 18.052 1.00 91.56 336 ASP A CA 1
ATOM 2660 C C . ASP A 1 336 ? 18.599 5.070 16.925 1.00 91.56 336 ASP A C 1
ATOM 2662 O O . ASP A 1 336 ? 19.446 4.832 16.062 1.00 91.56 336 ASP A O 1
ATOM 2666 N N . PHE A 1 337 ? 17.896 6.205 16.884 1.00 87.62 337 PHE A N 1
ATOM 2667 C CA . PHE A 1 337 ? 18.155 7.244 15.880 1.00 87.62 337 PHE A CA 1
ATOM 2668 C C . PHE A 1 337 ? 19.529 7.895 16.040 1.00 87.62 337 PHE A C 1
ATOM 2670 O O . PHE A 1 337 ? 20.166 8.217 15.038 1.00 87.62 337 PHE A O 1
ATOM 2677 N N . GLU A 1 338 ? 20.020 8.041 17.274 1.00 86.75 338 GLU A N 1
ATOM 2678 C CA . GLU A 1 338 ? 21.368 8.556 17.527 1.00 86.75 338 GLU A CA 1
ATOM 2679 C C . GLU A 1 338 ? 22.418 7.632 16.904 1.00 86.75 338 GLU A C 1
ATOM 2681 O O . GLU A 1 338 ? 23.373 8.094 16.273 1.00 86.75 338 GLU A O 1
ATOM 2686 N N . ALA A 1 339 ? 22.213 6.319 17.007 1.00 85.19 339 ALA A N 1
ATOM 2687 C CA . ALA A 1 339 ? 23.044 5.347 16.331 1.00 85.19 339 ALA A CA 1
ATOM 2688 C C . ALA A 1 339 ? 23.032 5.482 14.813 1.00 85.19 339 ALA A C 1
ATOM 2690 O O . ALA A 1 339 ? 24.100 5.453 14.192 1.00 85.19 339 ALA A O 1
ATOM 2691 N N . LEU A 1 340 ? 21.839 5.607 14.230 1.00 87.69 340 LEU A N 1
ATOM 2692 C CA . LEU A 1 340 ? 21.653 5.745 12.788 1.00 87.69 340 LEU A CA 1
ATOM 2693 C C . LEU A 1 340 ? 22.298 7.036 12.259 1.00 87.69 340 LEU A C 1
ATOM 2695 O O . LEU A 1 340 ? 22.891 7.023 11.184 1.00 87.69 340 LEU A O 1
ATOM 2699 N N . ASP A 1 341 ? 22.256 8.124 13.029 1.00 86.06 341 ASP A N 1
ATOM 2700 C CA . ASP A 1 341 ? 22.883 9.407 12.684 1.00 86.06 341 ASP A CA 1
ATOM 2701 C C . ASP A 1 341 ? 24.418 9.359 12.696 1.00 86.06 341 ASP A C 1
ATOM 2703 O O . ASP A 1 341 ? 25.075 10.134 11.999 1.00 86.06 341 ASP A O 1
ATOM 2707 N N . GLN A 1 342 ? 25.000 8.450 13.479 1.00 86.25 342 GLN A N 1
ATOM 2708 C CA . GLN A 1 342 ? 26.450 8.267 13.592 1.00 86.25 342 GLN A CA 1
ATOM 2709 C C . GLN A 1 342 ? 27.023 7.280 12.566 1.00 86.25 342 GLN A C 1
ATOM 2711 O O . GLN A 1 342 ? 28.240 7.074 12.532 1.00 86.25 342 GLN A O 1
ATOM 2716 N N . LEU A 1 343 ? 26.180 6.653 11.739 1.00 86.88 343 LEU A N 1
ATOM 2717 C CA . LEU A 1 343 ? 26.643 5.747 10.695 1.00 86.88 343 LEU A CA 1
ATOM 2718 C C . LEU A 1 343 ? 27.516 6.493 9.674 1.00 86.88 343 LEU A C 1
ATOM 2720 O O . LEU A 1 343 ? 27.196 7.589 9.211 1.00 86.88 343 LEU A O 1
ATOM 2724 N N . SER A 1 344 ? 28.638 5.880 9.301 1.00 83.25 344 SER A N 1
ATOM 2725 C CA . SER A 1 344 ? 29.518 6.389 8.251 1.00 83.25 344 SER A CA 1
ATOM 2726 C C . SER A 1 344 ? 28.923 6.139 6.859 1.00 83.25 344 SER A C 1
ATOM 2728 O O . SER A 1 344 ? 27.923 5.436 6.702 1.00 83.25 344 SER A O 1
ATOM 2730 N N . ALA A 1 345 ? 29.557 6.715 5.832 1.00 84.56 345 ALA A N 1
ATOM 2731 C CA . ALA A 1 345 ? 29.258 6.418 4.432 1.00 84.56 345 ALA A CA 1
ATOM 2732 C C . ALA A 1 345 ? 27.785 6.658 4.039 1.00 84.56 345 ALA A C 1
ATOM 2734 O O . ALA A 1 345 ? 27.114 5.778 3.526 1.00 84.56 345 ALA A O 1
ATOM 2735 N N . VAL A 1 346 ? 27.244 7.856 4.262 1.00 89.12 346 VAL A N 1
ATOM 2736 C CA . VAL A 1 346 ? 25.879 8.172 3.802 1.00 89.12 346 VAL A CA 1
ATOM 2737 C C . VAL A 1 346 ? 25.862 8.264 2.269 1.00 89.12 346 VAL A C 1
ATOM 2739 O O . VAL A 1 346 ? 26.433 9.197 1.703 1.00 89.12 346 VAL A O 1
ATOM 2742 N N . ASN A 1 347 ? 25.199 7.316 1.599 1.00 90.25 347 ASN A N 1
ATOM 2743 C CA . ASN A 1 347 ? 25.009 7.243 0.142 1.00 90.25 347 ASN A CA 1
ATOM 2744 C C . ASN A 1 347 ? 26.294 7.435 -0.698 1.00 90.25 347 ASN A C 1
ATOM 2746 O O . ASN A 1 347 ? 26.266 7.954 -1.816 1.00 90.25 347 ASN A O 1
ATOM 2750 N N . ASP A 1 348 ? 27.443 7.007 -0.181 1.00 88.44 348 ASP A N 1
ATOM 2751 C CA . ASP A 1 348 ? 28.706 7.038 -0.912 1.00 88.44 348 ASP A CA 1
ATOM 2752 C C . ASP A 1 348 ? 28.970 5.681 -1.572 1.00 88.44 348 ASP A C 1
ATOM 2754 O O . ASP A 1 348 ? 29.649 4.814 -1.020 1.00 88.44 348 ASP A O 1
ATOM 2758 N N . TRP A 1 349 ? 28.390 5.486 -2.756 1.00 84.50 349 TRP A N 1
ATOM 2759 C CA . TRP A 1 349 ? 28.650 4.325 -3.619 1.00 84.50 349 TRP A CA 1
ATOM 2760 C C . TRP A 1 349 ? 29.918 4.475 -4.469 1.00 84.50 349 TRP A C 1
ATOM 2762 O O . TRP A 1 349 ? 30.252 3.560 -5.223 1.00 84.50 349 TRP A O 1
ATOM 2772 N N . SER A 1 350 ? 30.595 5.627 -4.402 1.00 84.75 350 SER A N 1
ATOM 2773 C CA . SER A 1 350 ? 31.824 5.868 -5.164 1.00 84.75 350 SER A CA 1
ATOM 2774 C C . SER A 1 350 ? 33.029 5.159 -4.548 1.00 84.75 350 SER A C 1
ATOM 2776 O O . SER A 1 350 ? 33.948 4.773 -5.270 1.00 84.75 350 SER A O 1
ATOM 2778 N N . ASN A 1 351 ? 32.988 4.935 -3.233 1.00 83.38 351 ASN A N 1
ATOM 2779 C CA . ASN A 1 351 ? 33.950 4.119 -2.516 1.00 83.38 351 ASN A CA 1
ATOM 2780 C C . ASN A 1 351 ? 33.469 2.658 -2.434 1.00 83.38 351 ASN A C 1
ATOM 2782 O O . ASN A 1 351 ? 32.477 2.351 -1.771 1.00 83.38 351 ASN A O 1
ATOM 2786 N N . GLU A 1 352 ? 34.187 1.747 -3.098 1.00 80.56 352 GLU A N 1
ATOM 2787 C CA . GLU A 1 352 ? 33.854 0.315 -3.120 1.00 80.56 352 GLU A CA 1
ATOM 2788 C C . GLU A 1 352 ? 33.944 -0.348 -1.735 1.00 80.56 352 GLU A C 1
ATOM 2790 O O . GLU A 1 352 ? 33.240 -1.331 -1.495 1.00 80.56 352 GLU A O 1
ATOM 2795 N N . GLU A 1 353 ? 34.733 0.209 -0.809 1.00 81.12 353 GLU A N 1
ATOM 2796 C CA . GLU A 1 353 ? 34.884 -0.296 0.564 1.00 81.12 353 GLU A CA 1
ATOM 2797 C C . GLU A 1 353 ? 33.575 -0.183 1.367 1.00 81.12 353 GLU A C 1
ATOM 2799 O O . GLU A 1 353 ? 33.290 -1.021 2.219 1.00 81.12 353 GLU A O 1
ATOM 2804 N N . ASN A 1 354 ? 32.703 0.778 1.035 1.00 85.31 354 ASN A N 1
ATOM 2805 C CA . ASN A 1 354 ? 31.417 0.966 1.721 1.00 85.31 354 ASN A CA 1
ATOM 2806 C C . ASN A 1 354 ? 30.388 -0.126 1.381 1.00 85.31 354 ASN A C 1
ATOM 2808 O O . ASN A 1 354 ? 29.346 -0.240 2.030 1.00 85.31 354 ASN A O 1
ATOM 2812 N N . ARG A 1 355 ? 30.639 -0.933 0.343 1.00 84.75 355 ARG A N 1
ATOM 2813 C CA . ARG A 1 355 ? 29.659 -1.902 -0.156 1.00 84.75 355 ARG A CA 1
ATOM 2814 C C . ARG A 1 355 ? 29.347 -3.001 0.858 1.00 84.75 355 ARG A C 1
ATOM 2816 O O . ARG A 1 355 ? 28.179 -3.369 0.976 1.00 84.75 355 ARG A O 1
ATOM 2823 N N . GLY A 1 356 ? 30.361 -3.503 1.565 1.00 84.44 356 GLY A N 1
ATOM 2824 C CA . GLY A 1 356 ? 30.183 -4.494 2.630 1.00 84.44 356 GLY A CA 1
ATOM 2825 C C . GLY A 1 356 ? 29.314 -3.934 3.756 1.00 84.44 356 GLY A C 1
ATOM 2826 O O . GLY A 1 356 ? 28.305 -4.534 4.114 1.00 84.44 356 GLY A O 1
ATOM 2827 N N . PHE A 1 357 ? 29.624 -2.716 4.214 1.00 87.25 357 PHE A N 1
ATOM 2828 C CA . PHE A 1 357 ? 28.832 -1.997 5.215 1.00 87.25 357 PHE A CA 1
ATOM 2829 C C . PHE A 1 357 ? 27.348 -1.871 4.820 1.00 87.25 357 PHE A C 1
ATOM 2831 O O . PHE A 1 357 ? 26.477 -2.209 5.618 1.00 87.25 357 PHE A O 1
ATOM 2838 N N . TYR A 1 358 ? 27.031 -1.454 3.585 1.00 90.25 358 TYR A N 1
ATOM 2839 C CA . TYR A 1 358 ? 25.632 -1.346 3.141 1.00 90.25 358 TYR A CA 1
ATOM 2840 C C . TYR A 1 358 ? 24.904 -2.689 3.097 1.00 90.25 358 TYR A C 1
ATOM 2842 O O . TYR A 1 358 ? 23.713 -2.743 3.398 1.00 90.25 358 TYR A O 1
ATOM 2850 N N . ILE A 1 359 ? 25.594 -3.762 2.699 1.00 89.56 359 ILE A N 1
ATOM 2851 C CA . ILE A 1 359 ? 25.023 -5.113 2.667 1.00 89.56 359 ILE A CA 1
ATOM 2852 C C . ILE A 1 359 ? 24.674 -5.570 4.084 1.00 89.56 359 ILE A C 1
ATOM 2854 O O . ILE A 1 359 ? 23.550 -6.015 4.307 1.00 89.56 359 ILE A O 1
ATOM 2858 N N . HIS A 1 360 ? 25.593 -5.394 5.034 1.00 90.06 360 HIS A N 1
ATOM 2859 C CA . HIS A 1 360 ? 25.393 -5.774 6.433 1.00 90.06 360 HIS A CA 1
ATOM 2860 C C . HIS A 1 360 ? 24.316 -4.937 7.123 1.00 90.06 360 HIS A C 1
ATOM 2862 O O . HIS A 1 360 ? 23.446 -5.493 7.786 1.00 90.06 360 HIS A O 1
ATOM 2868 N N . LEU A 1 361 ? 24.278 -3.622 6.885 1.00 92.12 361 LEU A N 1
ATOM 2869 C CA . LEU A 1 361 ? 23.203 -2.762 7.388 1.00 92.12 361 LEU A CA 1
ATOM 2870 C C . LEU A 1 361 ? 21.832 -3.162 6.810 1.00 92.12 361 LEU A C 1
ATOM 2872 O O . LEU A 1 361 ? 20.846 -3.231 7.545 1.00 92.12 361 LEU A O 1
ATOM 2876 N N . ALA A 1 362 ? 21.760 -3.454 5.505 1.00 93.50 362 ALA A N 1
ATOM 2877 C CA . ALA A 1 362 ? 20.532 -3.924 4.862 1.00 93.50 362 ALA A CA 1
ATOM 2878 C C . ALA A 1 362 ? 20.081 -5.289 5.404 1.00 93.50 362 ALA A C 1
ATOM 2880 O O . ALA A 1 362 ? 18.887 -5.502 5.611 1.00 93.50 362 ALA A O 1
ATOM 2881 N N . HIS A 1 363 ? 21.024 -6.201 5.645 1.00 93.25 363 HIS A N 1
ATOM 2882 C CA . HIS A 1 363 ? 20.757 -7.495 6.262 1.00 93.25 363 HIS A CA 1
ATOM 2883 C C . HIS A 1 363 ? 20.224 -7.339 7.686 1.00 93.25 363 HIS A C 1
ATOM 2885 O O . HIS A 1 363 ? 19.176 -7.892 8.006 1.00 93.25 363 HIS A O 1
ATOM 2891 N N . LYS A 1 364 ? 20.884 -6.511 8.501 1.00 94.25 364 LYS A N 1
ATOM 2892 C CA . LYS A 1 364 ? 20.513 -6.267 9.895 1.00 94.25 364 LYS A CA 1
ATOM 2893 C C . LYS A 1 364 ? 19.100 -5.708 10.032 1.00 94.25 364 LYS A C 1
ATOM 2895 O O . LYS A 1 364 ? 18.300 -6.269 10.774 1.00 94.25 364 LYS A O 1
ATOM 2900 N N . VAL A 1 365 ? 18.754 -4.663 9.271 1.00 96.38 365 VAL A N 1
ATOM 2901 C CA . VAL A 1 365 ? 17.389 -4.106 9.311 1.00 96.38 365 VAL A CA 1
ATOM 2902 C C . VAL A 1 365 ? 16.351 -5.091 8.786 1.00 96.38 365 VAL A C 1
ATOM 2904 O O . VAL A 1 365 ? 15.247 -5.151 9.317 1.00 96.38 365 VAL A O 1
ATOM 2907 N N . GLN A 1 366 ? 16.689 -5.887 7.766 1.00 97.25 366 GLN A N 1
ATOM 2908 C CA . GLN A 1 366 ? 15.790 -6.919 7.262 1.00 97.25 366 GLN A CA 1
ATOM 2909 C C . GLN A 1 366 ? 15.509 -7.971 8.336 1.00 97.25 366 GLN A C 1
ATOM 2911 O O . GLN A 1 366 ? 14.347 -8.307 8.541 1.00 97.25 366 GLN A O 1
ATOM 2916 N N . GLN A 1 367 ? 16.549 -8.460 9.008 1.00 96.12 367 GLN A N 1
ATOM 2917 C CA . GLN A 1 367 ? 16.437 -9.492 10.029 1.00 96.12 367 GLN A CA 1
ATOM 2918 C C . GLN A 1 367 ? 15.660 -9.000 11.256 1.00 96.12 367 GLN A C 1
ATOM 2920 O O . GLN A 1 367 ? 14.679 -9.630 11.632 1.00 96.12 367 GLN A O 1
ATOM 2925 N N . GLU A 1 368 ? 16.041 -7.866 11.853 1.00 96.81 368 GLU A N 1
ATOM 2926 C CA . GLU A 1 368 ? 15.397 -7.394 13.090 1.00 96.81 368 GLU A CA 1
ATOM 2927 C C . GLU A 1 368 ? 13.923 -7.034 12.881 1.00 96.81 368 GLU A C 1
ATOM 2929 O O . GLU A 1 368 ? 13.074 -7.373 13.705 1.00 96.81 368 GLU A O 1
ATOM 2934 N N . VAL A 1 369 ? 13.592 -6.392 11.753 1.00 97.81 369 VAL A N 1
ATOM 2935 C CA . VAL A 1 369 ? 12.195 -6.085 11.415 1.00 97.81 369 VAL A CA 1
ATOM 2936 C C . VAL A 1 369 ? 11.405 -7.371 11.162 1.00 97.81 369 VAL A C 1
ATOM 2938 O O . VAL A 1 369 ? 10.264 -7.474 11.603 1.00 97.81 369 VAL A O 1
ATOM 2941 N N . GLU A 1 370 ? 11.981 -8.362 10.475 1.00 98.12 370 GLU A N 1
ATOM 2942 C CA . GLU A 1 370 ? 11.328 -9.658 10.253 1.00 98.12 370 GLU A CA 1
ATOM 2943 C C . GLU A 1 370 ? 11.059 -10.400 11.570 1.00 98.12 370 GLU A C 1
ATOM 2945 O O . GLU A 1 370 ? 9.931 -10.850 11.794 1.00 98.12 370 GLU A O 1
ATOM 2950 N N . ASP A 1 371 ? 12.051 -10.462 12.459 1.00 98.00 371 ASP A N 1
ATOM 2951 C CA . ASP A 1 371 ? 11.951 -11.108 13.769 1.00 98.00 371 ASP A CA 1
ATOM 2952 C C . ASP A 1 371 ? 10.873 -10.450 14.644 1.00 98.00 371 ASP A C 1
ATOM 2954 O O . ASP A 1 371 ? 10.024 -11.147 15.214 1.00 98.00 371 ASP A O 1
ATOM 2958 N N . GLU A 1 372 ? 10.842 -9.115 14.705 1.00 98.38 372 GLU A N 1
ATOM 2959 C CA . GLU A 1 372 ? 9.843 -8.383 15.487 1.00 98.38 372 GLU A CA 1
ATOM 2960 C C . GLU A 1 372 ? 8.435 -8.522 14.896 1.00 98.38 372 GLU A C 1
ATOM 2962 O O . GLU A 1 372 ? 7.480 -8.787 15.631 1.00 98.38 372 GLU A O 1
ATOM 2967 N N . VAL A 1 373 ? 8.280 -8.441 13.568 1.00 98.56 373 VAL A N 1
ATOM 2968 C CA . VAL A 1 373 ? 6.982 -8.666 12.908 1.00 98.56 373 VAL A CA 1
ATOM 2969 C C . VAL A 1 373 ? 6.470 -10.079 13.192 1.00 98.56 373 VAL A C 1
ATOM 2971 O O . VAL A 1 373 ? 5.304 -10.252 13.558 1.00 98.56 373 VAL A O 1
ATOM 2974 N N . LEU A 1 374 ? 7.319 -11.104 13.072 1.00 98.69 374 LEU A N 1
ATOM 2975 C CA . LEU A 1 374 ? 6.942 -12.486 13.376 1.00 98.69 374 LEU A CA 1
ATOM 2976 C C . LEU A 1 374 ? 6.571 -12.669 14.848 1.00 98.69 374 LEU A C 1
ATOM 2978 O O . LEU A 1 374 ? 5.575 -13.337 15.141 1.00 98.69 374 LEU A O 1
ATOM 2982 N N . SER A 1 375 ? 7.357 -12.101 15.763 1.00 98.56 375 SER A N 1
ATOM 2983 C CA . SER A 1 375 ? 7.102 -12.134 17.205 1.00 98.56 375 SER A CA 1
ATOM 2984 C C . SER A 1 375 ? 5.739 -11.518 17.533 1.00 98.56 375 SER A C 1
ATOM 2986 O O . SER A 1 375 ? 4.873 -12.177 18.120 1.00 98.56 375 SER A O 1
ATOM 2988 N N . PHE A 1 376 ? 5.496 -10.301 17.043 1.00 98.69 376 PHE A N 1
ATOM 2989 C CA . PHE A 1 376 ? 4.254 -9.565 17.246 1.00 98.69 376 PHE A CA 1
ATOM 2990 C C . PHE A 1 376 ? 3.033 -10.314 16.698 1.00 98.69 376 PHE A C 1
ATOM 2992 O O . PHE A 1 376 ? 2.030 -10.480 17.396 1.00 98.69 376 PHE A O 1
ATOM 2999 N N . LEU A 1 377 ? 3.119 -10.835 15.471 1.00 98.75 377 LEU A N 1
ATOM 3000 C CA . LEU A 1 377 ? 2.028 -11.580 14.841 1.00 98.75 377 LEU A CA 1
ATOM 3001 C C . LEU A 1 377 ? 1.719 -12.903 15.555 1.00 98.75 377 LEU A C 1
ATOM 3003 O O . LEU A 1 377 ? 0.545 -13.249 15.716 1.00 98.75 377 LEU A O 1
ATOM 3007 N N . LYS A 1 378 ? 2.743 -13.640 16.010 1.00 98.62 378 LYS A N 1
ATOM 3008 C CA . LYS A 1 378 ? 2.566 -14.886 16.779 1.00 98.62 378 LYS A CA 1
ATOM 3009 C C . LYS A 1 378 ? 1.830 -14.623 18.091 1.00 98.62 378 LYS A C 1
ATOM 3011 O O . LYS A 1 378 ? 0.916 -15.375 18.431 1.00 98.62 378 LYS A O 1
ATOM 3016 N N . GLU A 1 379 ? 2.193 -13.555 18.792 1.00 98.19 379 GLU A N 1
ATOM 3017 C CA . GLU A 1 379 ? 1.570 -13.165 20.057 1.00 98.19 379 GLU A CA 1
ATOM 3018 C C . GLU A 1 379 ? 0.123 -12.685 19.853 1.00 98.19 379 GLU A C 1
ATOM 3020 O O . GLU A 1 379 ? -0.785 -13.142 20.550 1.00 98.19 379 GLU A O 1
ATOM 3025 N N . LEU A 1 380 ? -0.140 -11.861 18.830 1.00 98.19 380 LEU A N 1
ATOM 3026 C CA . LEU A 1 380 ? -1.504 -11.463 18.455 1.00 98.19 380 LEU A CA 1
ATOM 3027 C C . LEU A 1 380 ? -2.388 -12.665 18.107 1.00 98.19 380 LEU A C 1
ATOM 3029 O O . LEU A 1 380 ? -3.544 -12.723 18.532 1.00 98.19 380 LEU A O 1
ATOM 3033 N N . ARG A 1 381 ? -1.856 -13.643 17.364 1.00 98.06 381 ARG A N 1
ATOM 3034 C CA . ARG A 1 381 ? -2.566 -14.883 17.025 1.00 98.06 381 ARG A CA 1
ATOM 3035 C C . ARG A 1 381 ? -2.980 -15.651 18.280 1.00 98.06 381 ARG A C 1
ATOM 3037 O O . ARG A 1 381 ? -4.122 -16.088 18.375 1.00 98.06 381 ARG A O 1
ATOM 3044 N N . VAL A 1 382 ? -2.070 -15.798 19.247 1.00 97.19 382 VAL A N 1
ATOM 3045 C CA . VAL A 1 382 ? -2.343 -16.498 20.514 1.00 97.19 382 VAL A CA 1
ATOM 3046 C C . VAL A 1 382 ? -3.395 -15.756 21.337 1.00 97.19 382 VAL A C 1
ATOM 3048 O O . VAL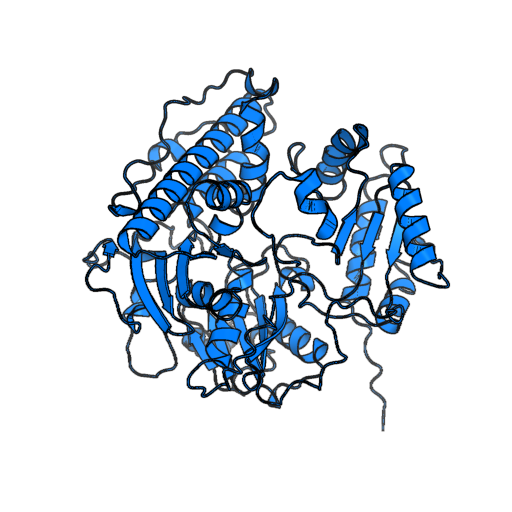 A 1 382 ? -4.334 -16.387 21.818 1.00 97.19 382 VAL A O 1
ATOM 3051 N N . ARG A 1 383 ? -3.270 -14.431 21.468 1.00 95.81 383 ARG A N 1
ATOM 3052 C CA . ARG A 1 383 ? -4.194 -13.598 22.256 1.00 95.81 383 ARG A CA 1
ATOM 3053 C C . ARG A 1 383 ? -5.611 -13.590 21.702 1.00 95.81 383 ARG A C 1
ATOM 3055 O O . ARG A 1 383 ? -6.570 -13.740 22.448 1.00 95.81 383 ARG A O 1
ATOM 3062 N N . THR A 1 384 ? -5.732 -13.423 20.391 1.00 96.81 384 THR A N 1
ATOM 3063 C CA . THR A 1 384 ? -7.032 -13.256 19.726 1.00 96.81 384 THR A CA 1
ATOM 3064 C C . THR A 1 384 ? -7.666 -14.581 19.315 1.00 96.81 384 THR A C 1
ATOM 3066 O O . THR A 1 384 ? -8.864 -14.631 19.048 1.00 96.81 384 THR A O 1
ATOM 3069 N N . GLY A 1 385 ? -6.878 -15.659 19.229 1.00 97.12 385 GLY A N 1
ATOM 3070 C CA . GLY A 1 385 ? -7.317 -16.950 18.699 1.00 97.12 385 GLY A CA 1
ATOM 3071 C C . GLY A 1 385 ? -7.591 -16.941 17.191 1.00 97.12 385 GLY A C 1
ATOM 3072 O O . GLY A 1 385 ? -8.157 -17.905 16.670 1.00 97.12 385 GLY A O 1
ATOM 3073 N N . ALA A 1 386 ? -7.220 -15.870 16.484 1.00 97.56 386 ALA A N 1
ATOM 3074 C CA . ALA A 1 386 ? -7.483 -15.732 15.062 1.00 97.56 386 ALA A CA 1
ATOM 3075 C C . ALA A 1 386 ? -6.721 -16.772 14.235 1.00 97.56 386 ALA A C 1
ATOM 3077 O O . ALA A 1 386 ? -5.541 -17.038 14.454 1.00 97.56 386 ALA A O 1
ATOM 3078 N N . LYS A 1 387 ? -7.403 -17.334 13.238 1.00 98.00 387 LYS A N 1
ATOM 3079 C CA . LYS A 1 387 ? -6.840 -18.359 12.350 1.00 98.00 387 LYS A CA 1
ATOM 3080 C C . LYS A 1 387 ? -6.271 -17.795 11.062 1.00 98.00 387 LYS A C 1
ATOM 3082 O O . LYS A 1 387 ? -5.355 -18.387 10.504 1.00 98.00 387 LYS A O 1
ATOM 3087 N N . ASN A 1 388 ? -6.791 -16.662 10.603 1.00 98.62 388 ASN A N 1
ATOM 3088 C CA . ASN A 1 388 ? -6.412 -16.054 9.334 1.00 98.62 388 ASN A CA 1
ATOM 3089 C C . ASN A 1 388 ? -5.854 -14.646 9.553 1.00 98.62 388 ASN A C 1
ATOM 3091 O O . ASN A 1 388 ? -6.225 -13.972 10.518 1.00 98.62 388 ASN A O 1
ATOM 3095 N N . LEU A 1 389 ? -4.985 -14.208 8.645 1.00 98.75 389 LEU A N 1
ATOM 3096 C CA . LEU A 1 389 ? -4.329 -12.905 8.685 1.00 98.75 389 LEU A CA 1
ATOM 3097 C C . LEU A 1 389 ? -4.484 -12.184 7.347 1.00 98.75 389 LEU A C 1
ATOM 3099 O O . LEU A 1 389 ? -4.123 -12.717 6.304 1.00 98.75 389 LEU A O 1
ATOM 3103 N N . CYS A 1 390 ? -4.928 -10.940 7.398 1.00 98.62 390 CYS A N 1
ATOM 3104 C CA . CYS A 1 390 ? -4.742 -9.940 6.364 1.00 98.62 390 CYS A CA 1
ATOM 3105 C C . CYS A 1 390 ? -3.612 -8.997 6.793 1.00 98.62 390 CYS A C 1
ATOM 3107 O O . CYS A 1 390 ? -3.626 -8.506 7.924 1.00 98.62 390 CYS A O 1
ATOM 3109 N N . PHE A 1 391 ? -2.654 -8.724 5.909 1.00 98.56 391 PHE A N 1
ATOM 3110 C CA . PHE A 1 391 ? -1.521 -7.843 6.207 1.00 98.56 391 PHE A CA 1
ATOM 3111 C C . PHE A 1 391 ? -1.411 -6.724 5.162 1.00 98.56 391 PHE A C 1
ATOM 3113 O O . PHE A 1 391 ? -1.423 -6.995 3.959 1.00 98.56 391 PHE A O 1
ATOM 3120 N N . ALA A 1 392 ? -1.371 -5.475 5.632 1.00 98.12 392 ALA A N 1
ATOM 3121 C CA . ALA A 1 392 ? -1.398 -4.252 4.824 1.00 98.12 392 ALA A CA 1
ATOM 3122 C C . ALA A 1 392 ? -0.521 -3.143 5.448 1.00 98.12 392 ALA A C 1
ATOM 3124 O O . ALA A 1 392 ? 0.008 -3.306 6.549 1.00 98.12 392 ALA A O 1
ATOM 3125 N N . GLY A 1 393 ? -0.388 -2.015 4.751 1.00 96.56 393 GLY A N 1
ATOM 3126 C CA . GLY A 1 393 ? 0.552 -0.930 5.043 1.00 96.56 393 GLY A CA 1
ATOM 3127 C C . GLY A 1 393 ? 1.890 -1.105 4.314 1.00 96.56 393 GLY A C 1
ATOM 3128 O O . GLY A 1 393 ? 2.194 -2.178 3.779 1.00 96.56 393 GLY A O 1
ATOM 3129 N N . GLY A 1 394 ? 2.716 -0.054 4.281 1.00 94.62 394 GLY A N 1
ATOM 3130 C CA . GLY A 1 394 ? 3.975 -0.044 3.528 1.00 94.62 394 GLY A CA 1
ATOM 3131 C C . GLY A 1 394 ? 4.938 -1.191 3.867 1.00 94.62 394 GLY A C 1
ATOM 3132 O O . GLY A 1 394 ? 5.637 -1.691 2.982 1.00 94.62 394 GLY A O 1
ATOM 3133 N N . VAL A 1 395 ? 4.934 -1.691 5.110 1.00 97.00 395 VAL A N 1
ATOM 3134 C CA . VAL A 1 395 ? 5.780 -2.830 5.526 1.00 97.00 395 VAL A CA 1
ATOM 3135 C C . VAL A 1 395 ? 5.389 -4.122 4.796 1.00 97.00 395 VAL A C 1
ATOM 3137 O O . VAL A 1 395 ? 6.255 -4.934 4.464 1.00 97.00 395 VAL A O 1
ATOM 3140 N N . ALA A 1 396 ? 4.112 -4.292 4.441 1.00 97.38 396 ALA A N 1
ATOM 3141 C CA . ALA A 1 396 ? 3.615 -5.462 3.716 1.00 97.38 396 ALA A CA 1
ATOM 3142 C C . ALA A 1 396 ? 4.070 -5.521 2.238 1.00 97.38 396 ALA A C 1
ATOM 3144 O O . ALA A 1 396 ? 3.852 -6.529 1.562 1.00 97.38 396 ALA A O 1
ATOM 3145 N N . LEU A 1 397 ? 4.780 -4.504 1.726 1.00 95.25 397 LEU A N 1
ATOM 3146 C CA . LEU A 1 397 ? 5.509 -4.585 0.449 1.00 95.25 397 LEU A CA 1
ATOM 3147 C C . LEU A 1 397 ? 6.768 -5.470 0.522 1.00 95.25 397 LEU A C 1
ATOM 3149 O O . LEU A 1 397 ? 7.325 -5.840 -0.525 1.00 95.25 397 LEU A O 1
ATOM 3153 N N . ASN A 1 398 ? 7.226 -5.806 1.733 1.00 96.94 398 ASN A N 1
ATOM 3154 C CA . ASN A 1 398 ? 8.396 -6.639 1.966 1.00 96.94 398 ASN A CA 1
ATOM 3155 C C . ASN A 1 398 ? 8.065 -8.126 1.753 1.00 96.94 398 ASN A C 1
ATOM 3157 O O . ASN A 1 398 ? 7.562 -8.824 2.632 1.00 96.94 398 ASN A O 1
ATOM 3161 N N . SER A 1 399 ? 8.372 -8.635 0.557 1.00 94.44 399 SER A N 1
ATOM 3162 C CA . SER A 1 399 ? 8.073 -10.021 0.182 1.00 94.44 399 SER A CA 1
ATOM 3163 C C . SER A 1 399 ? 8.844 -11.067 0.991 1.00 94.44 399 SER A C 1
ATOM 3165 O O . SER A 1 399 ? 8.391 -12.208 1.073 1.00 94.44 399 SER A O 1
ATOM 3167 N N . THR A 1 400 ? 9.996 -10.704 1.564 1.00 94.88 400 THR A N 1
ATOM 3168 C CA . THR A 1 400 ? 10.789 -11.609 2.408 1.00 94.88 400 THR A CA 1
ATOM 3169 C C . THR A 1 400 ? 10.062 -11.850 3.730 1.00 94.88 400 THR A C 1
ATOM 3171 O O . THR A 1 400 ? 9.758 -13.004 4.040 1.00 94.88 400 THR A O 1
ATOM 3174 N N . ILE A 1 401 ? 9.629 -10.768 4.393 1.00 97.38 401 ILE A N 1
ATOM 3175 C CA . ILE A 1 401 ? 8.795 -10.827 5.604 1.00 97.38 401 ILE A CA 1
ATOM 3176 C C . ILE A 1 401 ? 7.495 -11.581 5.314 1.00 97.38 401 ILE A C 1
ATOM 3178 O O . ILE A 1 401 ? 7.140 -12.501 6.043 1.00 97.38 401 ILE A O 1
ATOM 3182 N N . ASN A 1 402 ? 6.810 -11.269 4.208 1.00 97.69 402 ASN A N 1
ATOM 3183 C CA . ASN A 1 402 ? 5.575 -11.962 3.823 1.00 97.69 402 ASN A CA 1
ATOM 3184 C C . ASN A 1 402 ? 5.777 -13.481 3.689 1.00 97.69 402 ASN A C 1
ATOM 3186 O O . ASN A 1 402 ? 4.943 -14.268 4.139 1.00 97.69 402 ASN A O 1
ATOM 3190 N N . GLY A 1 403 ? 6.897 -13.904 3.096 1.00 95.69 403 GLY A N 1
ATOM 3191 C CA . GLY A 1 403 ? 7.259 -15.314 2.999 1.00 95.69 403 GLY A CA 1
ATOM 3192 C C . GLY A 1 403 ? 7.487 -15.958 4.368 1.00 95.69 403 GLY A C 1
ATOM 3193 O O . GLY A 1 403 ? 7.045 -17.087 4.583 1.00 95.69 403 GLY A O 1
ATOM 3194 N N . ALA A 1 404 ? 8.147 -15.255 5.288 1.00 97.00 404 ALA A N 1
ATOM 3195 C CA . ALA A 1 404 ? 8.358 -15.722 6.655 1.00 97.00 404 ALA A CA 1
ATOM 3196 C C . ALA A 1 404 ? 7.036 -15.827 7.432 1.00 97.00 404 ALA A C 1
ATOM 3198 O O . ALA A 1 404 ? 6.766 -16.857 8.046 1.00 97.00 404 ALA A O 1
ATOM 3199 N N . ILE A 1 405 ? 6.147 -14.833 7.315 1.00 98.25 405 ILE A N 1
ATOM 3200 C CA . ILE A 1 405 ? 4.804 -14.850 7.919 1.00 98.25 405 ILE A CA 1
ATOM 3201 C C . ILE A 1 405 ? 4.038 -16.109 7.500 1.00 98.25 405 ILE A C 1
ATOM 3203 O O . ILE A 1 405 ? 3.526 -16.829 8.358 1.00 98.25 405 ILE A O 1
ATOM 3207 N N . ILE A 1 406 ? 3.992 -16.404 6.197 1.00 96.81 406 ILE A N 1
ATOM 3208 C CA . ILE A 1 406 ? 3.272 -17.568 5.656 1.00 96.81 406 ILE A CA 1
ATOM 3209 C C . ILE A 1 406 ? 3.814 -18.884 6.229 1.00 96.81 406 ILE A C 1
ATOM 3211 O O . ILE A 1 406 ? 3.037 -19.789 6.527 1.00 96.81 406 ILE A O 1
ATOM 3215 N N . ARG A 1 407 ? 5.136 -19.004 6.392 1.00 96.94 407 ARG A N 1
ATOM 3216 C CA . ARG A 1 407 ? 5.772 -20.239 6.875 1.00 96.94 407 ARG A CA 1
ATOM 3217 C C . ARG A 1 407 ? 5.722 -20.393 8.394 1.00 96.94 407 ARG A C 1
ATOM 3219 O O . ARG A 1 407 ? 5.642 -21.516 8.884 1.00 96.94 407 ARG A O 1
ATOM 3226 N N . GLU A 1 408 ? 5.814 -19.292 9.137 1.00 97.88 408 GLU A N 1
ATOM 3227 C CA . GLU A 1 408 ? 6.248 -19.329 10.539 1.00 97.88 408 GLU A CA 1
ATOM 3228 C C . GLU A 1 408 ? 5.295 -18.635 11.514 1.00 97.88 408 GLU A C 1
ATOM 3230 O O . GLU A 1 408 ? 5.306 -18.974 12.699 1.00 97.88 408 GLU A O 1
ATOM 3235 N N . ALA A 1 409 ? 4.443 -17.701 11.070 1.00 96.94 409 ALA A N 1
ATOM 3236 C CA . ALA A 1 409 ? 3.523 -16.999 11.977 1.00 96.94 409 ALA A CA 1
ATOM 3237 C C . ALA A 1 409 ? 2.388 -17.906 12.495 1.00 96.94 409 ALA A C 1
ATOM 3239 O O . ALA A 1 409 ? 1.804 -17.643 13.548 1.00 96.94 409 ALA A O 1
ATOM 3240 N N . GLY A 1 410 ? 2.107 -19.009 11.789 1.00 97.44 410 GLY A N 1
ATOM 3241 C CA . GLY A 1 410 ? 1.169 -20.051 12.214 1.00 97.44 410 GLY A CA 1
ATOM 3242 C C . GLY A 1 410 ? -0.307 -19.747 11.938 1.00 97.44 410 GLY A C 1
ATOM 3243 O O . GLY A 1 410 ? -1.174 -20.336 12.587 1.00 97.44 410 GLY A O 1
ATOM 3244 N N . PHE A 1 411 ? -0.606 -18.833 11.015 1.00 98.00 411 PHE A N 1
ATOM 3245 C CA . PHE A 1 411 ? -1.959 -18.642 10.485 1.00 98.00 411 PHE A CA 1
ATOM 3246 C C . PHE A 1 411 ? -2.293 -19.728 9.451 1.00 98.00 411 PHE A C 1
ATOM 3248 O O . PHE A 1 411 ? -1.423 -20.180 8.712 1.00 98.00 411 PHE A O 1
ATOM 3255 N N . GLU A 1 412 ? -3.558 -20.141 9.385 1.00 96.81 412 GLU A N 1
ATOM 3256 C CA . GLU A 1 412 ? -4.067 -21.105 8.402 1.00 96.81 412 GLU A CA 1
ATOM 3257 C C . GLU A 1 412 ? -4.117 -20.494 6.994 1.00 96.81 412 GLU A C 1
ATOM 3259 O O . GLU A 1 412 ? -3.801 -21.162 6.007 1.00 96.81 412 GLU A O 1
ATOM 3264 N N . LYS A 1 413 ? -4.505 -19.215 6.903 1.00 97.00 413 LYS A N 1
ATOM 3265 C CA . LYS A 1 413 ? -4.542 -18.438 5.660 1.00 97.00 413 LYS A CA 1
ATOM 3266 C C . LYS A 1 413 ? -3.953 -17.054 5.885 1.00 97.00 413 LYS A C 1
ATOM 3268 O O . LYS A 1 413 ? -4.243 -16.406 6.891 1.00 97.00 413 LYS A O 1
ATOM 3273 N N . VAL A 1 414 ? -3.175 -16.591 4.914 1.00 97.50 414 VAL A N 1
ATOM 3274 C CA . VAL A 1 414 ? -2.609 -15.241 4.883 1.00 97.50 414 VAL A CA 1
ATOM 3275 C C . VAL A 1 414 ? -3.026 -14.577 3.575 1.00 97.50 414 VAL A C 1
ATOM 3277 O O . VAL A 1 414 ? -2.881 -15.173 2.510 1.00 97.50 414 VAL A O 1
ATOM 3280 N N . TYR A 1 415 ? -3.547 -13.357 3.655 1.00 96.88 415 TYR A N 1
ATOM 3281 C CA . TYR A 1 415 ? -3.903 -12.530 2.510 1.00 96.88 415 TYR A CA 1
ATOM 3282 C C . TYR A 1 415 ? -3.150 -11.201 2.565 1.00 96.88 415 TYR A C 1
ATOM 3284 O O . TYR A 1 415 ? -3.234 -10.458 3.540 1.00 96.88 415 TYR A O 1
ATOM 3292 N N . ILE A 1 416 ? -2.416 -10.903 1.500 1.00 95.94 416 ILE A N 1
ATOM 3293 C CA . ILE A 1 416 ? -1.731 -9.628 1.289 1.00 95.94 416 ILE A CA 1
ATOM 3294 C C . ILE A 1 416 ? -2.166 -9.151 -0.098 1.00 95.94 416 ILE A C 1
ATOM 3296 O O . ILE A 1 416 ? -1.992 -9.904 -1.062 1.00 95.94 416 ILE A O 1
ATOM 3300 N N . PRO A 1 417 ? -2.773 -7.960 -0.231 1.00 93.44 417 PRO A N 1
ATOM 3301 C CA . PRO A 1 417 ? -3.215 -7.466 -1.529 1.00 93.44 417 PRO A CA 1
ATOM 3302 C C . PRO A 1 417 ? -1.998 -7.115 -2.409 1.00 93.44 417 PRO A C 1
ATOM 3304 O O . PRO A 1 417 ? -0.906 -6.886 -1.889 1.00 93.44 417 PRO A O 1
ATOM 3307 N N . PRO A 1 418 ? -2.155 -7.020 -3.742 1.00 92.19 418 PRO A N 1
ATOM 3308 C CA . PRO A 1 418 ? -1.061 -6.629 -4.641 1.00 92.19 418 PRO A CA 1
ATOM 3309 C C . PRO A 1 418 ? -0.644 -5.149 -4.501 1.00 92.19 418 PRO A C 1
ATOM 3311 O O . PRO A 1 418 ? 0.423 -4.770 -4.982 1.00 92.19 418 PRO A O 1
ATOM 3314 N N . TYR A 1 419 ? -1.454 -4.349 -3.803 1.00 93.31 419 TYR A N 1
ATOM 3315 C CA . TYR A 1 419 ? -1.299 -2.917 -3.512 1.00 93.31 419 TYR A CA 1
ATOM 3316 C C . TYR A 1 419 ? -1.312 -2.651 -1.989 1.00 93.31 419 TYR A C 1
ATOM 3318 O O . TYR A 1 419 ? -2.178 -1.941 -1.491 1.00 93.31 419 TYR A O 1
ATOM 3326 N N . PRO A 1 420 ? -0.438 -3.277 -1.183 1.00 94.94 420 PRO A N 1
ATOM 3327 C CA . PRO A 1 420 ? -0.582 -3.214 0.269 1.00 94.94 420 PRO A CA 1
ATOM 3328 C C . PRO A 1 420 ? -0.206 -1.852 0.872 1.00 94.94 420 PRO A C 1
ATOM 3330 O O . PRO A 1 420 ? -0.542 -1.630 2.029 1.00 94.94 420 PRO A O 1
ATOM 3333 N N . GLY A 1 421 ? 0.476 -0.972 0.129 1.00 94.56 421 GLY A N 1
ATOM 3334 C CA . GLY A 1 421 ? 0.856 0.370 0.577 1.00 94.56 421 GLY A CA 1
ATOM 3335 C C . GLY A 1 421 ? -0.203 1.434 0.272 1.00 94.56 421 GLY A C 1
ATOM 3336 O O . GLY A 1 421 ? -1.380 1.131 0.065 1.00 94.56 421 GLY A O 1
ATOM 3337 N N . ASP A 1 422 ? 0.219 2.699 0.238 1.00 94.50 422 ASP A N 1
ATOM 3338 C CA . ASP A 1 422 ? -0.659 3.870 0.060 1.00 94.50 422 ASP A CA 1
ATOM 3339 C C . ASP A 1 422 ? -1.398 3.902 -1.284 1.00 94.50 422 ASP A C 1
ATOM 3341 O O . ASP A 1 422 ? -2.476 4.489 -1.419 1.00 94.50 422 ASP A O 1
ATOM 3345 N N . ASP A 1 423 ? -0.888 3.189 -2.284 1.00 91.62 423 ASP A N 1
ATOM 3346 C CA . ASP A 1 423 ? -1.592 2.956 -3.536 1.00 91.62 423 ASP A CA 1
ATOM 3347 C C . ASP A 1 423 ? -2.896 2.152 -3.347 1.00 91.62 423 ASP A C 1
ATOM 3349 O O . ASP A 1 423 ? -3.837 2.298 -4.133 1.00 91.62 423 ASP A O 1
ATOM 3353 N N . GLY A 1 424 ? -2.999 1.357 -2.280 1.00 95.50 424 GLY A N 1
ATOM 3354 C CA . GLY A 1 424 ? -4.194 0.616 -1.876 1.00 95.50 424 GLY A CA 1
ATOM 3355 C C . GLY A 1 424 ? -5.235 1.418 -1.092 1.00 95.50 424 GLY A C 1
ATOM 3356 O O . GLY A 1 424 ? -6.376 0.970 -0.960 1.00 95.50 424 GLY A O 1
ATOM 3357 N N . ILE A 1 425 ? -4.897 2.614 -0.603 1.00 97.12 425 ILE A N 1
ATOM 3358 C CA . ILE A 1 425 ? -5.803 3.449 0.204 1.00 97.12 425 ILE A CA 1
ATOM 3359 C C . ILE A 1 425 ? -7.058 3.831 -0.580 1.00 97.12 425 ILE A C 1
ATOM 3361 O O . ILE A 1 425 ? -8.166 3.779 -0.045 1.00 97.12 425 ILE A O 1
ATOM 3365 N N . SER A 1 426 ? -6.912 4.155 -1.868 1.00 97.31 426 SER A N 1
ATOM 3366 C CA . SER A 1 426 ? -8.055 4.446 -2.738 1.00 97.31 426 SER A CA 1
ATOM 3367 C C . SER A 1 426 ? -9.017 3.261 -2.833 1.00 97.31 426 SER A C 1
ATOM 3369 O O . SER A 1 426 ? -10.229 3.459 -2.743 1.00 97.31 426 SER A O 1
ATOM 3371 N N . VAL A 1 427 ? -8.503 2.028 -2.915 1.00 97.56 427 VAL A N 1
ATOM 3372 C CA . VAL A 1 427 ? -9.323 0.807 -2.868 1.00 97.56 427 VAL A CA 1
ATOM 3373 C C . VAL A 1 427 ? -10.068 0.733 -1.541 1.00 97.56 427 VAL A C 1
ATOM 3375 O O . VAL A 1 427 ? -11.284 0.566 -1.537 1.00 97.56 427 VAL A O 1
ATOM 3378 N N . GLY A 1 428 ? -9.378 0.942 -0.420 1.00 97.31 428 GLY A N 1
ATOM 3379 C CA . GLY A 1 428 ? -10.002 0.981 0.900 1.00 97.31 428 GLY A CA 1
ATOM 3380 C C . GLY A 1 428 ? -11.132 1.996 1.026 1.00 97.31 428 GLY A C 1
ATOM 3381 O O . GLY A 1 428 ? -12.217 1.667 1.503 1.00 97.31 428 GLY A O 1
ATOM 3382 N N . CYS A 1 429 ? -10.918 3.210 0.522 1.00 97.69 429 CYS A N 1
ATOM 3383 C CA . CYS A 1 429 ? -11.932 4.255 0.450 1.00 97.69 429 CYS A CA 1
ATOM 3384 C C . CYS A 1 429 ? -13.154 3.820 -0.381 1.00 97.69 429 CYS A C 1
ATOM 3386 O O . CYS A 1 429 ? -14.292 3.939 0.083 1.00 97.69 429 CYS A O 1
ATOM 3388 N N . ALA A 1 430 ? -12.937 3.285 -1.588 1.00 96.81 430 ALA A N 1
ATOM 3389 C CA . ALA A 1 430 ? -14.018 2.849 -2.473 1.00 96.81 430 ALA A CA 1
ATOM 3390 C C . ALA A 1 430 ? -14.831 1.711 -1.840 1.00 96.81 430 ALA A C 1
ATOM 3392 O O . ALA A 1 430 ? -16.062 1.753 -1.822 1.00 96.81 430 ALA A O 1
ATOM 3393 N N . MET A 1 431 ? -14.142 0.728 -1.261 1.00 95.69 431 MET A N 1
ATOM 3394 C CA . MET A 1 431 ? -14.766 -0.427 -0.627 1.00 95.69 431 MET A CA 1
ATOM 3395 C C . MET A 1 431 ? -15.502 -0.051 0.662 1.00 95.69 431 MET A C 1
ATOM 3397 O O . MET A 1 431 ? -16.624 -0.508 0.873 1.00 95.69 431 MET A O 1
ATOM 3401 N N . TYR A 1 432 ? -14.948 0.844 1.485 1.00 95.75 432 TYR A N 1
ATOM 3402 C CA . TYR A 1 432 ? -15.668 1.403 2.630 1.00 95.75 432 TYR A CA 1
ATOM 3403 C C . TYR A 1 432 ? -16.989 2.042 2.186 1.00 95.75 432 TYR A C 1
ATOM 3405 O O . TYR A 1 432 ? -18.047 1.752 2.742 1.00 95.75 432 TYR A O 1
ATOM 3413 N N . GLY A 1 433 ? -16.952 2.893 1.156 1.00 94.56 433 GLY A N 1
ATOM 3414 C CA . GLY A 1 433 ? -18.151 3.559 0.651 1.00 94.56 433 GLY A CA 1
ATOM 3415 C C . GLY A 1 433 ? -19.148 2.613 -0.027 1.00 94.56 433 GLY A C 1
ATOM 3416 O O . GLY A 1 433 ? -20.348 2.855 0.057 1.00 94.56 433 GLY A O 1
ATOM 3417 N N . ALA A 1 434 ? -18.694 1.525 -0.650 1.00 92.38 434 ALA A N 1
ATOM 3418 C CA . ALA A 1 434 ? -19.578 0.524 -1.254 1.00 92.38 434 ALA A CA 1
ATOM 3419 C C . ALA A 1 434 ? -20.350 -0.298 -0.204 1.00 92.38 434 ALA A C 1
ATOM 3421 O O . ALA A 1 434 ? -21.512 -0.655 -0.409 1.00 92.38 434 ALA A O 1
ATOM 3422 N N . PHE A 1 435 ? -19.724 -0.558 0.944 1.00 90.56 435 PHE A N 1
ATOM 3423 C CA . PHE A 1 435 ? -20.287 -1.373 2.024 1.00 90.56 435 PHE A CA 1
ATOM 3424 C C . PHE A 1 435 ? -20.839 -0.543 3.200 1.00 90.56 435 PHE A C 1
ATOM 3426 O O . PHE A 1 435 ? -21.372 -1.110 4.160 1.00 90.56 435 PHE A O 1
ATOM 3433 N N . ARG A 1 436 ? -20.756 0.799 3.160 1.00 83.94 436 ARG A N 1
ATOM 3434 C CA . ARG A 1 436 ? -21.326 1.646 4.221 1.00 83.94 436 ARG A CA 1
ATOM 3435 C C . ARG A 1 436 ? -22.854 1.594 4.183 1.00 83.94 436 ARG A C 1
ATOM 3437 O O . ARG A 1 436 ? -23.491 1.976 3.207 1.00 83.94 436 ARG A O 1
ATOM 3444 N N . GLY A 1 437 ? -23.455 1.180 5.297 1.00 67.06 437 GLY A N 1
ATOM 3445 C CA . GLY A 1 437 ? -24.906 1.238 5.509 1.00 67.06 437 GLY A CA 1
ATOM 3446 C C . GLY A 1 437 ? -25.742 0.300 4.634 1.00 67.06 437 GLY A C 1
ATOM 3447 O O . GLY A 1 437 ? -26.966 0.419 4.641 1.00 67.06 437 GLY A O 1
ATOM 3448 N N . SER A 1 438 ? -25.122 -0.608 3.886 1.00 58.97 438 SER A N 1
ATOM 3449 C CA . SER A 1 438 ? -25.805 -1.429 2.898 1.00 58.97 438 SER A CA 1
ATOM 3450 C C . SER A 1 438 ? -26.158 -2.824 3.429 1.00 58.97 438 SER A C 1
ATOM 3452 O O . SER A 1 438 ? -25.310 -3.596 3.872 1.00 58.97 438 SER A O 1
ATOM 3454 N N . GLU A 1 439 ? -27.442 -3.168 3.266 1.00 49.41 439 GLU A N 1
ATOM 3455 C CA . GLU A 1 439 ? -27.944 -4.515 2.971 1.00 49.41 439 GLU A CA 1
ATOM 3456 C C . GLU A 1 439 ? -27.430 -4.947 1.580 1.00 49.41 439 GLU A C 1
ATOM 3458 O O . GLU A 1 439 ? -28.223 -5.346 0.724 1.00 49.41 439 GLU A O 1
ATOM 3463 N N . VAL A 1 440 ? -26.116 -4.814 1.297 1.00 55.97 440 VAL A N 1
ATOM 3464 C CA . VAL A 1 440 ? -25.530 -5.492 0.129 1.00 55.97 440 VAL A CA 1
ATOM 3465 C C . VAL A 1 440 ? -25.991 -6.918 0.303 1.00 55.97 440 VAL A C 1
ATOM 3467 O O . VAL A 1 440 ? -25.790 -7.482 1.384 1.00 55.97 440 VAL A O 1
ATOM 3470 N N . ALA A 1 441 ? -26.701 -7.460 -0.688 1.00 42.91 441 ALA A N 1
ATOM 3471 C CA . ALA A 1 441 ? -27.045 -8.859 -0.657 1.00 42.91 441 ALA A CA 1
ATOM 3472 C C . ALA A 1 441 ? -25.702 -9.571 -0.549 1.00 42.91 441 ALA A C 1
ATOM 3474 O O . ALA A 1 441 ? -24.989 -9.718 -1.537 1.00 42.91 441 ALA A O 1
ATOM 3475 N N . LEU A 1 442 ? -25.341 -9.962 0.675 1.00 44.97 442 LEU A N 1
ATOM 3476 C CA . LEU A 1 442 ? -24.351 -10.967 0.961 1.00 44.97 442 LEU A CA 1
ATOM 3477 C C . LEU A 1 442 ? -24.977 -12.228 0.377 1.00 44.97 442 LEU A C 1
ATOM 3479 O O . LEU A 1 442 ? -25.446 -13.113 1.095 1.00 44.97 442 LEU A O 1
ATOM 3483 N N . SER A 1 443 ? -25.048 -12.311 -0.951 1.00 36.34 443 SER A N 1
ATOM 3484 C CA . SER A 1 443 ? -25.051 -13.567 -1.648 1.00 36.34 443 SER A CA 1
ATOM 3485 C C . SER A 1 443 ? -23.712 -14.177 -1.259 1.00 36.34 443 SER A C 1
ATOM 3487 O O . SER A 1 443 ? -22.707 -14.002 -1.933 1.00 36.34 443 SER A O 1
ATOM 3489 N N . SER A 1 444 ? -23.637 -14.778 -0.070 1.00 35.41 444 SER A N 1
ATOM 3490 C CA . SER A 1 444 ? -23.744 -16.222 0.103 1.00 35.41 444 SER A CA 1
ATOM 3491 C C . SER A 1 444 ? -23.711 -17.014 -1.210 1.00 35.41 444 SER A C 1
ATOM 3493 O O . SER A 1 444 ? -24.502 -17.916 -1.444 1.00 35.41 444 SER A O 1
ATOM 3495 N N . SER A 1 445 ? -22.747 -16.708 -2.068 1.00 34.91 445 SER A N 1
ATOM 3496 C CA . SER A 1 445 ? -22.070 -17.673 -2.905 1.00 34.91 445 SER A CA 1
ATOM 3497 C C . SER A 1 445 ? -20.816 -18.070 -2.146 1.00 34.91 445 SER A C 1
ATOM 3499 O O . SER A 1 445 ? -19.694 -17.712 -2.495 1.00 34.91 445 SER A O 1
ATOM 3501 N N . SER A 1 446 ? -21.037 -18.850 -1.089 1.00 35.28 446 SER A N 1
ATOM 3502 C CA . SER A 1 446 ? -20.152 -19.949 -0.731 1.00 35.28 446 SER A CA 1
ATOM 3503 C C . SER A 1 446 ? -19.780 -20.696 -2.023 1.00 35.28 446 SER A C 1
ATOM 3505 O O . SER A 1 446 ? -20.525 -21.549 -2.495 1.00 35.28 446 SER A O 1
ATOM 3507 N N . GLY A 1 447 ? -18.672 -20.293 -2.655 1.00 34.28 447 GLY A N 1
ATOM 3508 C CA . GLY A 1 447 ? -18.136 -20.933 -3.860 1.00 34.28 447 GLY A CA 1
ATOM 3509 C C . GLY A 1 447 ? -17.678 -20.028 -5.010 1.00 34.28 447 GLY A C 1
ATOM 3510 O O . GLY A 1 447 ? -16.980 -20.541 -5.872 1.00 34.28 447 GLY A O 1
ATOM 3511 N N . ASN A 1 448 ? -17.981 -18.725 -5.032 1.00 34.38 448 ASN A N 1
ATOM 3512 C CA . ASN A 1 448 ? -17.400 -17.788 -6.009 1.00 34.38 448 ASN A CA 1
ATOM 3513 C C . ASN A 1 448 ? -16.839 -16.584 -5.251 1.00 34.38 448 ASN A C 1
ATOM 3515 O O . ASN A 1 448 ? -17.494 -15.552 -5.126 1.00 34.38 448 ASN A O 1
ATOM 3519 N N . SER A 1 449 ? -15.640 -16.759 -4.691 1.00 38.91 449 SER A N 1
ATOM 3520 C CA . SER A 1 449 ? -14.830 -15.649 -4.193 1.00 38.91 449 SER A CA 1
ATOM 3521 C C . SER A 1 449 ? -14.746 -14.614 -5.314 1.00 38.91 449 SER A C 1
ATOM 3523 O O . SER A 1 449 ? -14.328 -14.945 -6.424 1.00 38.91 449 SER A O 1
ATOM 3525 N N . ALA A 1 450 ? -15.174 -13.380 -5.046 1.00 45.34 450 ALA A N 1
ATOM 3526 C CA . ALA A 1 450 ? -14.704 -12.234 -5.805 1.00 45.34 450 ALA A CA 1
ATOM 3527 C C . ALA A 1 450 ? -13.201 -12.121 -5.513 1.00 45.34 450 ALA A C 1
ATOM 3529 O O . ALA A 1 450 ? -12.774 -11.332 -4.678 1.00 45.34 450 ALA A O 1
ATOM 3530 N N . THR A 1 451 ? -12.407 -13.008 -6.113 1.00 50.66 451 THR A N 1
ATOM 3531 C CA . THR A 1 451 ? -10.956 -12.971 -6.027 1.00 50.66 451 THR A CA 1
ATOM 3532 C C . THR A 1 451 ? -10.535 -11.607 -6.540 1.00 50.66 451 THR A C 1
ATOM 3534 O O . THR A 1 451 ? -10.854 -11.257 -7.680 1.00 50.66 451 THR A O 1
ATOM 3537 N N . SER A 1 452 ? -9.870 -10.834 -5.682 1.00 65.69 452 SER A N 1
ATOM 3538 C CA . SER A 1 452 ? -9.218 -9.582 -6.052 1.00 65.69 452 SER A CA 1
ATOM 3539 C C . SER A 1 452 ? -8.287 -9.847 -7.232 1.00 65.69 452 SER A C 1
ATOM 3541 O O . SER A 1 452 ? -7.225 -10.450 -7.088 1.00 65.69 452 SER A O 1
ATOM 3543 N N . SER A 1 453 ? -8.728 -9.457 -8.424 1.00 83.38 453 SER A N 1
ATOM 3544 C CA . SER A 1 453 ? -7.872 -9.438 -9.599 1.00 83.38 453 SER A CA 1
ATOM 3545 C C . SER A 1 453 ? -6.949 -8.229 -9.463 1.00 83.38 453 SER A C 1
ATOM 3547 O O . SER A 1 453 ? -7.459 -7.127 -9.258 1.00 83.38 453 SER A O 1
ATOM 3549 N N . PRO A 1 454 ? -5.622 -8.369 -9.624 1.00 88.00 454 PRO A N 1
ATOM 3550 C CA . PRO A 1 454 ? -4.742 -7.207 -9.708 1.00 88.00 454 PRO A CA 1
ATOM 3551 C C . PRO A 1 454 ? -5.005 -6.387 -10.978 1.00 88.00 454 PRO A C 1
ATOM 3553 O O . PRO A 1 454 ? -4.630 -5.222 -11.041 1.00 88.00 454 PRO A O 1
ATOM 3556 N N . TYR A 1 455 ? -5.625 -6.975 -12.005 1.00 92.56 455 TYR A N 1
ATOM 3557 C CA . TYR A 1 455 ? -5.811 -6.382 -13.330 1.00 92.56 455 TYR A CA 1
ATOM 3558 C C . TYR A 1 455 ? -7.014 -5.426 -13.356 1.00 92.56 455 TYR A C 1
ATOM 3560 O O . TYR A 1 455 ? -8.074 -5.769 -13.880 1.00 92.56 455 TYR A O 1
ATOM 3568 N N . LEU A 1 456 ? -6.849 -4.246 -12.755 1.00 90.69 456 LEU A N 1
ATOM 3569 C CA . LEU A 1 456 ? -7.905 -3.245 -12.537 1.00 90.69 456 LEU A CA 1
ATOM 3570 C C . LEU A 1 456 ? -7.685 -1.941 -13.318 1.00 90.69 456 LEU A C 1
ATOM 3572 O O . LEU A 1 456 ? -8.487 -1.017 -13.207 1.00 90.69 456 LEU A O 1
ATOM 3576 N N . GLY A 1 457 ? -6.590 -1.833 -14.072 1.00 91.44 457 GLY A N 1
ATOM 3577 C CA . GLY A 1 457 ? -6.292 -0.642 -14.862 1.00 91.44 457 GLY A CA 1
ATOM 3578 C C . GLY A 1 457 ? -7.111 -0.538 -16.152 1.00 91.44 457 GLY A C 1
ATOM 3579 O O . GLY A 1 457 ? -7.983 -1.352 -16.449 1.00 91.44 457 GLY A O 1
ATOM 3580 N N . LYS A 1 458 ? -6.783 0.456 -16.982 1.00 89.00 458 LYS A N 1
ATOM 3581 C CA . LYS A 1 458 ? -7.446 0.656 -18.275 1.00 89.00 458 LYS A CA 1
ATOM 3582 C C . LYS A 1 458 ? -7.224 -0.535 -19.213 1.00 89.00 458 LYS A C 1
ATOM 3584 O O . LYS A 1 458 ? -6.092 -0.993 -19.401 1.00 89.00 458 LYS A O 1
ATOM 3589 N N . LEU A 1 459 ? -8.310 -1.000 -19.830 1.00 88.44 459 LEU A N 1
ATOM 3590 C CA . LEU A 1 459 ? -8.268 -1.905 -20.972 1.00 88.44 459 LEU A CA 1
ATOM 3591 C C . LEU A 1 459 ? -8.128 -1.081 -22.254 1.00 88.44 459 LEU A C 1
ATOM 3593 O O . LEU A 1 459 ? -8.959 -0.220 -22.530 1.00 88.44 459 LEU A O 1
ATOM 3597 N N . TYR A 1 460 ? -7.102 -1.384 -23.043 1.00 87.00 460 TYR A N 1
ATOM 3598 C CA . TYR A 1 460 ? -6.878 -0.756 -24.341 1.00 87.00 460 TYR A CA 1
ATOM 3599 C C . TYR A 1 460 ? -7.388 -1.666 -25.453 1.00 87.00 460 TYR A C 1
ATOM 3601 O O . TYR A 1 460 ? -7.143 -2.876 -25.445 1.00 87.00 460 TYR A O 1
ATOM 3609 N N . ASN A 1 461 ? -8.148 -1.090 -26.378 1.00 85.00 461 ASN A N 1
ATOM 3610 C CA . ASN A 1 461 ? -8.720 -1.809 -27.507 1.00 85.00 461 ASN A CA 1
ATOM 3611 C C . ASN A 1 461 ? -7.754 -1.825 -28.711 1.00 85.00 461 ASN A C 1
ATOM 3613 O O . ASN A 1 461 ? -6.681 -1.226 -28.688 1.00 85.00 461 ASN A O 1
ATOM 3617 N N . GLU A 1 462 ? -8.139 -2.529 -29.776 1.00 83.50 462 GLU A N 1
ATOM 3618 C CA . GLU A 1 462 ? -7.331 -2.645 -30.999 1.00 83.50 462 GLU A CA 1
ATOM 3619 C C . GLU A 1 462 ? -7.034 -1.296 -31.661 1.00 83.50 462 GLU A C 1
ATOM 3621 O O . GLU A 1 462 ? -5.922 -1.096 -32.140 1.00 83.50 462 GLU A O 1
ATOM 3626 N N . LEU A 1 463 ? -7.987 -0.358 -31.648 1.00 86.69 463 LEU A N 1
ATOM 3627 C CA . LEU A 1 463 ? -7.778 0.979 -32.205 1.00 86.69 463 LEU A CA 1
ATOM 3628 C C . LEU A 1 463 ? -6.764 1.758 -31.372 1.00 86.69 463 LEU A C 1
ATOM 3630 O O . LEU A 1 463 ? -5.892 2.399 -31.945 1.00 86.69 463 LEU A O 1
ATOM 3634 N N . ASP A 1 464 ? -6.833 1.670 -30.041 1.00 86.75 464 ASP A N 1
ATOM 3635 C CA . ASP A 1 464 ? -5.860 2.322 -29.157 1.00 86.75 464 ASP A CA 1
ATOM 3636 C C . ASP A 1 464 ? -4.433 1.828 -29.450 1.00 86.75 464 ASP A C 1
ATOM 3638 O O . ASP A 1 464 ? -3.500 2.626 -29.541 1.00 86.75 464 ASP A O 1
ATOM 3642 N N . ILE A 1 465 ? -4.271 0.513 -29.646 1.00 86.00 465 ILE A N 1
ATOM 3643 C CA . ILE A 1 465 ? -2.987 -0.106 -30.003 1.00 86.00 465 ILE A CA 1
ATOM 3644 C C . ILE A 1 465 ? -2.547 0.342 -31.397 1.00 86.00 465 ILE A C 1
ATOM 3646 O O . ILE A 1 465 ? -1.402 0.751 -31.567 1.00 86.00 465 ILE A O 1
ATOM 3650 N N . GLN A 1 466 ? -3.437 0.303 -32.390 1.00 86.00 466 GLN A N 1
ATOM 3651 C CA . GLN A 1 466 ? -3.117 0.712 -33.755 1.00 86.00 466 GLN A CA 1
ATOM 3652 C C . GLN A 1 466 ? -2.670 2.175 -33.810 1.00 86.00 466 GLN A C 1
ATOM 3654 O O . GLN A 1 466 ? -1.627 2.469 -34.388 1.00 86.00 466 GLN A O 1
ATOM 3659 N N . TYR A 1 467 ? -3.404 3.078 -33.153 1.00 86.25 467 TYR A N 1
ATOM 3660 C CA . TYR A 1 467 ? -3.014 4.482 -33.063 1.00 86.25 467 TYR A CA 1
ATOM 3661 C C . TYR A 1 467 ? -1.627 4.640 -32.447 1.00 86.25 467 TYR A C 1
ATOM 3663 O O . TYR A 1 467 ? -0.848 5.462 -32.920 1.00 86.25 467 TYR A O 1
ATOM 3671 N N . ALA A 1 468 ? -1.301 3.828 -31.439 1.00 85.94 468 ALA A N 1
ATOM 3672 C CA . ALA A 1 468 ? 0.014 3.848 -30.822 1.00 85.94 468 ALA A CA 1
ATOM 3673 C C . ALA A 1 468 ? 1.144 3.363 -31.732 1.00 85.94 468 ALA A C 1
ATOM 3675 O O . ALA A 1 468 ? 2.238 3.918 -31.708 1.00 85.94 468 ALA A O 1
ATOM 3676 N N . LEU A 1 469 ? 0.879 2.356 -32.561 1.00 84.75 469 LEU A N 1
ATOM 3677 C CA . LEU A 1 469 ? 1.844 1.839 -33.532 1.00 84.75 469 LEU A CA 1
ATOM 3678 C C . LEU A 1 469 ? 2.047 2.781 -34.725 1.00 84.75 469 LEU A C 1
ATOM 3680 O O . LEU A 1 469 ? 3.103 2.756 -35.352 1.00 84.75 469 LEU A O 1
ATOM 3684 N N . GLU A 1 470 ? 1.052 3.609 -35.035 1.00 86.75 470 GLU A N 1
ATOM 3685 C CA . GLU A 1 470 ? 1.103 4.612 -36.102 1.00 86.75 470 GLU A CA 1
ATOM 3686 C C . GLU A 1 470 ? 1.744 5.940 -35.660 1.00 86.75 470 GLU A C 1
ATOM 3688 O O . GLU A 1 470 ? 1.889 6.850 -36.481 1.00 86.75 470 GLU A O 1
ATOM 3693 N N . ASP A 1 471 ? 2.153 6.064 -34.391 1.00 84.81 471 ASP A N 1
ATOM 3694 C CA . ASP A 1 471 ? 2.824 7.263 -33.889 1.00 84.81 471 ASP A CA 1
ATOM 3695 C C . ASP A 1 471 ? 4.109 7.538 -34.689 1.00 84.81 471 ASP A C 1
ATOM 3697 O O . ASP A 1 471 ? 4.999 6.681 -34.717 1.00 84.81 471 ASP A O 1
ATOM 3701 N N . PRO A 1 472 ? 4.261 8.720 -35.315 1.00 86.56 472 PRO A N 1
ATOM 3702 C CA . PRO A 1 472 ? 5.449 9.055 -36.097 1.00 86.56 472 PRO A CA 1
ATOM 3703 C C . PRO A 1 472 ? 6.768 8.966 -35.321 1.00 86.56 472 PRO A C 1
ATOM 3705 O O . PRO A 1 472 ? 7.822 8.813 -35.936 1.00 86.56 472 PRO A O 1
ATOM 3708 N N . GLU A 1 473 ? 6.723 9.082 -33.995 1.00 84.06 473 GLU A N 1
ATOM 3709 C CA . GLU A 1 473 ? 7.889 9.008 -33.126 1.00 84.06 473 GLU A CA 1
ATOM 3710 C C . GLU A 1 473 ? 8.250 7.564 -32.722 1.00 84.06 473 GLU A C 1
ATOM 3712 O O . GLU A 1 473 ? 9.386 7.306 -32.326 1.00 84.06 473 GLU A O 1
ATOM 3717 N N . ILE A 1 474 ? 7.321 6.609 -32.854 1.00 79.38 474 ILE A N 1
ATOM 3718 C CA . ILE A 1 474 ? 7.508 5.190 -32.490 1.00 79.38 474 ILE A CA 1
ATOM 3719 C C . ILE A 1 474 ? 7.651 4.321 -33.733 1.00 79.38 474 ILE A C 1
ATOM 3721 O O . ILE A 1 474 ? 8.552 3.486 -33.794 1.00 79.38 474 ILE A O 1
ATOM 3725 N N . ALA A 1 475 ? 6.783 4.530 -34.725 1.00 85.00 475 ALA A N 1
ATOM 3726 C CA . ALA A 1 475 ? 6.667 3.740 -35.946 1.00 85.00 475 ALA A CA 1
ATOM 3727 C C . ALA A 1 475 ? 8.010 3.435 -36.642 1.00 85.00 475 ALA A C 1
ATOM 3729 O O . ALA A 1 475 ? 8.170 2.311 -37.118 1.00 85.00 475 ALA A O 1
ATOM 3730 N N . PRO A 1 476 ? 9.011 4.347 -36.683 1.00 87.75 476 PRO A N 1
ATOM 3731 C CA . PRO A 1 476 ? 10.309 4.047 -37.295 1.00 87.75 476 PRO A CA 1
ATOM 3732 C C . PRO A 1 476 ? 11.104 2.927 -36.604 1.00 87.75 476 PRO A C 1
ATOM 3734 O O . PRO A 1 476 ? 12.000 2.349 -37.217 1.00 87.75 476 PRO A O 1
ATOM 3737 N N . TYR A 1 477 ? 10.796 2.629 -35.341 1.00 80.62 477 TYR A N 1
ATOM 3738 C CA . TYR A 1 477 ? 11.574 1.743 -34.473 1.00 80.62 477 TYR A CA 1
ATOM 3739 C C . TYR A 1 477 ? 10.917 0.385 -34.218 1.00 80.62 477 TYR A C 1
ATOM 3741 O O . TYR A 1 477 ? 11.513 -0.481 -33.574 1.00 80.62 477 TYR A O 1
ATOM 3749 N N . ILE A 1 478 ? 9.693 0.184 -34.703 1.00 82.12 478 ILE A N 1
ATOM 3750 C CA . ILE A 1 478 ? 8.907 -1.022 -34.453 1.00 82.12 478 ILE A CA 1
ATOM 3751 C C . ILE A 1 478 ? 8.587 -1.739 -35.762 1.00 82.12 478 ILE A C 1
ATOM 3753 O O . ILE A 1 478 ? 8.175 -1.141 -36.751 1.00 82.12 478 ILE A O 1
ATOM 3757 N N . VAL A 1 479 ? 8.758 -3.059 -35.759 1.00 83.38 479 VAL A N 1
ATOM 3758 C CA . VAL A 1 479 ? 8.256 -3.927 -36.826 1.00 83.38 479 VAL A CA 1
ATOM 3759 C C . VAL A 1 479 ? 7.038 -4.646 -36.280 1.00 83.38 479 VAL A C 1
ATOM 3761 O O . VAL A 1 479 ? 7.138 -5.374 -35.292 1.00 83.38 479 VAL A O 1
ATOM 3764 N N . VAL A 1 480 ? 5.892 -4.422 -36.916 1.00 86.12 480 VAL A N 1
ATOM 3765 C CA . VAL A 1 480 ? 4.619 -5.017 -36.511 1.00 86.12 480 VAL A CA 1
ATOM 3766 C C . VAL A 1 480 ? 4.363 -6.258 -37.353 1.00 86.12 480 VAL A C 1
ATOM 3768 O O . VAL A 1 480 ? 4.407 -6.209 -38.582 1.00 86.12 480 VAL A O 1
ATOM 3771 N N . GLU A 1 481 ? 4.089 -7.371 -36.683 1.00 85.75 481 GLU A N 1
ATOM 3772 C CA . GLU A 1 481 ? 3.643 -8.605 -37.315 1.00 85.75 481 GLU A CA 1
ATOM 3773 C C . GLU A 1 481 ? 2.349 -9.065 -36.644 1.00 85.75 481 GLU A C 1
ATOM 3775 O O . GLU A 1 481 ? 2.312 -9.291 -35.434 1.00 85.75 481 GLU A O 1
ATOM 3780 N N . GLU A 1 482 ? 1.291 -9.216 -37.434 1.00 84.88 482 GLU A N 1
ATOM 3781 C CA . GLU A 1 482 ? 0.026 -9.772 -36.965 1.00 84.88 482 GLU A CA 1
ATOM 3782 C C . GLU A 1 482 ? 0.081 -11.303 -36.992 1.00 84.88 482 GLU A C 1
ATOM 3784 O O . GLU A 1 482 ? 0.591 -11.914 -37.933 1.00 84.88 482 GLU A O 1
ATOM 3789 N N . ALA A 1 483 ? -0.453 -11.936 -35.950 1.00 83.19 483 ALA A N 1
ATOM 3790 C CA . ALA A 1 483 ? -0.545 -13.386 -35.849 1.00 83.19 483 ALA A CA 1
ATOM 3791 C C . ALA A 1 483 ? -1.999 -13.845 -35.996 1.00 83.19 483 ALA A C 1
ATOM 3793 O O . ALA A 1 483 ? -2.918 -13.206 -35.491 1.00 83.19 483 ALA A O 1
ATOM 3794 N N . GLU A 1 484 ? -2.205 -14.993 -36.642 1.00 83.06 484 GLU A N 1
ATOM 3795 C CA . GLU A 1 484 ? -3.546 -15.542 -36.890 1.00 83.06 484 GLU A CA 1
ATOM 3796 C C . GLU A 1 484 ? -4.290 -15.929 -35.602 1.00 83.06 484 GLU A C 1
ATOM 3798 O O . GLU A 1 484 ? -5.521 -15.932 -35.560 1.00 83.06 484 GLU A O 1
ATOM 3803 N N . ASN A 1 485 ? -3.546 -16.326 -34.568 1.00 84.94 485 ASN A N 1
ATOM 3804 C CA . ASN A 1 485 ? -4.079 -16.754 -33.282 1.00 84.94 485 ASN A CA 1
ATOM 3805 C C . ASN A 1 485 ? -3.018 -16.667 -32.171 1.00 84.94 485 ASN A C 1
ATOM 3807 O O . ASN A 1 485 ? -1.825 -16.490 -32.424 1.00 84.94 485 ASN A O 1
ATOM 3811 N N . GLU A 1 486 ? -3.483 -16.823 -30.932 1.00 84.31 486 GLU A N 1
ATOM 3812 C CA . GLU A 1 486 ? -2.666 -16.766 -29.718 1.00 84.31 486 GLU A CA 1
ATOM 3813 C C . GLU A 1 486 ? -1.589 -17.859 -29.666 1.00 84.31 486 GLU A C 1
ATOM 3815 O O . GLU A 1 486 ? -0.485 -17.588 -29.204 1.00 84.31 486 GLU A O 1
ATOM 3820 N N . ASP A 1 487 ? -1.851 -19.059 -30.198 1.00 86.88 487 ASP A N 1
ATOM 3821 C CA . ASP A 1 487 ? -0.876 -20.159 -30.173 1.00 86.88 487 ASP A CA 1
ATOM 3822 C C . ASP A 1 487 ? 0.399 -19.778 -30.943 1.00 86.88 487 ASP A C 1
ATOM 3824 O O . ASP A 1 487 ? 1.510 -20.000 -30.464 1.00 86.88 487 ASP A O 1
ATOM 3828 N N . VAL A 1 488 ? 0.258 -19.106 -32.093 1.00 88.31 488 VAL A N 1
ATOM 3829 C CA . VAL A 1 488 ? 1.399 -18.595 -32.875 1.00 88.31 488 VAL A CA 1
ATOM 3830 C C . VAL A 1 488 ? 2.183 -17.531 -32.098 1.00 88.31 488 VAL A C 1
ATOM 3832 O O . VAL A 1 488 ? 3.416 -17.510 -32.148 1.00 88.31 488 VAL A O 1
ATOM 3835 N N . ILE A 1 489 ? 1.488 -16.653 -31.368 1.00 88.19 489 ILE A N 1
ATOM 3836 C CA . ILE A 1 489 ? 2.117 -15.630 -30.520 1.00 88.19 489 ILE A CA 1
ATOM 3837 C C . ILE A 1 489 ? 2.927 -16.302 -29.407 1.00 88.19 489 ILE A C 1
ATOM 3839 O O . ILE A 1 489 ? 4.096 -15.967 -29.208 1.00 88.19 489 ILE A O 1
ATOM 3843 N N . LEU A 1 490 ? 2.329 -17.275 -28.716 1.00 90.31 490 LEU A N 1
ATOM 3844 C CA . LEU A 1 490 ? 2.969 -18.021 -27.636 1.00 90.31 490 LEU A CA 1
ATOM 3845 C C . LEU A 1 490 ? 4.176 -18.816 -28.139 1.00 90.31 490 LEU A C 1
ATOM 3847 O O . LEU A 1 490 ? 5.233 -18.767 -27.514 1.00 90.31 490 LEU A O 1
ATOM 3851 N N . GLU A 1 491 ? 4.075 -19.485 -29.289 1.00 89.88 491 GLU A N 1
ATOM 3852 C CA . GLU A 1 491 ? 5.209 -20.188 -29.897 1.00 89.88 491 GLU A CA 1
ATOM 3853 C C . GLU A 1 491 ? 6.385 -19.247 -30.179 1.00 89.88 491 GLU A C 1
ATOM 3855 O O . GLU A 1 491 ? 7.534 -19.577 -29.875 1.00 89.88 491 GLU A O 1
ATOM 3860 N N . LYS A 1 492 ? 6.120 -18.063 -30.742 1.00 90.06 492 LYS A N 1
ATOM 3861 C CA . LYS A 1 492 ? 7.160 -17.058 -31.005 1.00 90.06 492 LYS A CA 1
ATOM 3862 C C . LYS A 1 492 ? 7.758 -16.501 -29.719 1.00 90.06 492 LYS A C 1
ATOM 3864 O O . LYS A 1 492 ? 8.976 -16.354 -29.641 1.00 90.06 492 LYS A O 1
ATOM 3869 N N . ALA A 1 493 ? 6.925 -16.220 -28.720 1.00 90.00 493 ALA A N 1
ATOM 3870 C CA . ALA A 1 493 ? 7.360 -15.751 -27.411 1.00 90.00 493 ALA A CA 1
ATOM 3871 C C . ALA A 1 493 ? 8.276 -16.775 -26.724 1.00 90.00 493 ALA A C 1
ATOM 3873 O O . ALA A 1 493 ? 9.357 -16.416 -26.262 1.00 90.00 493 ALA A O 1
ATOM 3874 N N . VAL A 1 494 ? 7.888 -18.056 -26.718 1.00 90.69 494 VAL A N 1
ATOM 3875 C CA . VAL A 1 494 ? 8.696 -19.148 -26.156 1.00 90.69 494 VAL A CA 1
ATOM 3876 C C . VAL A 1 494 ? 10.026 -19.267 -26.891 1.00 90.69 494 VAL A C 1
ATOM 3878 O O . VAL A 1 494 ? 11.062 -19.242 -26.234 1.00 90.69 494 VAL A O 1
ATOM 3881 N N . ARG A 1 495 ? 10.027 -19.299 -28.231 1.00 90.94 495 ARG A N 1
ATOM 3882 C CA . ARG A 1 495 ? 11.276 -19.346 -29.014 1.00 90.94 495 ARG A CA 1
ATOM 3883 C C . ARG A 1 495 ? 12.180 -18.148 -28.720 1.00 90.94 495 ARG A C 1
ATOM 3885 O O . ARG A 1 495 ? 13.374 -18.323 -28.530 1.00 90.94 495 ARG A O 1
ATOM 3892 N N . ALA A 1 496 ? 11.622 -16.939 -28.617 1.00 87.44 496 ALA A N 1
ATOM 3893 C CA . ALA A 1 496 ? 12.396 -15.748 -28.270 1.00 87.44 496 ALA A CA 1
ATOM 3894 C C . ALA A 1 496 ? 13.054 -15.865 -26.883 1.00 87.44 496 ALA A C 1
ATOM 3896 O O . ALA A 1 496 ? 14.213 -15.483 -26.724 1.00 87.44 496 ALA A O 1
ATOM 3897 N N . LEU A 1 497 ? 12.339 -16.407 -25.894 1.00 86.69 497 LEU A N 1
ATOM 3898 C CA . LEU A 1 497 ? 12.882 -16.653 -24.557 1.00 86.69 497 LEU A CA 1
ATOM 3899 C C . LEU A 1 497 ? 13.958 -17.752 -24.571 1.00 86.69 497 LEU A C 1
ATOM 3901 O O . LEU A 1 497 ? 15.002 -17.566 -23.950 1.00 86.69 497 LEU A O 1
ATOM 3905 N N . GLU A 1 498 ? 13.742 -18.851 -25.302 1.00 87.81 498 GLU A N 1
ATOM 3906 C CA . GLU A 1 498 ? 14.720 -19.940 -25.480 1.00 87.81 498 GLU A CA 1
ATOM 3907 C C . GLU A 1 498 ? 16.000 -19.471 -26.185 1.00 87.81 498 GLU A C 1
ATOM 3909 O O . GLU A 1 498 ? 17.096 -19.897 -25.825 1.00 87.81 498 GLU A O 1
ATOM 3914 N N . ASP A 1 499 ? 15.875 -18.524 -27.115 1.00 87.56 499 ASP A N 1
ATOM 3915 C CA . ASP A 1 499 ? 16.993 -17.846 -27.778 1.00 87.56 499 ASP A CA 1
ATOM 3916 C C . ASP A 1 499 ? 17.711 -16.827 -26.862 1.00 87.56 499 ASP A C 1
ATOM 3918 O O . ASP A 1 499 ? 18.649 -16.145 -27.286 1.00 87.56 499 ASP A O 1
ATOM 3922 N N . GLY A 1 500 ? 17.275 -16.680 -25.605 1.00 82.06 500 GLY A N 1
ATOM 3923 C CA . GLY A 1 500 ? 17.872 -15.778 -24.619 1.00 82.06 500 GLY A CA 1
ATOM 3924 C C . GLY A 1 500 ? 17.525 -14.299 -24.818 1.00 82.06 500 GLY A C 1
ATOM 3925 O O . GLY A 1 500 ? 18.246 -13.431 -24.311 1.00 82.06 500 GLY A O 1
ATOM 3926 N N . ARG A 1 501 ? 16.451 -13.983 -25.557 1.00 83.81 501 ARG A N 1
ATOM 3927 C CA . ARG A 1 501 ? 15.963 -12.605 -25.733 1.00 83.81 501 ARG A CA 1
ATOM 3928 C C . ARG A 1 501 ? 15.167 -12.138 -24.514 1.00 83.81 501 ARG A C 1
ATOM 3930 O O . ARG A 1 501 ? 14.658 -12.937 -23.728 1.00 83.81 501 ARG A O 1
ATOM 3937 N N . ILE A 1 502 ? 15.042 -10.818 -24.384 1.00 83.00 502 ILE A N 1
ATOM 3938 C CA . ILE A 1 502 ? 14.129 -10.179 -23.432 1.00 83.00 502 ILE A CA 1
ATOM 3939 C C . ILE A 1 502 ? 12.847 -9.836 -24.184 1.00 83.00 502 ILE A C 1
ATOM 3941 O O . ILE A 1 502 ? 12.893 -9.203 -25.242 1.00 83.00 502 ILE A O 1
ATOM 3945 N N . LEU A 1 503 ? 11.718 -10.256 -23.627 1.00 86.44 503 LEU A N 1
ATOM 3946 C CA . LEU A 1 503 ? 10.401 -10.087 -24.221 1.00 86.44 503 LEU A CA 1
ATOM 3947 C C . LEU A 1 503 ? 9.621 -9.016 -23.460 1.00 86.44 503 LEU A C 1
ATOM 394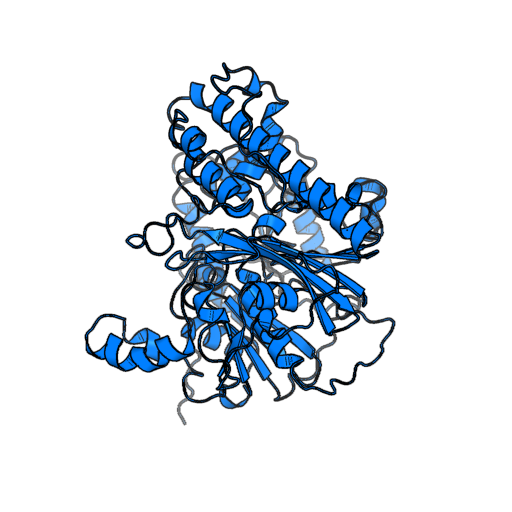9 O O . LEU A 1 503 ? 9.369 -9.165 -22.265 1.00 86.44 503 LEU A O 1
ATOM 3953 N N . GLY A 1 504 ? 9.223 -7.951 -24.152 1.00 89.38 504 GLY A N 1
ATOM 3954 C CA . GLY A 1 504 ? 8.201 -7.037 -23.651 1.00 89.38 504 GLY A CA 1
ATOM 3955 C C . GLY A 1 504 ? 6.823 -7.658 -23.841 1.00 89.38 504 GLY A C 1
ATOM 3956 O O . GLY A 1 504 ? 6.463 -8.018 -24.962 1.00 89.38 504 GLY A O 1
ATOM 3957 N N . TRP A 1 505 ? 6.074 -7.800 -22.752 1.00 89.31 505 TRP A N 1
ATOM 3958 C CA . TRP A 1 505 ? 4.766 -8.439 -22.738 1.00 89.31 505 TRP A CA 1
ATOM 3959 C C . TRP A 1 505 ? 3.692 -7.467 -22.255 1.00 89.31 505 TRP A C 1
ATOM 3961 O O . TRP A 1 505 ? 3.710 -7.019 -21.102 1.00 89.31 505 TRP A O 1
ATOM 3971 N N . TYR A 1 506 ? 2.763 -7.154 -23.157 1.00 90.00 506 TYR A N 1
ATOM 3972 C CA . TYR A 1 506 ? 1.653 -6.240 -22.927 1.00 90.00 506 TYR A CA 1
ATOM 3973 C C . TYR A 1 506 ? 0.334 -6.918 -23.295 1.00 90.00 506 TYR A C 1
ATOM 3975 O O . TYR A 1 506 ? 0.133 -7.313 -24.445 1.00 90.00 506 TYR A O 1
ATOM 3983 N N . GLN A 1 507 ? -0.581 -7.022 -22.335 1.00 86.81 507 GLN A N 1
ATOM 3984 C CA . GLN A 1 507 ? -1.926 -7.554 -22.564 1.00 86.81 507 GLN A CA 1
ATOM 3985 C C . GLN A 1 507 ? -2.909 -7.036 -21.512 1.00 86.81 507 GLN A C 1
ATOM 3987 O O . GLN A 1 507 ? -2.509 -6.730 -20.390 1.00 86.81 507 GLN A O 1
ATOM 3992 N N . GLY A 1 508 ? -4.196 -6.980 -21.859 1.00 89.56 508 GLY A N 1
ATOM 3993 C CA . GLY A 1 508 ? -5.288 -6.751 -20.908 1.00 89.56 508 GLY A CA 1
ATOM 3994 C C . GLY A 1 508 ? -5.174 -5.484 -20.035 1.00 89.56 508 GLY A C 1
ATOM 3995 O O . GLY A 1 508 ? -4.370 -4.582 -20.313 1.00 89.56 508 GLY A O 1
ATOM 3996 N N . PRO A 1 509 ? -5.993 -5.402 -18.970 1.00 91.19 509 PRO A N 1
ATOM 3997 C CA . PRO A 1 509 ? -5.925 -4.333 -17.973 1.00 91.19 509 PRO A CA 1
ATOM 3998 C C . PRO A 1 509 ? -4.585 -4.328 -17.228 1.00 91.19 509 PRO A C 1
ATOM 4000 O O . PRO A 1 509 ? -4.054 -5.390 -16.908 1.00 91.19 509 PRO A O 1
ATOM 4003 N N . SER A 1 510 ? -4.040 -3.151 -16.919 1.00 90.69 510 SER A N 1
ATOM 4004 C CA . SER A 1 510 ? -2.825 -3.058 -16.093 1.00 90.69 510 SER A CA 1
ATOM 4005 C C . SER A 1 510 ? -3.061 -3.611 -14.688 1.00 90.69 510 SER A C 1
ATOM 4007 O O . SER A 1 510 ? -4.146 -3.464 -14.127 1.00 90.69 510 SER A O 1
ATOM 4009 N N . GLU A 1 511 ? -2.013 -4.185 -14.109 1.00 91.38 511 GLU A N 1
ATOM 4010 C CA . GLU A 1 511 ? -1.922 -4.466 -12.683 1.00 91.38 511 GLU A CA 1
ATOM 4011 C C . GLU A 1 511 ? -2.010 -3.161 -11.871 1.00 91.38 511 GLU A C 1
ATOM 4013 O O . GLU A 1 511 ? -1.383 -2.161 -12.244 1.00 91.38 511 GLU A O 1
ATOM 4018 N N . HIS A 1 512 ? -2.748 -3.182 -10.760 1.00 92.31 512 HIS A N 1
ATOM 4019 C CA . HIS A 1 512 ? -2.644 -2.207 -9.674 1.00 92.31 512 HIS A CA 1
ATOM 4020 C C . HIS A 1 512 ? -1.659 -2.727 -8.626 1.00 92.31 512 HIS A C 1
ATOM 4022 O O . HIS A 1 512 ? -1.676 -3.915 -8.294 1.00 92.31 512 HIS A O 1
ATOM 4028 N N . GLY A 1 513 ? -0.780 -1.857 -8.133 1.00 90.88 513 GLY A N 1
ATOM 4029 C CA . GLY A 1 513 ? 0.368 -2.254 -7.322 1.00 90.88 513 GLY A CA 1
ATOM 4030 C C . GLY A 1 513 ? 1.734 -1.975 -7.969 1.00 90.88 513 GLY A C 1
ATOM 4031 O O . GLY A 1 513 ? 1.843 -1.644 -9.160 1.00 90.88 513 GLY A O 1
ATOM 4032 N N . PRO A 1 514 ? 2.832 -2.144 -7.210 1.00 89.44 514 PRO A N 1
ATOM 4033 C CA . PRO A 1 514 ? 4.193 -1.896 -7.689 1.00 89.44 514 PRO A CA 1
ATOM 4034 C C . PRO A 1 514 ? 4.817 -3.074 -8.453 1.00 89.44 514 PRO A C 1
ATOM 4036 O O . PRO A 1 514 ? 5.948 -2.964 -8.939 1.00 89.44 514 PRO A O 1
ATOM 4039 N N . ARG A 1 515 ? 4.137 -4.225 -8.538 1.00 90.00 515 ARG A N 1
ATOM 4040 C CA . ARG A 1 515 ? 4.662 -5.445 -9.169 1.00 90.00 515 ARG A CA 1
ATOM 4041 C C . ARG A 1 515 ? 4.005 -5.685 -10.525 1.00 90.00 515 ARG A C 1
ATOM 4043 O O . ARG A 1 515 ? 2.789 -5.639 -10.647 1.00 90.00 515 ARG A O 1
ATOM 4050 N N . ALA A 1 516 ? 4.827 -5.999 -11.522 1.00 89.25 516 ALA A N 1
ATOM 4051 C CA . ALA A 1 516 ? 4.357 -6.550 -12.786 1.00 89.25 516 ALA A CA 1
ATOM 4052 C C . ALA A 1 516 ? 4.004 -8.034 -12.592 1.00 89.25 516 ALA A C 1
ATOM 4054 O O . ALA A 1 516 ? 4.816 -8.787 -12.048 1.00 89.25 516 ALA A O 1
ATOM 4055 N N . LEU A 1 517 ? 2.811 -8.442 -13.028 1.00 89.81 517 LEU A N 1
ATOM 4056 C CA . LEU A 1 517 ? 2.235 -9.781 -12.838 1.00 89.81 517 LEU A CA 1
ATOM 4057 C C . LEU A 1 517 ? 1.791 -10.414 -14.167 1.00 89.81 517 LEU A C 1
ATOM 4059 O O . LEU A 1 517 ? 0.965 -11.317 -14.186 1.00 89.81 517 LEU A O 1
ATOM 4063 N N . GLY A 1 518 ? 2.370 -9.982 -15.288 1.00 87.56 518 GLY A N 1
ATOM 4064 C CA . GLY A 1 518 ? 2.142 -10.585 -16.603 1.00 87.56 518 GLY A CA 1
ATOM 4065 C C . GLY A 1 518 ? 1.240 -9.795 -17.550 1.00 87.56 518 GLY A C 1
ATOM 4066 O O . GLY A 1 518 ? 1.001 -10.277 -18.651 1.00 87.56 518 GLY A O 1
ATOM 4067 N N . ASN A 1 519 ? 0.786 -8.590 -17.200 1.00 89.94 519 ASN A N 1
ATOM 4068 C CA . ASN A 1 519 ? 0.078 -7.693 -18.122 1.00 89.94 519 ASN A CA 1
ATOM 4069 C C . ASN A 1 519 ? 0.941 -6.507 -18.563 1.00 89.94 519 ASN A C 1
ATOM 4071 O O . ASN A 1 519 ? 0.770 -6.028 -19.685 1.00 89.94 519 ASN A O 1
ATOM 4075 N N . ARG A 1 520 ? 1.892 -6.059 -17.735 1.00 91.19 520 ARG A N 1
ATOM 4076 C CA . ARG A 1 520 ? 2.904 -5.042 -18.086 1.00 91.19 520 ARG A CA 1
ATOM 4077 C C . ARG A 1 520 ? 4.302 -5.514 -17.687 1.00 91.19 520 ARG A C 1
ATOM 4079 O O . ARG A 1 520 ? 4.877 -5.037 -16.713 1.00 91.19 520 ARG A O 1
ATOM 4086 N N . SER A 1 521 ? 4.837 -6.513 -18.391 1.00 87.06 521 SER A N 1
ATOM 4087 C CA . SER A 1 521 ? 6.013 -7.270 -17.930 1.00 87.06 521 SER A CA 1
ATOM 4088 C C . SER A 1 521 ? 7.171 -7.301 -18.921 1.00 87.06 521 SER A C 1
ATOM 4090 O O . SER A 1 521 ? 6.980 -7.337 -20.132 1.00 87.06 521 SER A O 1
ATOM 4092 N N . LEU A 1 522 ? 8.389 -7.363 -18.381 1.00 86.25 522 LEU A N 1
ATOM 4093 C CA . LEU A 1 522 ? 9.573 -7.811 -19.108 1.00 86.25 522 LEU A CA 1
ATOM 4094 C C . LEU A 1 522 ? 9.853 -9.259 -18.708 1.00 86.25 522 LEU A C 1
ATOM 4096 O O . LEU A 1 522 ? 10.082 -9.546 -17.533 1.00 86.25 522 LEU A O 1
ATOM 4100 N N . LEU A 1 523 ? 9.825 -10.162 -19.681 1.00 86.25 523 LEU A N 1
ATOM 4101 C CA . LEU A 1 523 ? 10.029 -11.592 -19.486 1.00 86.25 523 LEU A CA 1
ATOM 4102 C C . LEU A 1 523 ? 11.415 -12.003 -19.992 1.00 86.25 523 LEU A C 1
ATOM 4104 O O . LEU A 1 523 ? 11.903 -11.504 -21.008 1.00 86.25 523 LEU A O 1
ATOM 4108 N N . ALA A 1 524 ? 12.046 -12.927 -19.273 1.00 86.94 524 ALA A N 1
ATOM 4109 C CA . ALA A 1 524 ? 13.329 -13.525 -19.628 1.00 86.94 524 ALA A CA 1
ATOM 4110 C C . ALA A 1 524 ? 13.369 -14.984 -19.147 1.00 86.94 524 ALA A C 1
ATOM 4112 O O . ALA A 1 524 ? 12.757 -15.309 -18.127 1.00 86.94 524 ALA A O 1
ATOM 4113 N N . ASP A 1 525 ? 14.100 -15.858 -19.847 1.00 85.12 525 ASP A N 1
ATOM 4114 C CA . ASP A 1 525 ? 14.224 -17.269 -19.458 1.00 85.12 525 ASP A CA 1
ATOM 4115 C C . ASP A 1 525 ? 14.957 -17.401 -18.103 1.00 85.12 525 ASP A C 1
ATOM 4117 O O . ASP A 1 525 ? 16.122 -17.000 -17.986 1.00 85.12 525 ASP A O 1
ATOM 4121 N N . PRO A 1 526 ? 14.324 -17.966 -17.057 1.00 80.75 526 PRO A N 1
ATOM 4122 C CA . PRO A 1 526 ? 14.951 -18.114 -15.747 1.00 80.75 526 PRO A CA 1
ATOM 4123 C C . PRO A 1 526 ? 16.067 -19.171 -15.701 1.00 80.75 526 PRO A C 1
ATOM 4125 O O . PRO A 1 526 ? 16.797 -19.206 -14.707 1.00 80.75 526 PRO A O 1
ATOM 4128 N N . ARG A 1 527 ? 16.189 -20.035 -16.720 1.00 82.62 527 ARG A N 1
ATOM 4129 C CA . ARG A 1 527 ? 17.182 -21.122 -16.806 1.00 82.62 527 ARG A CA 1
ATOM 4130 C C . ARG A 1 527 ? 18.534 -20.653 -17.323 1.00 82.62 527 ARG A C 1
ATOM 4132 O O . ARG A 1 527 ? 19.534 -21.290 -17.012 1.00 82.62 527 ARG A O 1
ATOM 4139 N N . ASP A 1 528 ? 18.564 -19.576 -18.105 1.00 77.19 528 ASP A N 1
ATOM 4140 C CA . ASP A 1 528 ? 19.804 -19.048 -18.665 1.00 77.19 528 ASP A CA 1
ATOM 4141 C C . ASP A 1 528 ? 20.631 -18.371 -17.550 1.00 77.19 528 ASP A C 1
ATOM 4143 O O . ASP A 1 528 ? 20.217 -17.333 -17.016 1.00 77.19 528 ASP A O 1
ATOM 4147 N N . PRO A 1 529 ? 21.814 -18.901 -17.185 1.00 68.75 529 PRO A N 1
ATOM 4148 C CA . PRO A 1 529 ? 22.681 -18.272 -16.194 1.00 68.75 529 PRO A CA 1
ATOM 4149 C C . PRO A 1 529 ? 23.160 -16.891 -16.652 1.00 68.75 529 PRO A C 1
ATOM 4151 O O . PRO A 1 529 ? 23.354 -16.003 -15.824 1.00 68.75 529 PRO A O 1
ATOM 4154 N N . ALA A 1 530 ? 23.283 -16.660 -17.965 1.00 66.56 530 ALA A N 1
ATOM 4155 C CA . ALA A 1 530 ? 23.608 -15.347 -18.504 1.00 66.56 530 ALA A CA 1
ATOM 4156 C C . ALA A 1 530 ? 22.484 -14.341 -18.242 1.00 66.56 530 ALA A C 1
ATOM 4158 O O . ALA A 1 530 ? 22.770 -13.152 -18.116 1.00 66.56 530 ALA A O 1
ATOM 4159 N N . ASN A 1 531 ? 21.232 -14.780 -18.047 1.00 62.97 531 ASN A N 1
ATOM 4160 C CA . ASN A 1 531 ? 20.173 -13.895 -17.574 1.00 62.97 531 ASN A CA 1
ATOM 4161 C C . ASN A 1 531 ? 20.409 -13.423 -16.138 1.00 62.97 531 ASN A C 1
ATOM 4163 O O . ASN A 1 531 ? 19.934 -12.351 -15.802 1.00 62.97 531 ASN A O 1
ATOM 4167 N N . VAL A 1 532 ? 21.215 -14.100 -15.311 1.00 51.41 532 VAL A N 1
ATOM 4168 C CA . VAL A 1 532 ? 21.678 -13.550 -14.019 1.00 51.41 532 VAL A CA 1
ATOM 4169 C C . VAL A 1 532 ? 22.584 -12.329 -14.229 1.00 51.41 532 VAL A C 1
ATOM 4171 O O . VAL A 1 532 ? 22.461 -11.334 -13.521 1.00 51.41 532 VAL A O 1
ATOM 4174 N N . THR A 1 533 ? 23.435 -12.343 -15.257 1.00 46.75 533 THR A N 1
ATOM 4175 C CA . THR A 1 533 ? 24.275 -11.194 -15.641 1.00 46.75 533 THR A CA 1
ATOM 4176 C C . THR A 1 533 ? 23.483 -10.140 -16.433 1.00 46.75 533 THR A C 1
ATOM 4178 O O . THR A 1 533 ? 23.694 -8.940 -16.254 1.00 46.75 533 THR A O 1
ATOM 4181 N N . ARG A 1 534 ? 22.506 -10.543 -17.264 1.00 53.34 534 ARG A N 1
ATOM 4182 C CA . ARG A 1 534 ? 21.577 -9.617 -17.940 1.00 53.34 534 ARG A CA 1
ATOM 4183 C C . ARG A 1 534 ? 20.595 -8.966 -16.956 1.00 53.34 534 ARG A C 1
ATOM 4185 O O . ARG A 1 534 ? 20.269 -7.809 -17.175 1.00 53.34 534 ARG A O 1
ATOM 4192 N N . ARG A 1 535 ? 20.218 -9.606 -15.833 1.00 50.09 535 ARG A N 1
ATOM 4193 C CA . ARG A 1 535 ? 19.450 -9.004 -14.709 1.00 50.09 535 ARG A CA 1
ATOM 4194 C C . ARG A 1 535 ? 20.126 -7.739 -14.182 1.00 50.09 535 ARG A C 1
ATOM 4196 O O . ARG A 1 535 ? 19.455 -6.740 -13.922 1.00 50.09 535 ARG A O 1
ATOM 4203 N N . GLN A 1 536 ? 21.455 -7.764 -14.072 1.00 39.59 536 GLN A N 1
ATOM 4204 C CA . GLN A 1 536 ? 22.251 -6.600 -13.681 1.00 39.59 536 GLN A CA 1
ATOM 4205 C C . GLN A 1 536 ? 22.252 -5.541 -14.788 1.00 39.59 536 GLN A C 1
ATOM 4207 O O . GLN A 1 536 ? 22.147 -4.357 -14.495 1.00 39.59 536 GLN A O 1
ATOM 4212 N N . ARG A 1 537 ? 22.293 -5.942 -16.066 1.00 39.09 537 ARG A N 1
ATOM 4213 C CA . ARG A 1 537 ? 22.266 -5.006 -17.202 1.00 39.09 537 ARG A CA 1
ATOM 4214 C C . ARG A 1 537 ? 20.898 -4.362 -17.432 1.00 39.09 537 ARG A C 1
ATOM 4216 O O . ARG A 1 537 ? 20.883 -3.168 -17.662 1.00 39.09 537 ARG A O 1
ATOM 4223 N N . VAL A 1 538 ? 19.781 -5.081 -17.303 1.00 41.81 538 VAL A N 1
ATOM 4224 C CA . VAL A 1 538 ? 18.417 -4.510 -17.344 1.00 41.81 538 VAL A CA 1
ATOM 4225 C C . VAL A 1 538 ? 18.210 -3.561 -16.168 1.00 41.81 538 VAL A C 1
ATOM 4227 O O . VAL A 1 538 ? 17.713 -2.453 -16.351 1.00 41.81 538 VAL A O 1
ATOM 4230 N N . SER A 1 539 ? 18.670 -3.947 -14.972 1.00 35.59 539 SER A N 1
ATOM 4231 C CA . SER A 1 539 ? 18.635 -3.053 -13.813 1.00 35.59 539 SER A CA 1
ATOM 4232 C C . SER A 1 539 ? 19.428 -1.776 -14.085 1.00 35.59 539 SER A C 1
ATOM 4234 O O . SER A 1 539 ? 18.853 -0.709 -13.941 1.00 35.59 539 SER A O 1
ATOM 4236 N N . ILE A 1 540 ? 20.671 -1.864 -14.570 1.00 30.88 540 ILE A N 1
ATOM 4237 C CA . ILE A 1 540 ? 21.555 -0.704 -14.794 1.00 30.88 540 ILE A CA 1
ATOM 4238 C C . ILE A 1 540 ? 21.164 0.144 -16.019 1.00 30.88 540 ILE A C 1
ATOM 4240 O O . ILE A 1 540 ? 21.199 1.362 -15.917 1.00 30.88 540 ILE A O 1
ATOM 4244 N N . HIS A 1 541 ? 20.790 -0.470 -17.145 1.00 30.34 541 HIS A N 1
ATOM 4245 C CA . HIS A 1 541 ? 20.708 0.179 -18.470 1.00 30.34 541 HIS A CA 1
ATOM 4246 C C . HIS A 1 541 ? 19.271 0.343 -18.999 1.00 30.34 541 HIS A C 1
ATOM 4248 O O . HIS A 1 541 ? 19.061 1.018 -19.995 1.00 30.34 541 HIS A O 1
ATOM 4254 N N . VAL A 1 542 ? 18.268 -0.299 -18.379 1.00 32.81 542 VAL A N 1
ATOM 4255 C CA . VAL A 1 542 ? 16.841 -0.153 -18.757 1.00 32.81 542 VAL A CA 1
ATOM 4256 C C . VAL A 1 542 ? 16.039 0.507 -17.629 1.00 32.81 542 VAL A C 1
ATOM 4258 O O . VAL A 1 542 ? 15.115 1.284 -17.879 1.00 32.81 542 VAL A O 1
ATOM 4261 N N . ALA A 1 543 ? 16.395 0.219 -16.371 1.00 28.73 543 ALA A N 1
ATOM 4262 C CA . ALA A 1 543 ? 15.709 0.728 -15.184 1.00 28.73 543 ALA A CA 1
ATOM 4263 C C . ALA A 1 543 ? 16.527 1.737 -14.348 1.00 28.73 543 ALA A C 1
ATOM 4265 O O . ALA A 1 543 ? 16.027 2.144 -13.294 1.00 28.73 543 ALA A O 1
ATOM 4266 N N . HIS A 1 544 ? 17.748 2.110 -14.774 1.00 29.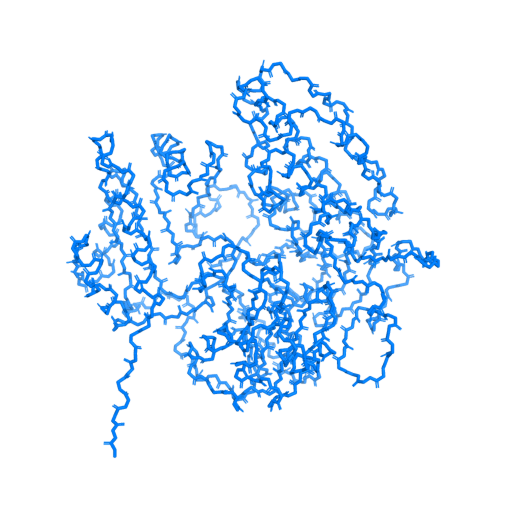08 544 HIS A N 1
ATOM 4267 C CA . HIS A 1 544 ? 18.704 2.973 -14.044 1.00 29.08 544 HIS A CA 1
ATOM 4268 C C . HIS A 1 544 ? 18.771 2.653 -12.537 1.00 29.08 544 HIS A C 1
ATOM 4270 O O . HIS A 1 544 ? 18.641 3.507 -11.664 1.00 29.08 544 HIS A O 1
ATOM 4276 N N . CYS A 1 545 ? 18.906 1.369 -12.224 1.00 34.59 545 CYS A N 1
ATOM 4277 C CA . CYS A 1 545 ? 18.946 0.778 -10.892 1.00 34.59 545 CYS A CA 1
ATOM 4278 C C . CYS A 1 545 ? 20.255 0.002 -10.682 1.00 34.59 545 CYS A C 1
ATOM 4280 O O . CYS A 1 545 ? 20.845 -0.544 -11.611 1.00 34.59 545 CYS A O 1
ATOM 4282 N N . GLN A 1 546 ? 20.701 -0.074 -9.431 1.00 31.36 546 GLN A N 1
ATOM 4283 C CA . GLN A 1 546 ? 21.983 -0.675 -9.056 1.00 31.36 546 GLN A CA 1
ATOM 4284 C C . GLN A 1 546 ? 22.066 -2.193 -9.338 1.00 31.36 546 GLN A C 1
ATOM 4286 O O . GLN A 1 546 ? 21.054 -2.874 -9.518 1.00 31.36 546 GLN A O 1
ATOM 4291 N N . ARG A 1 547 ? 23.300 -2.731 -9.343 1.00 28.17 547 ARG A N 1
ATOM 4292 C CA . ARG A 1 547 ? 23.682 -4.122 -9.698 1.00 28.17 547 ARG A CA 1
ATOM 4293 C C . ARG A 1 547 ? 23.020 -5.241 -8.865 1.00 28.17 547 ARG A C 1
ATOM 4295 O O . ARG A 1 547 ? 23.231 -6.409 -9.180 1.00 28.17 547 ARG A O 1
ATOM 4302 N N . THR A 1 548 ? 22.248 -4.921 -7.831 1.00 31.05 548 THR A N 1
ATOM 4303 C CA . THR A 1 548 ? 21.795 -5.847 -6.772 1.00 31.05 548 THR A CA 1
ATOM 4304 C C . THR A 1 548 ? 20.285 -6.136 -6.779 1.00 31.05 548 THR A C 1
ATOM 4306 O O . THR A 1 548 ? 19.766 -6.739 -5.848 1.00 31.05 548 THR A O 1
ATOM 4309 N N . ARG A 1 549 ? 19.535 -5.738 -7.819 1.00 34.22 549 ARG A N 1
ATOM 4310 C CA . ARG A 1 549 ? 18.068 -5.912 -7.843 1.00 34.22 549 ARG A CA 1
ATOM 4311 C C . ARG A 1 549 ? 17.636 -7.364 -8.121 1.00 34.22 549 ARG A C 1
ATOM 4313 O O . ARG A 1 549 ? 17.905 -7.919 -9.191 1.00 34.22 549 ARG A O 1
ATOM 4320 N N . ALA A 1 550 ? 16.879 -7.950 -7.194 1.00 41.00 550 ALA A N 1
ATOM 4321 C CA . ALA A 1 550 ? 16.251 -9.261 -7.359 1.00 41.00 550 ALA A CA 1
ATOM 4322 C C . ALA A 1 550 ? 15.106 -9.241 -8.397 1.00 41.00 550 ALA A C 1
ATOM 4324 O O . ALA A 1 550 ? 14.425 -8.231 -8.574 1.00 41.00 550 ALA A O 1
ATOM 4325 N N . HIS A 1 551 ? 14.895 -10.367 -9.085 1.00 45.72 551 HIS A N 1
ATOM 4326 C CA . HIS A 1 551 ? 13.786 -10.602 -10.022 1.00 45.72 551 HIS A CA 1
ATOM 4327 C C . HIS A 1 551 ? 13.004 -11.844 -9.567 1.00 45.72 551 HIS A C 1
ATOM 4329 O O . HIS A 1 551 ? 13.613 -12.806 -9.097 1.00 45.72 551 HIS A O 1
ATOM 4335 N N . ALA A 1 552 ? 11.679 -11.838 -9.724 1.00 43.94 552 ALA A N 1
ATOM 4336 C CA . ALA A 1 552 ? 10.803 -12.953 -9.354 1.00 43.94 552 ALA A CA 1
ATOM 4337 C C . ALA A 1 552 ? 10.502 -13.868 -10.556 1.00 43.94 552 ALA A C 1
ATOM 4339 O O . ALA A 1 552 ? 10.637 -13.460 -11.709 1.00 43.94 552 ALA A O 1
ATOM 4340 N N . ARG A 1 553 ? 10.104 -15.119 -10.289 1.00 40.12 553 ARG A N 1
ATOM 4341 C CA . ARG A 1 553 ? 9.688 -16.094 -11.313 1.00 40.12 553 ARG A CA 1
ATOM 4342 C C . ARG A 1 553 ? 8.161 -16.196 -11.343 1.00 40.12 553 ARG A C 1
ATOM 4344 O O . ARG A 1 553 ? 7.555 -16.286 -10.281 1.00 40.12 553 ARG A O 1
ATOM 4351 N N . GLY A 1 554 ? 7.568 -16.246 -12.536 1.00 34.84 554 GLY A N 1
ATOM 4352 C CA . GLY A 1 554 ? 6.180 -16.677 -12.739 1.00 34.84 554 GLY A CA 1
ATOM 4353 C C . GLY A 1 554 ? 6.117 -18.172 -13.073 1.00 34.84 554 GLY A C 1
ATOM 4354 O O . GLY A 1 554 ? 7.008 -18.690 -13.747 1.00 34.84 554 GLY A O 1
ATOM 4355 N N . CYS A 1 555 ? 5.090 -18.878 -12.599 1.00 29.66 555 CYS A N 1
ATOM 4356 C CA . CYS A 1 555 ? 4.862 -20.301 -12.878 1.00 29.66 555 CYS A CA 1
ATOM 4357 C C . CYS A 1 555 ? 3.349 -20.576 -12.958 1.00 29.66 555 CYS A C 1
ATOM 4359 O O . CYS A 1 555 ? 2.604 -19.974 -12.185 1.00 29.66 555 CYS A O 1
ATOM 4361 N N . PRO A 1 556 ? 2.869 -21.475 -13.842 1.00 36.81 556 PRO A N 1
ATOM 4362 C CA . PRO A 1 556 ? 1.465 -21.883 -13.853 1.00 36.81 556 PRO A CA 1
ATOM 4363 C C . PRO A 1 556 ? 1.014 -22.428 -12.490 1.00 36.81 556 PRO A C 1
ATOM 4365 O O . PRO A 1 556 ? 1.715 -23.257 -11.901 1.00 36.81 556 PRO A O 1
ATOM 4368 N N . SER A 1 557 ? -0.184 -22.043 -12.033 1.00 35.50 557 SER A N 1
ATOM 4369 C CA . SER A 1 557 ? -0.767 -22.475 -10.746 1.00 35.50 557 SER A CA 1
ATOM 4370 C C . SER A 1 557 ? -0.706 -23.992 -10.545 1.00 35.50 557 SER A C 1
ATOM 4372 O O . SER A 1 557 ? -0.309 -24.477 -9.491 1.00 35.50 557 SER A O 1
ATOM 4374 N N . ARG A 1 558 ? -1.002 -24.758 -11.601 1.00 29.89 558 ARG A N 1
ATOM 4375 C CA . ARG A 1 558 ? -1.024 -26.231 -11.590 1.00 29.89 558 ARG A CA 1
ATOM 4376 C C . ARG A 1 558 ? 0.327 -26.879 -11.295 1.00 29.89 558 ARG A C 1
ATOM 4378 O O . ARG A 1 558 ? 0.357 -28.031 -10.874 1.00 29.89 558 ARG A O 1
ATOM 4385 N N . ASN A 1 559 ? 1.425 -26.156 -11.507 1.00 37.47 559 ASN A N 1
ATOM 4386 C CA . ASN A 1 559 ? 2.778 -26.662 -11.300 1.00 37.47 559 ASN A CA 1
ATOM 4387 C C . ASN A 1 559 ? 3.461 -26.047 -10.070 1.00 37.47 559 ASN A C 1
ATOM 4389 O O . ASN A 1 559 ? 4.541 -26.511 -9.712 1.00 37.47 559 ASN A O 1
ATOM 4393 N N . SER A 1 560 ? 2.863 -25.057 -9.396 1.00 37.00 560 SER A N 1
ATOM 4394 C CA . SER A 1 560 ? 3.494 -24.322 -8.286 1.00 37.00 560 SER A CA 1
ATOM 4395 C C . SER A 1 560 ? 4.020 -25.249 -7.180 1.00 37.00 560 SER A C 1
ATOM 4397 O O . SER A 1 560 ? 5.175 -25.122 -6.777 1.00 37.00 560 SER A O 1
ATOM 4399 N N . ARG A 1 561 ? 3.243 -26.270 -6.791 1.00 41.19 561 ARG A N 1
ATOM 4400 C CA . ARG A 1 561 ? 3.626 -27.273 -5.777 1.00 41.19 561 ARG A CA 1
ATOM 4401 C C . ARG A 1 561 ? 4.903 -28.051 -6.127 1.00 41.19 561 ARG A C 1
ATOM 4403 O O . ARG A 1 561 ? 5.650 -28.434 -5.235 1.00 41.19 561 ARG A O 1
ATOM 4410 N N . GLY A 1 562 ? 5.169 -28.276 -7.416 1.00 33.88 562 GLY A N 1
ATOM 4411 C CA . GLY A 1 562 ? 6.370 -28.976 -7.886 1.00 33.88 562 GLY A CA 1
ATOM 4412 C C . GLY A 1 562 ? 7.634 -28.112 -7.901 1.00 33.88 562 GLY A C 1
ATOM 4413 O O . GLY A 1 562 ? 8.735 -28.656 -7.893 1.00 33.88 562 GLY A O 1
ATOM 4414 N N . TRP A 1 563 ? 7.488 -26.782 -7.911 1.00 36.78 563 TRP A N 1
ATOM 4415 C CA . TRP A 1 563 ? 8.605 -25.829 -7.980 1.00 36.78 563 TRP A CA 1
ATOM 4416 C C . TRP A 1 563 ? 8.899 -25.124 -6.650 1.00 36.78 563 TRP A C 1
ATOM 4418 O O . TRP A 1 563 ? 10.042 -24.726 -6.437 1.00 36.78 563 TRP A O 1
ATOM 4428 N N . TYR A 1 564 ? 7.904 -24.972 -5.768 1.00 44.78 564 TYR A N 1
ATOM 4429 C CA . TYR A 1 564 ? 8.004 -24.146 -4.556 1.00 44.78 564 TYR A CA 1
ATOM 4430 C C . TYR A 1 564 ? 7.882 -24.919 -3.225 1.00 44.78 564 TYR A C 1
ATOM 4432 O O . TYR A 1 564 ? 7.914 -24.295 -2.169 1.00 44.78 564 TYR A O 1
ATOM 4440 N N . GLY A 1 565 ? 7.804 -26.258 -3.243 1.00 38.25 565 GLY A N 1
ATOM 4441 C CA . GLY A 1 565 ? 7.541 -27.057 -2.032 1.00 38.25 565 GLY A CA 1
ATOM 4442 C C . GLY A 1 565 ? 6.106 -26.865 -1.518 1.00 38.25 565 GLY A C 1
ATOM 4443 O O . GLY A 1 565 ? 5.341 -26.114 -2.118 1.00 38.25 565 GLY A O 1
ATOM 4444 N N . GLU A 1 566 ? 5.701 -27.573 -0.455 1.00 39.28 566 GLU A N 1
ATOM 4445 C CA . GLU A 1 566 ? 4.357 -27.457 0.144 1.00 39.28 566 GLU A CA 1
ATOM 4446 C C . GLU A 1 566 ? 4.126 -26.060 0.754 1.00 39.28 566 GLU A C 1
ATOM 4448 O O . GLU A 1 566 ? 4.191 -25.867 1.963 1.00 39.28 566 GLU A O 1
ATOM 4453 N N . ALA A 1 567 ? 3.841 -25.069 -0.086 1.00 32.94 567 ALA A N 1
ATOM 4454 C CA . ALA A 1 567 ? 3.046 -23.920 0.305 1.00 32.94 567 ALA A CA 1
ATOM 4455 C C . ALA A 1 567 ? 1.577 -24.316 0.114 1.00 32.94 567 ALA A C 1
ATOM 4457 O O . ALA A 1 567 ? 1.174 -24.755 -0.970 1.00 32.94 567 ALA A O 1
ATOM 4458 N N . SER A 1 568 ? 0.809 -24.232 1.199 1.00 33.50 568 SER A N 1
ATOM 4459 C CA . SER A 1 568 ? -0.649 -24.348 1.224 1.00 33.50 568 SER A CA 1
ATOM 4460 C C . SER A 1 568 ? -1.270 -23.588 0.053 1.00 33.50 568 SER A C 1
ATOM 4462 O O . SER A 1 568 ? -0.765 -22.533 -0.317 1.00 33.50 568 SER A O 1
ATOM 4464 N N . ASP A 1 569 ? -2.325 -24.163 -0.538 1.00 32.75 569 ASP A N 1
ATOM 4465 C CA . ASP A 1 569 ? -3.033 -23.679 -1.731 1.00 32.75 569 ASP A CA 1
ATOM 4466 C C . ASP A 1 569 ? -2.926 -22.162 -1.942 1.00 32.75 569 ASP A C 1
ATOM 4468 O O . ASP A 1 569 ? -3.743 -21.391 -1.437 1.00 32.75 569 ASP A O 1
ATOM 4472 N N . CYS A 1 570 ? -1.922 -21.735 -2.719 1.00 29.95 570 CYS A N 1
ATOM 4473 C CA . CYS A 1 570 ? -1.926 -20.419 -3.332 1.00 29.95 570 CYS A CA 1
ATOM 4474 C C . CYS A 1 570 ? -3.142 -20.413 -4.255 1.00 29.95 570 CYS A C 1
ATOM 4476 O O . CYS A 1 570 ? -3.098 -20.992 -5.343 1.00 29.95 570 CYS A O 1
ATOM 4478 N N . SER A 1 571 ? -4.250 -19.841 -3.782 1.00 28.25 571 SER A N 1
ATOM 4479 C CA . SER A 1 571 ? -5.427 -19.615 -4.606 1.00 28.25 571 SER A CA 1
ATOM 4480 C C . SER A 1 571 ? -4.992 -18.848 -5.846 1.00 28.25 571 SER A C 1
ATOM 4482 O O . SER A 1 571 ? -4.306 -17.833 -5.737 1.00 28.25 571 SER A O 1
ATOM 4484 N N . GLU A 1 572 ? -5.355 -19.398 -6.998 1.00 26.22 572 GLU A N 1
ATOM 4485 C CA . GLU A 1 572 ? -5.058 -18.888 -8.329 1.00 26.22 572 GLU A CA 1
ATOM 4486 C C . GLU A 1 572 ? -5.374 -17.385 -8.415 1.00 26.22 572 GLU A C 1
ATOM 4488 O O . GLU A 1 572 ? -6.527 -16.990 -8.254 1.00 26.22 572 GLU A O 1
ATOM 4493 N N . SER A 1 573 ? -4.339 -16.567 -8.628 1.00 26.41 573 SER A N 1
ATOM 4494 C CA . SER A 1 573 ? -4.443 -15.158 -9.031 1.00 26.41 573 SER A CA 1
ATOM 4495 C C . SER A 1 573 ? -4.465 -15.036 -10.546 1.00 26.41 573 SER A C 1
ATOM 4497 O O . SER A 1 573 ? -3.543 -15.633 -11.157 1.00 26.41 573 SER A O 1
#